Protein AF-A0A925SKT5-F1 (afdb_monomer)

Mean predicted aligned error: 15.14 Å

Radius of gyration: 27.47 Å; Cα contacts (8 Å, |Δi|>4): 749; chains: 1; bounding box: 90×60×69 Å

pLDDT: mean 79.81, std 19.34, range [28.59, 98.75]

Structure (mmCIF, N/CA/C/O backbone):
data_AF-A0A925SKT5-F1
#
_entry.id   AF-A0A925SKT5-F1
#
loop_
_atom_site.group_PDB
_atom_site.id
_atom_site.type_symbol
_atom_site.label_atom_id
_atom_site.label_alt_id
_atom_site.label_comp_id
_atom_site.label_asym_id
_atom_site.label_entity_id
_atom_site.label_seq_id
_atom_site.pdbx_PDB_ins_code
_atom_site.Cartn_x
_atom_site.Cartn_y
_atom_site.Cartn_z
_atom_site.occupancy
_atom_site.B_iso_or_equiv
_atom_site.auth_seq_id
_atom_site.auth_comp_id
_atom_site.auth_asym_id
_atom_site.auth_atom_id
_atom_site.pdbx_PDB_model_num
ATOM 1 N N . MET A 1 1 ? -51.480 -18.819 -32.277 1.00 40.91 1 MET A N 1
ATOM 2 C CA . MET A 1 1 ? -50.284 -19.054 -33.118 1.00 40.91 1 MET A CA 1
ATOM 3 C C . MET A 1 1 ? -49.229 -18.015 -32.755 1.00 40.91 1 MET A C 1
ATOM 5 O O . MET A 1 1 ? -49.524 -16.839 -32.920 1.00 40.91 1 MET A O 1
ATOM 9 N N . PRO A 1 2 ? -48.057 -18.385 -32.208 1.00 51.56 2 PRO A N 1
ATOM 10 C CA . PRO A 1 2 ? -47.025 -17.404 -31.882 1.00 51.56 2 PRO A CA 1
ATOM 11 C C . PRO A 1 2 ? -46.386 -16.869 -33.170 1.00 51.56 2 PRO A C 1
ATOM 13 O O . PRO A 1 2 ? -45.888 -17.639 -33.995 1.00 51.56 2 PRO A O 1
ATOM 16 N N . ALA A 1 3 ? -46.430 -15.548 -33.352 1.00 57.66 3 ALA A N 1
ATOM 17 C CA . ALA A 1 3 ? -45.829 -14.866 -34.490 1.00 57.66 3 ALA A CA 1
ATOM 18 C C . ALA A 1 3 ? -44.316 -15.132 -34.508 1.00 57.66 3 ALA A C 1
ATOM 20 O O . ALA A 1 3 ? -43.592 -14.806 -33.565 1.00 57.66 3 ALA A O 1
ATOM 21 N N . ARG A 1 4 ? -43.826 -15.760 -35.581 1.00 63.19 4 ARG A N 1
ATOM 22 C CA . ARG A 1 4 ? -42.390 -15.961 -35.781 1.00 63.19 4 ARG A CA 1
ATOM 23 C C . ARG A 1 4 ? -41.757 -14.598 -36.055 1.00 63.19 4 ARG A C 1
ATOM 25 O O . ARG A 1 4 ? -41.877 -14.076 -37.156 1.00 63.19 4 ARG A O 1
ATOM 32 N N . LEU A 1 5 ? -41.087 -14.034 -35.050 1.00 60.09 5 LEU A N 1
ATOM 33 C CA . LEU A 1 5 ? -40.211 -12.876 -35.232 1.00 60.09 5 LEU A CA 1
ATOM 34 C C . LEU A 1 5 ? -39.217 -13.161 -36.363 1.00 60.09 5 LEU A C 1
ATOM 36 O O . LEU A 1 5 ? -38.566 -14.212 -36.359 1.00 60.09 5 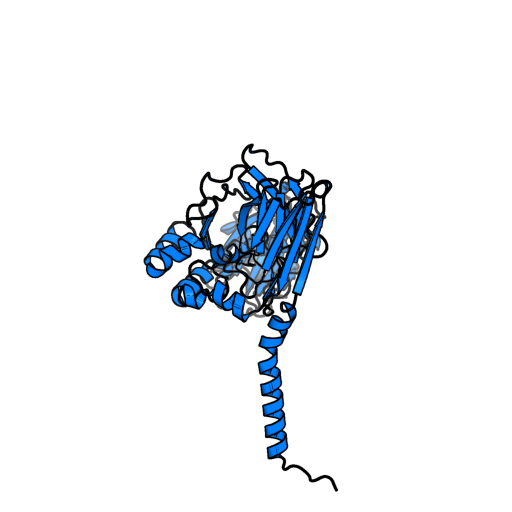LEU A O 1
ATOM 40 N N . ALA A 1 6 ? -39.122 -12.225 -37.311 1.00 79.19 6 ALA A N 1
ATOM 41 C CA . ALA A 1 6 ? -38.190 -12.293 -38.427 1.00 79.19 6 ALA A CA 1
ATOM 42 C C . ALA A 1 6 ? -36.752 -12.506 -37.911 1.00 79.19 6 ALA A C 1
ATOM 44 O O . ALA A 1 6 ? -36.397 -11.969 -36.856 1.00 79.19 6 ALA A O 1
ATOM 45 N N . PRO A 1 7 ? -35.909 -13.268 -38.628 1.00 78.12 7 PRO A N 1
ATOM 46 C CA . PRO A 1 7 ? -34.563 -13.630 -38.175 1.00 78.12 7 PRO A CA 1
ATOM 47 C C . PRO A 1 7 ? -33.710 -12.415 -37.768 1.00 78.12 7 PRO A C 1
ATOM 49 O O . PRO A 1 7 ? -32.984 -12.487 -36.780 1.00 78.12 7 PRO A O 1
ATOM 52 N N . PHE A 1 8 ? -33.888 -11.266 -38.428 1.00 74.44 8 PHE A N 1
ATOM 53 C CA . PHE A 1 8 ? -33.222 -10.009 -38.071 1.00 74.44 8 PHE A CA 1
ATOM 54 C C . PHE A 1 8 ? -33.593 -9.469 -36.681 1.00 74.44 8 PHE A C 1
ATOM 56 O O . PHE A 1 8 ? -32.722 -8.989 -35.961 1.00 74.44 8 PHE A O 1
ATOM 63 N N . ALA A 1 9 ? -34.853 -9.596 -36.256 1.00 77.19 9 ALA A N 1
ATOM 64 C CA . ALA A 1 9 ? -35.290 -9.122 -34.943 1.00 77.19 9 ALA A CA 1
ATOM 65 C C . ALA A 1 9 ? -34.670 -9.943 -33.801 1.00 77.19 9 ALA A C 1
ATOM 67 O O . ALA A 1 9 ? -34.378 -9.401 -32.739 1.00 77.19 9 ALA A O 1
ATOM 68 N N . ARG A 1 10 ? -34.411 -11.239 -34.029 1.00 75.06 10 ARG A N 1
ATOM 69 C CA . ARG A 1 10 ? -33.750 -12.116 -33.048 1.00 75.06 10 ARG A CA 1
ATOM 70 C C . ARG A 1 10 ? -32.275 -11.768 -32.873 1.00 75.06 10 ARG A C 1
ATOM 72 O O . ARG A 1 10 ? -31.793 -11.746 -31.747 1.00 75.06 10 ARG A O 1
ATOM 79 N N . VAL A 1 11 ? -31.583 -11.452 -33.970 1.00 77.25 11 VAL A N 1
ATOM 80 C CA . VAL A 1 11 ? -30.179 -11.013 -33.933 1.00 77.25 11 VAL A CA 1
ATOM 81 C C . VAL A 1 11 ? -30.057 -9.655 -33.241 1.00 77.25 11 VAL A C 1
ATOM 83 O O . VAL A 1 11 ? -29.215 -9.497 -32.363 1.00 77.25 11 VAL A O 1
ATOM 86 N N . ALA A 1 12 ? -30.941 -8.702 -33.550 1.00 81.50 12 ALA A N 1
ATOM 87 C CA . ALA A 1 12 ? -30.949 -7.395 -32.892 1.00 81.50 12 ALA A CA 1
ATOM 88 C C . ALA A 1 12 ? -31.210 -7.497 -31.376 1.00 81.50 12 ALA A C 1
ATOM 90 O O . ALA A 1 12 ? -30.514 -6.854 -30.595 1.00 81.50 12 ALA A O 1
ATOM 91 N N . LEU A 1 13 ? -32.153 -8.344 -30.946 1.00 80.75 13 LEU A N 1
ATOM 92 C CA . LEU A 1 13 ? -32.416 -8.603 -29.523 1.00 80.75 13 LEU A CA 1
ATOM 93 C C . LEU A 1 13 ? -31.243 -9.293 -28.818 1.00 80.75 13 LEU A C 1
ATOM 95 O O . LEU A 1 13 ? -30.944 -8.949 -27.680 1.00 80.75 13 LEU A O 1
ATOM 99 N N . ALA A 1 14 ? -30.561 -10.228 -29.484 1.00 75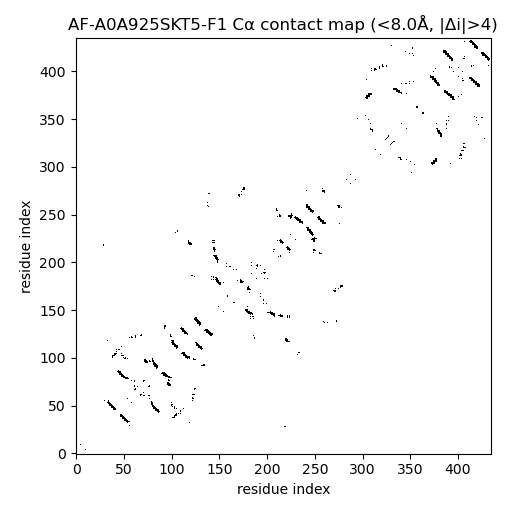.25 14 ALA A N 1
ATOM 100 C CA . ALA A 1 14 ? -29.371 -10.874 -28.932 1.00 75.25 14 ALA A CA 1
ATOM 101 C C . ALA A 1 14 ? -28.212 -9.878 -28.761 1.00 75.25 14 ALA A C 1
ATOM 103 O O . ALA A 1 14 ? -27.559 -9.875 -27.721 1.00 75.25 14 ALA A O 1
ATOM 104 N N . ILE A 1 15 ? -27.999 -8.988 -29.737 1.00 78.50 15 ILE A N 1
ATOM 105 C CA . ILE A 1 15 ? -26.986 -7.927 -29.657 1.00 78.50 15 ILE A CA 1
ATOM 106 C C . ILE A 1 15 ? -27.343 -6.921 -28.555 1.00 78.50 15 ILE A C 1
ATOM 108 O O . ILE A 1 15 ? -26.487 -6.588 -27.743 1.00 78.50 15 ILE A O 1
ATOM 112 N N . LEU A 1 16 ? -28.602 -6.480 -28.464 1.00 77.31 16 LEU A N 1
ATOM 113 C CA . LEU A 1 16 ? -29.062 -5.597 -27.385 1.00 77.31 16 LEU A CA 1
ATOM 114 C C . LEU A 1 16 ? -28.938 -6.253 -26.003 1.00 77.31 16 LEU A C 1
ATOM 116 O O . LEU A 1 16 ? -28.515 -5.593 -25.058 1.00 77.31 16 LEU A O 1
ATOM 120 N N . GLY A 1 17 ? -29.246 -7.548 -25.886 1.00 73.69 17 GLY A N 1
ATOM 121 C CA . GLY A 1 17 ? -29.050 -8.319 -24.658 1.00 73.69 17 GLY A CA 1
ATOM 122 C C . GLY A 1 17 ? -27.577 -8.431 -24.262 1.00 73.69 17 GLY A C 1
ATOM 123 O O . GLY A 1 17 ? -27.246 -8.264 -23.090 1.00 73.69 17 GLY A O 1
ATOM 124 N N . LEU A 1 18 ? -26.682 -8.631 -25.235 1.00 68.44 18 LEU A N 1
ATOM 125 C CA . LEU A 1 18 ? -25.237 -8.681 -25.007 1.00 68.44 18 LEU A CA 1
ATOM 126 C C . LEU A 1 18 ? -24.676 -7.307 -24.602 1.00 68.44 18 LEU A C 1
ATOM 128 O O . LEU A 1 18 ? -23.887 -7.230 -23.666 1.00 68.44 18 LEU A O 1
ATOM 132 N N . ILE A 1 19 ? -25.124 -6.221 -25.244 1.00 69.38 19 ILE A N 1
ATOM 133 C CA . ILE A 1 19 ? -24.748 -4.839 -24.890 1.00 69.38 19 ILE A CA 1
ATOM 134 C C . ILE A 1 19 ? -25.254 -4.475 -23.484 1.00 69.38 19 ILE A C 1
ATOM 136 O O . ILE A 1 19 ? -24.543 -3.831 -22.713 1.00 69.38 19 ILE A O 1
ATOM 140 N N . ALA A 1 20 ? -26.459 -4.915 -23.111 1.00 64.44 20 ALA A N 1
ATOM 141 C CA . ALA A 1 20 ? -26.978 -4.720 -21.760 1.00 64.44 20 ALA A CA 1
ATOM 142 C C . ALA A 1 20 ? -26.151 -5.486 -20.706 1.00 64.44 20 ALA A C 1
ATOM 144 O O . ALA A 1 20 ? -25.898 -4.945 -19.629 1.00 64.44 20 ALA A O 1
ATOM 145 N N . PHE A 1 21 ? -25.671 -6.694 -21.030 1.00 60.16 21 PHE A N 1
ATOM 146 C CA . PHE A 1 21 ? -24.810 -7.498 -20.152 1.00 60.16 21 PHE A CA 1
ATOM 147 C C . PHE A 1 21 ? -23.378 -6.949 -20.017 1.00 60.16 21 PHE A C 1
ATOM 149 O O . PHE A 1 21 ? -22.769 -7.058 -18.951 1.00 60.16 21 PHE A O 1
ATOM 156 N N . THR A 1 22 ? -22.820 -6.321 -21.055 1.00 55.56 22 THR A N 1
ATOM 157 C CA . THR A 1 22 ? -21.486 -5.702 -20.956 1.00 55.56 22 THR A CA 1
ATOM 158 C C . THR A 1 22 ? -21.521 -4.380 -20.192 1.00 55.56 22 THR A C 1
ATOM 160 O O . THR A 1 22 ? -20.605 -4.097 -19.421 1.00 55.56 22 THR A O 1
ATOM 163 N N . ALA A 1 23 ? -22.608 -3.609 -20.297 1.00 54.78 23 ALA A N 1
ATOM 164 C CA . ALA A 1 23 ? -22.806 -2.399 -19.496 1.00 54.78 23 ALA A CA 1
ATOM 165 C C . ALA A 1 23 ? -23.001 -2.685 -17.990 1.00 54.78 23 ALA A C 1
ATOM 167 O O . ALA A 1 23 ? -22.749 -1.807 -17.162 1.00 54.78 23 ALA A O 1
ATOM 168 N N . SER A 1 24 ? -23.417 -3.901 -17.608 1.00 56.66 24 SER A N 1
ATOM 169 C CA . SER A 1 24 ? -23.549 -4.292 -16.197 1.00 56.66 24 SER A CA 1
ATOM 170 C C . SER A 1 24 ? -22.228 -4.602 -15.489 1.00 56.66 24 SER A C 1
ATOM 172 O O . SER A 1 24 ? -22.193 -4.503 -14.266 1.00 56.66 24 SER A O 1
ATOM 174 N N . GLY A 1 25 ? -21.143 -4.908 -16.211 1.00 52.34 25 GLY A N 1
ATOM 175 C CA . GLY A 1 25 ? -19.854 -5.256 -15.592 1.00 52.34 25 GLY A CA 1
ATOM 176 C C . GLY A 1 25 ? -19.307 -4.146 -14.689 1.00 52.34 25 GLY A C 1
ATOM 177 O O . GLY A 1 25 ? -19.003 -4.388 -13.529 1.00 52.34 25 GLY A O 1
ATOM 178 N N . LEU A 1 26 ? -19.321 -2.896 -15.166 1.00 51.66 26 LEU A N 1
ATOM 179 C CA . LEU A 1 26 ? -18.894 -1.730 -14.374 1.00 51.66 26 LEU A CA 1
ATOM 180 C C . LEU A 1 26 ? -19.831 -1.409 -13.196 1.00 51.66 26 LEU A C 1
ATOM 182 O O . LEU A 1 26 ? -19.440 -0.698 -12.274 1.00 51.66 26 LEU A O 1
ATOM 186 N N . ARG A 1 27 ? -21.077 -1.899 -13.217 1.00 55.31 27 ARG A N 1
ATOM 187 C CA . ARG A 1 27 ? -22.031 -1.702 -12.116 1.00 55.31 27 ARG A CA 1
ATOM 188 C C . ARG A 1 27 ? -21.910 -2.774 -11.038 1.00 55.31 27 ARG A C 1
ATOM 190 O O . ARG A 1 27 ? -22.222 -2.471 -9.894 1.00 55.31 27 ARG A O 1
ATOM 197 N N . ALA A 1 28 ? -21.472 -3.986 -11.377 1.00 56.28 28 ALA A N 1
ATOM 198 C CA . ALA A 1 28 ? -21.353 -5.082 -10.417 1.00 56.28 28 ALA A CA 1
ATOM 199 C C . ALA A 1 28 ? -20.342 -4.757 -9.304 1.00 56.28 28 ALA A C 1
ATOM 201 O O . ALA A 1 28 ? -20.654 -4.936 -8.129 1.00 56.28 28 ALA A O 1
ATOM 202 N N . ASP A 1 29 ? -19.195 -4.174 -9.659 1.00 58.09 29 ASP A N 1
ATOM 203 C CA . ASP A 1 29 ? -18.154 -3.833 -8.680 1.00 58.09 29 ASP A CA 1
ATOM 204 C C . ASP A 1 29 ? -18.582 -2.682 -7.765 1.00 58.09 29 ASP A C 1
ATOM 206 O O . ASP A 1 29 ? -18.399 -2.740 -6.552 1.00 58.09 29 ASP A O 1
ATOM 210 N N . ALA A 1 30 ? -19.236 -1.656 -8.321 1.00 63.19 30 ALA A N 1
ATOM 211 C CA . ALA A 1 30 ? -19.769 -0.549 -7.530 1.00 63.19 30 ALA A CA 1
ATOM 212 C C . ALA A 1 30 ? -20.861 -1.007 -6.544 1.00 63.19 30 ALA A C 1
ATOM 214 O O . ALA A 1 30 ? -20.993 -0.432 -5.468 1.00 63.19 30 ALA A O 1
ATOM 215 N N . VAL A 1 31 ? -21.627 -2.050 -6.888 1.00 66.06 31 VAL A N 1
ATOM 216 C CA . VAL A 1 31 ? -22.622 -2.653 -5.987 1.00 66.06 31 VAL A CA 1
ATOM 217 C C . VAL A 1 31 ? -21.954 -3.459 -4.872 1.00 66.06 31 VAL A C 1
ATOM 219 O O . VAL A 1 31 ? -22.478 -3.470 -3.764 1.00 66.06 31 VAL A O 1
ATOM 222 N N . GLY A 1 32 ? -20.801 -4.086 -5.130 1.00 71.25 32 GLY A N 1
ATOM 223 C CA . GLY A 1 32 ? -20.057 -4.840 -4.115 1.00 71.25 32 GLY A CA 1
ATOM 224 C C . GLY A 1 32 ? -19.545 -3.971 -2.963 1.00 71.25 32 GLY A C 1
ATOM 225 O O . GLY A 1 32 ? -19.540 -4.419 -1.819 1.00 71.25 32 GLY A O 1
ATOM 226 N N . TYR A 1 33 ? -19.164 -2.724 -3.256 1.00 74.38 33 TYR A N 1
ATOM 227 C CA . TYR A 1 33 ? -18.701 -1.762 -2.245 1.00 74.38 33 TYR A CA 1
ATOM 228 C C . TYR A 1 33 ? -19.804 -0.833 -1.728 1.00 74.38 33 TYR A C 1
ATOM 230 O O . TYR A 1 33 ? -19.683 -0.287 -0.634 1.00 74.38 33 TYR A O 1
ATOM 238 N N . GLY A 1 34 ? -20.869 -0.641 -2.506 1.00 79.50 34 GLY A N 1
ATOM 239 C CA . GLY A 1 34 ? -21.993 0.204 -2.123 1.00 79.50 34 GLY A CA 1
ATOM 240 C C . GLY A 1 34 ? -22.785 -0.353 -0.938 1.00 79.50 34 GLY A C 1
ATOM 241 O O . GLY A 1 34 ? -22.761 -1.549 -0.642 1.00 79.50 34 GLY A O 1
ATOM 242 N N . GLY A 1 35 ? -23.531 0.531 -0.279 1.00 86.81 35 GLY A N 1
ATOM 243 C CA . GLY A 1 35 ? -24.315 0.196 0.899 1.00 86.81 35 GLY A CA 1
ATOM 244 C C . GLY A 1 35 ? -23.553 0.442 2.194 1.00 86.81 35 GLY A C 1
ATOM 245 O O . GLY A 1 35 ? -22.332 0.581 2.225 1.00 86.81 35 GLY A O 1
ATOM 246 N N . ARG A 1 36 ? -24.314 0.517 3.286 1.00 94.81 36 ARG A N 1
ATOM 247 C CA . ARG A 1 36 ? -23.782 0.806 4.615 1.00 94.81 36 ARG A CA 1
ATOM 248 C C . ARG A 1 36 ? -23.087 -0.426 5.197 1.00 94.81 36 ARG A C 1
ATOM 250 O O . ARG A 1 36 ? -23.756 -1.387 5.573 1.00 94.81 36 ARG A O 1
ATOM 257 N N . HIS A 1 37 ? -21.776 -0.334 5.363 1.00 95.31 37 HIS A N 1
ATOM 258 C CA . HIS A 1 37 ? -20.936 -1.301 6.064 1.00 95.31 37 HIS A CA 1
ATOM 259 C C . HIS A 1 37 ? -20.519 -0.751 7.423 1.00 95.31 37 HIS A C 1
ATOM 261 O O . HIS A 1 37 ? -20.310 0.453 7.597 1.00 95.31 37 HIS A O 1
ATOM 267 N N . GLU A 1 38 ? -20.401 -1.645 8.398 1.00 97.62 38 GLU A N 1
ATOM 268 C CA . GLU A 1 38 ? -19.987 -1.315 9.756 1.00 97.62 38 GLU A CA 1
ATOM 269 C C . GLU A 1 38 ? -18.923 -2.306 10.227 1.00 97.62 38 GLU A C 1
ATOM 271 O O . GLU A 1 38 ? -19.121 -3.519 10.191 1.00 97.62 38 GLU A O 1
ATOM 276 N N . HIS A 1 39 ? -17.795 -1.776 10.689 1.00 97.75 39 HIS A N 1
ATOM 277 C CA . HIS A 1 39 ? -16.670 -2.540 11.213 1.00 97.75 39 HIS A CA 1
ATOM 278 C C . HIS A 1 39 ? -16.381 -2.098 12.642 1.00 97.75 39 HIS A C 1
ATOM 280 O O . HIS A 1 39 ? -16.414 -0.905 12.949 1.00 97.75 39 HIS A O 1
ATOM 286 N N . ARG A 1 40 ? -16.083 -3.056 13.522 1.00 98.50 40 ARG A N 1
ATOM 287 C CA . ARG A 1 40 ? -15.876 -2.812 14.952 1.00 98.50 40 ARG A CA 1
ATOM 288 C C . ARG A 1 40 ? -14.570 -3.428 15.437 1.00 98.50 40 ARG A C 1
ATOM 290 O O . ARG A 1 40 ? -14.172 -4.488 14.958 1.00 98.50 40 ARG A O 1
ATOM 297 N N . ALA A 1 41 ? -13.937 -2.774 16.402 1.00 98.38 41 ALA A N 1
ATOM 298 C CA . ALA A 1 41 ? -12.856 -3.330 17.206 1.00 98.38 41 ALA A CA 1
ATOM 299 C C . ALA A 1 41 ? -13.026 -2.877 18.659 1.00 98.38 41 ALA A C 1
ATOM 301 O O . ALA A 1 41 ? -13.407 -1.737 18.916 1.00 98.38 41 ALA A O 1
ATOM 302 N N . GLU A 1 42 ? -12.737 -3.761 19.606 1.00 98.38 42 GLU A N 1
ATOM 303 C CA . GLU A 1 42 ? -12.878 -3.485 21.035 1.00 98.38 42 GLU A CA 1
ATOM 304 C C . GLU A 1 42 ? -11.608 -3.874 21.787 1.00 98.38 42 GLU A C 1
ATOM 306 O O . GLU A 1 42 ? -10.938 -4.849 21.443 1.00 98.38 42 GLU A O 1
ATOM 311 N N . SER A 1 43 ? -11.317 -3.126 22.845 1.00 98.19 43 SER A N 1
ATOM 312 C CA . SER A 1 43 ? -10.299 -3.433 23.845 1.00 98.19 43 SER A CA 1
ATOM 313 C C . SER A 1 43 ? -10.898 -3.299 25.256 1.00 98.19 43 SER A C 1
ATOM 315 O O . SER A 1 43 ? -12.122 -3.212 25.422 1.00 98.19 43 SER A O 1
ATOM 317 N N . ALA A 1 44 ? -10.062 -3.298 26.297 1.00 98.12 44 ALA A N 1
ATOM 318 C CA . ALA A 1 44 ? -10.531 -3.081 27.663 1.00 98.12 44 ALA A CA 1
ATOM 319 C C . ALA A 1 44 ? -11.061 -1.649 27.859 1.00 98.12 44 ALA A C 1
ATOM 321 O O . ALA A 1 44 ? -12.093 -1.454 28.501 1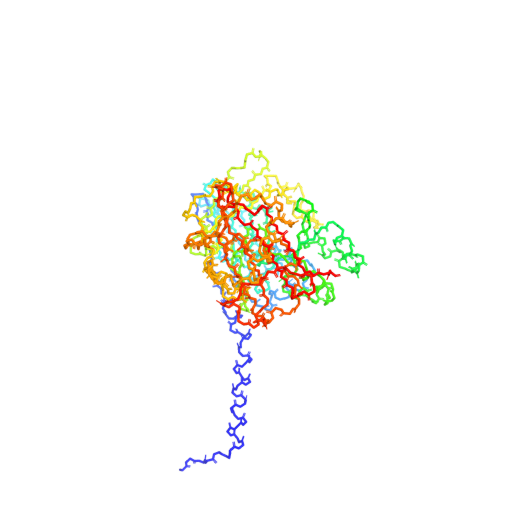.00 98.12 44 ALA A O 1
ATOM 322 N N . ARG A 1 45 ? -10.378 -0.649 27.289 1.00 98.44 45 ARG A N 1
ATOM 323 C CA . ARG A 1 45 ? -10.706 0.775 27.443 1.00 98.44 45 ARG A CA 1
ATOM 324 C C . ARG A 1 45 ? -11.491 1.371 26.288 1.00 98.44 45 ARG A C 1
ATOM 326 O O . ARG A 1 45 ? -12.245 2.310 26.535 1.00 98.44 45 ARG A O 1
ATOM 333 N N . TYR A 1 46 ? -11.361 0.859 25.067 1.00 98.62 46 TYR A N 1
ATOM 334 C CA . TYR A 1 46 ? -11.908 1.521 23.882 1.00 98.62 46 TYR A CA 1
ATOM 335 C C . TYR A 1 46 ? -12.848 0.634 23.064 1.00 98.62 46 TYR A C 1
ATOM 337 O O . TYR A 1 46 ? -12.680 -0.579 22.969 1.00 98.62 46 TYR A O 1
ATOM 345 N N . GLU A 1 47 ? -13.833 1.277 22.447 1.00 98.69 47 GLU A N 1
ATOM 346 C CA . GLU A 1 47 ? -14.658 0.736 21.369 1.00 98.69 47 GLU A CA 1
ATOM 347 C C . GLU A 1 47 ? -14.436 1.612 20.133 1.00 98.69 47 GLU A C 1
ATOM 349 O O . GLU A 1 47 ? -14.653 2.825 20.180 1.00 98.69 47 GLU A O 1
ATOM 354 N N . ALA A 1 48 ? -13.994 1.006 19.035 1.00 98.75 48 ALA A N 1
ATOM 355 C CA . ALA A 1 48 ? -13.830 1.655 17.746 1.00 98.75 48 ALA A CA 1
ATOM 356 C C . ALA A 1 48 ? -14.888 1.146 16.765 1.00 98.75 48 ALA A C 1
ATOM 358 O O . ALA A 1 48 ? -15.051 -0.062 16.586 1.00 98.75 48 ALA A O 1
ATOM 359 N N . VAL A 1 49 ? -15.577 2.071 16.102 1.00 98.69 49 VAL A N 1
ATOM 360 C CA . VAL A 1 49 ? -16.587 1.782 15.082 1.00 98.69 49 VAL A CA 1
ATOM 361 C C . VAL A 1 49 ? -16.270 2.591 13.836 1.00 98.69 49 VAL A C 1
ATOM 363 O O . VAL A 1 49 ? -16.170 3.819 13.887 1.00 98.69 49 VAL A O 1
ATOM 366 N N . HIS A 1 50 ? -16.143 1.907 12.708 1.00 98.56 50 HIS A N 1
ATOM 367 C CA . HIS A 1 50 ? -16.048 2.513 11.393 1.00 98.56 50 HIS A CA 1
ATOM 368 C C . HIS A 1 50 ? -17.316 2.208 10.609 1.00 98.56 50 HIS A C 1
ATOM 370 O O . HIS A 1 50 ? -17.725 1.054 10.512 1.00 98.56 50 HIS A O 1
ATOM 376 N N . VAL A 1 51 ? -17.922 3.248 10.050 1.00 97.94 51 VAL A N 1
ATOM 377 C CA . VAL A 1 51 ? -19.097 3.138 9.189 1.00 97.94 51 VAL A CA 1
ATOM 378 C C . VAL A 1 51 ? -18.771 3.807 7.871 1.00 97.94 51 VAL A C 1
ATOM 380 O O . VAL A 1 51 ? -18.345 4.964 7.864 1.00 97.94 51 VAL A O 1
ATOM 383 N N . HIS A 1 52 ? -19.039 3.116 6.771 1.00 96.00 52 HIS A N 1
ATOM 384 C CA . HIS A 1 52 ? -19.012 3.721 5.449 1.00 96.00 52 HIS A CA 1
ATOM 385 C C . HIS A 1 52 ? -20.206 3.276 4.614 1.00 96.00 52 HIS A C 1
ATOM 387 O O . HIS A 1 52 ? -20.677 2.152 4.734 1.00 96.00 52 HIS A O 1
ATOM 393 N N . ASP A 1 53 ? -20.695 4.174 3.770 1.00 94.31 53 ASP A N 1
ATOM 394 C CA . ASP A 1 53 ? -21.629 3.885 2.688 1.00 94.31 53 ASP A CA 1
ATOM 395 C C . ASP A 1 53 ? -20.950 4.333 1.398 1.00 94.31 53 ASP A C 1
ATOM 397 O O . ASP A 1 53 ? -20.930 5.526 1.086 1.00 94.31 53 ASP A O 1
ATOM 401 N N . TRP A 1 54 ? -20.251 3.411 0.727 1.00 88.31 54 TRP A N 1
ATOM 402 C CA . TRP A 1 54 ? -19.324 3.772 -0.349 1.00 88.31 54 TRP A CA 1
ATOM 403 C C . TRP A 1 54 ? -20.078 4.150 -1.630 1.00 88.31 54 TRP A C 1
ATOM 405 O O . TRP A 1 54 ? -20.204 3.375 -2.578 1.00 88.31 54 TRP A O 1
ATOM 415 N N . ASP A 1 55 ? -20.590 5.378 -1.658 1.00 87.19 55 ASP A N 1
ATOM 416 C CA . ASP A 1 55 ? -21.200 5.986 -2.833 1.00 87.19 55 ASP A CA 1
ATOM 417 C C . ASP A 1 55 ? -20.103 6.388 -3.823 1.00 87.19 55 ASP A C 1
ATOM 419 O O . ASP A 1 55 ? -19.388 7.377 -3.628 1.00 87.19 55 ASP A O 1
ATOM 423 N N . TRP A 1 56 ? -19.998 5.631 -4.918 1.00 83.88 56 TRP A N 1
ATOM 424 C CA . TRP A 1 56 ? -18.998 5.864 -5.957 1.00 83.88 56 TRP A CA 1
ATOM 425 C C . TRP A 1 56 ? -19.041 7.284 -6.531 1.00 83.88 56 TRP A C 1
ATOM 427 O O . TRP A 1 56 ? -18.007 7.773 -6.963 1.00 83.88 56 TRP A O 1
ATOM 437 N N . ARG A 1 57 ? -20.191 7.975 -6.545 1.00 89.56 57 ARG A N 1
ATOM 438 C CA . ARG A 1 57 ? -20.272 9.353 -7.063 1.00 89.56 57 ARG A CA 1
ATOM 439 C C . ARG A 1 57 ? -19.619 10.336 -6.106 1.00 89.56 57 ARG A C 1
ATOM 441 O O . ARG A 1 57 ? -18.911 11.242 -6.541 1.00 89.56 57 ARG A O 1
ATOM 448 N N . LYS A 1 58 ? -19.864 10.162 -4.806 1.00 92.81 58 LYS A N 1
ATOM 449 C CA . LYS A 1 58 ? -19.260 11.000 -3.767 1.00 92.81 58 LYS A CA 1
ATOM 450 C C . LYS A 1 58 ? -17.763 10.729 -3.647 1.00 92.81 58 LYS A C 1
ATOM 452 O O . LYS A 1 58 ? -16.981 11.678 -3.581 1.00 92.81 58 LYS A O 1
ATOM 457 N N . SER A 1 59 ? -17.359 9.458 -3.673 1.00 91.62 59 SER A N 1
ATOM 458 C CA . SER A 1 59 ? -15.943 9.095 -3.622 1.00 91.62 59 SER A CA 1
ATOM 459 C C . SER A 1 59 ? -15.196 9.520 -4.885 1.00 91.62 59 SER A C 1
ATOM 461 O O . SER A 1 59 ? -14.105 10.062 -4.760 1.00 91.62 59 SER A O 1
ATOM 463 N N . ASP A 1 60 ? -15.783 9.397 -6.081 1.00 91.38 60 ASP A N 1
ATOM 464 C CA . ASP A 1 60 ? -15.198 9.899 -7.336 1.00 91.38 60 ASP A CA 1
ATOM 465 C C . ASP A 1 60 ? -14.998 11.423 -7.313 1.00 91.38 60 ASP A C 1
ATOM 467 O O . ASP A 1 60 ? -13.929 11.911 -7.691 1.00 91.38 60 ASP A O 1
ATOM 471 N N . ALA A 1 61 ? -15.972 12.175 -6.787 1.00 93.44 61 ALA A N 1
ATOM 472 C CA . ALA A 1 61 ? -15.859 13.623 -6.630 1.00 93.44 61 ALA A CA 1
ATOM 473 C C . ALA A 1 61 ? -14.715 14.030 -5.685 1.00 93.44 61 ALA A C 1
ATOM 475 O O . ALA A 1 61 ? -13.970 14.959 -6.001 1.00 93.44 61 ALA A O 1
ATOM 476 N N . LEU A 1 62 ? -14.536 13.336 -4.552 1.00 93.75 62 LEU A N 1
ATOM 477 C CA . LEU A 1 62 ? -13.403 13.585 -3.651 1.00 93.75 62 LEU A CA 1
ATOM 478 C C . LEU A 1 62 ? -12.072 13.129 -4.247 1.00 93.75 62 LEU A C 1
ATOM 480 O O . LEU A 1 62 ? -11.081 13.849 -4.157 1.00 93.75 62 LEU A O 1
ATOM 484 N N . PHE A 1 63 ? -12.050 11.956 -4.873 1.00 91.31 63 PHE A N 1
ATOM 485 C CA . PHE A 1 63 ? -10.848 11.357 -5.445 1.00 91.31 63 PHE A CA 1
ATOM 486 C C . PHE A 1 63 ? -10.289 12.166 -6.622 1.00 91.31 63 PHE A C 1
ATOM 488 O O . PHE A 1 63 ? -9.086 12.164 -6.867 1.00 91.31 63 PHE A O 1
ATOM 495 N N . SER A 1 64 ? -11.152 12.884 -7.341 1.00 89.50 64 SER A N 1
ATOM 496 C CA . SER A 1 64 ? -10.752 13.749 -8.458 1.00 89.50 64 SER A CA 1
ATOM 497 C C . SER A 1 64 ? -10.089 15.054 -8.010 1.00 89.50 64 SER A C 1
ATOM 499 O O . SER A 1 64 ? -9.603 15.814 -8.850 1.00 89.50 64 SER A O 1
ATOM 501 N N . ARG A 1 65 ? -10.065 15.346 -6.704 1.00 88.69 65 ARG A N 1
ATOM 502 C CA . ARG A 1 65 ? -9.432 16.557 -6.183 1.00 88.69 65 ARG A CA 1
ATOM 503 C C . ARG A 1 65 ? -7.902 16.428 -6.167 1.00 88.69 65 ARG A C 1
ATOM 505 O O . ARG A 1 65 ? -7.382 15.344 -5.900 1.00 88.69 65 ARG A O 1
ATOM 512 N N . PRO A 1 66 ? -7.154 17.529 -6.366 1.00 80.75 66 PRO A N 1
ATOM 513 C CA . PRO A 1 66 ? -5.694 17.518 -6.238 1.00 80.75 66 PRO A CA 1
ATOM 514 C C . PRO A 1 66 ? -5.213 17.069 -4.849 1.00 80.75 66 PRO A C 1
ATOM 516 O O . PRO A 1 66 ? -4.181 16.417 -4.738 1.00 80.75 66 PRO A O 1
ATOM 519 N N . ASP A 1 67 ? -5.995 17.382 -3.813 1.00 83.94 67 ASP A N 1
ATOM 520 C CA . ASP A 1 67 ? -5.769 17.064 -2.401 1.00 83.94 67 ASP A CA 1
ATOM 521 C C . ASP A 1 67 ? -6.530 15.805 -1.945 1.00 83.94 67 ASP A C 1
ATOM 523 O O . ASP A 1 67 ? -6.819 15.662 -0.759 1.00 83.94 67 ASP A O 1
ATOM 527 N N . ALA A 1 68 ? -6.891 14.895 -2.861 1.00 87.06 68 ALA A N 1
ATOM 528 C CA . ALA A 1 68 ? -7.751 13.746 -2.565 1.00 87.06 68 ALA A CA 1
ATOM 529 C C . ALA A 1 68 ? -7.322 12.974 -1.306 1.00 87.06 68 ALA A C 1
ATOM 531 O O . ALA A 1 68 ? -8.155 12.679 -0.456 1.00 87.06 68 ALA A O 1
ATOM 532 N N . LEU A 1 69 ? -6.024 12.703 -1.140 1.00 87.88 69 LEU A N 1
ATOM 533 C CA . LEU A 1 69 ? -5.503 11.959 0.011 1.00 87.88 69 LEU A CA 1
ATOM 534 C C . LEU A 1 69 ? -5.851 12.625 1.359 1.00 87.88 69 LEU A C 1
ATOM 536 O O . LEU A 1 69 ? -6.145 11.933 2.332 1.00 87.88 69 LEU A O 1
ATOM 540 N N . ASP A 1 70 ? -5.854 13.960 1.404 1.00 90.50 70 ASP A N 1
ATOM 541 C CA . ASP A 1 70 ? -6.256 14.760 2.563 1.00 90.50 70 ASP A CA 1
ATOM 542 C C . ASP A 1 70 ? -7.768 14.869 2.690 1.00 90.50 70 ASP A C 1
ATOM 544 O O . ASP A 1 70 ? -8.313 14.688 3.778 1.00 90.50 70 ASP A O 1
ATOM 548 N N . ALA A 1 71 ? -8.457 15.102 1.574 1.00 93.38 71 ALA A N 1
ATOM 549 C CA . ALA A 1 71 ? -9.892 15.344 1.544 1.00 93.38 71 ALA A CA 1
ATOM 550 C C . ALA A 1 71 ? -10.708 14.219 2.214 1.00 93.38 71 ALA A C 1
ATOM 552 O O . ALA A 1 71 ? -11.702 14.516 2.882 1.00 93.38 71 ALA A O 1
ATOM 553 N N . PHE A 1 72 ? -10.264 12.957 2.123 1.00 95.62 72 PHE A N 1
ATOM 554 C CA . PHE A 1 72 ? -10.923 11.811 2.773 1.00 95.62 72 PHE A CA 1
ATOM 555 C C . PHE A 1 72 ? -10.881 11.829 4.309 1.00 95.62 72 PHE A C 1
ATOM 557 O O . PHE A 1 72 ? -11.677 11.128 4.935 1.00 95.62 72 PHE A O 1
ATOM 564 N N . PHE A 1 73 ? -10.016 12.638 4.921 1.00 96.69 73 PHE A N 1
ATOM 565 C CA . PHE A 1 73 ? -9.934 12.821 6.376 1.00 96.69 73 PHE A CA 1
ATOM 566 C C . PHE A 1 73 ? -10.545 14.148 6.845 1.00 96.69 73 PHE A C 1
ATOM 568 O O . PHE A 1 73 ? -10.360 14.559 7.988 1.00 96.69 73 PHE A O 1
ATOM 575 N N . THR A 1 74 ? -11.275 14.838 5.967 1.00 95.69 74 THR A N 1
ATOM 576 C CA . THR A 1 74 ? -11.952 16.104 6.276 1.00 95.69 74 THR A CA 1
ATOM 577 C C . THR A 1 74 ? -13.463 15.941 6.233 1.00 95.69 74 THR A C 1
ATOM 579 O O . THR A 1 74 ? -13.980 14.968 5.689 1.00 95.69 74 THR A O 1
ATOM 582 N N . ALA A 1 75 ? -14.194 16.943 6.729 1.00 96.00 75 ALA A N 1
ATOM 583 C CA . ALA A 1 75 ? -15.657 16.985 6.671 1.00 96.00 75 ALA A CA 1
ATOM 584 C C . ALA A 1 75 ? -16.244 16.899 5.245 1.00 96.00 75 ALA A C 1
ATOM 586 O O . ALA A 1 75 ? -17.440 16.661 5.108 1.00 96.00 75 ALA A O 1
ATOM 587 N N . ALA A 1 76 ? -15.428 17.066 4.195 1.00 95.56 76 ALA A N 1
ATOM 588 C CA . ALA A 1 76 ? -15.850 16.830 2.815 1.00 95.56 76 ALA A CA 1
ATOM 589 C C . ALA A 1 76 ? -16.201 15.353 2.545 1.00 95.56 76 ALA A C 1
ATOM 591 O O . ALA A 1 76 ? -16.994 15.069 1.651 1.00 95.56 76 ALA A O 1
ATOM 592 N N . ASN A 1 77 ? -15.640 14.421 3.322 1.00 97.19 77 ASN A N 1
ATOM 593 C CA . ASN A 1 77 ? -16.040 13.021 3.335 1.00 97.19 77 ASN A CA 1
ATOM 594 C C . ASN A 1 77 ? -17.198 12.813 4.320 1.00 97.19 77 ASN A C 1
ATOM 596 O O . ASN A 1 77 ? -17.016 12.619 5.522 1.00 97.19 77 ASN A O 1
ATOM 600 N N . ASP A 1 78 ? -18.417 12.882 3.789 1.00 96.12 78 ASP A N 1
ATOM 601 C CA . ASP A 1 78 ? -19.661 12.742 4.550 1.00 96.12 78 ASP A CA 1
ATOM 602 C C . ASP A 1 78 ? -20.213 11.305 4.572 1.00 96.12 78 ASP A C 1
ATOM 604 O O . ASP A 1 78 ? -21.229 11.049 5.218 1.00 96.12 78 ASP A O 1
ATOM 608 N N . PHE A 1 79 ? -19.547 10.369 3.891 1.00 95.56 79 PHE A N 1
ATOM 609 C CA . PHE A 1 79 ? -20.042 9.013 3.643 1.00 95.56 79 PHE A CA 1
ATOM 610 C C . PHE A 1 79 ? -19.204 7.917 4.310 1.00 95.56 79 PHE A C 1
ATOM 612 O O . PHE A 1 79 ? -19.578 6.750 4.255 1.00 95.56 79 PHE A O 1
ATOM 619 N N . SER A 1 80 ? -18.092 8.263 4.961 1.00 97.06 80 SER A N 1
ATOM 620 C CA . SER A 1 80 ? -17.231 7.304 5.651 1.00 97.06 80 SER A CA 1
ATOM 621 C C . SER A 1 80 ? -16.545 7.938 6.863 1.00 97.06 80 SER A C 1
ATOM 623 O O . SER A 1 80 ? -15.953 9.014 6.770 1.00 97.06 80 SER A O 1
ATOM 625 N N . ARG A 1 81 ? -16.651 7.297 8.031 1.00 98.00 81 ARG A N 1
ATOM 626 C CA . ARG A 1 81 ? -16.247 7.875 9.323 1.00 98.00 81 ARG A CA 1
ATOM 627 C C . ARG A 1 81 ? -15.776 6.803 10.294 1.00 98.00 81 ARG A C 1
ATOM 629 O O . ARG A 1 81 ? -16.353 5.721 10.364 1.00 98.00 81 ARG A O 1
ATOM 636 N N . VAL A 1 82 ? -14.746 7.122 11.071 1.00 98.62 82 VAL A N 1
ATOM 637 C CA . VAL A 1 82 ? -14.285 6.310 12.200 1.00 98.62 82 VAL A CA 1
ATOM 638 C C . VAL A 1 82 ? -14.549 7.046 13.508 1.00 98.62 82 VAL A C 1
ATOM 640 O O . VAL A 1 82 ? -14.305 8.246 13.633 1.00 98.62 82 VAL A O 1
ATOM 643 N N . THR A 1 83 ? -15.064 6.312 14.485 1.00 98.62 83 THR A N 1
ATOM 644 C CA . THR A 1 83 ? -15.325 6.797 15.837 1.00 98.62 83 THR A CA 1
ATOM 645 C C . THR A 1 83 ? -14.641 5.884 16.842 1.00 98.62 83 THR A C 1
ATOM 647 O O . THR A 1 83 ? -14.632 4.669 16.664 1.00 98.62 83 THR A O 1
ATOM 650 N N . VAL A 1 84 ? -14.063 6.457 17.893 1.00 98.69 84 VAL A N 1
ATOM 651 C CA . VAL A 1 84 ? -13.515 5.721 19.037 1.00 98.69 84 VAL A CA 1
ATOM 652 C C . VAL A 1 84 ? -14.093 6.324 20.297 1.00 98.69 84 VAL A C 1
ATOM 654 O O . VAL A 1 84 ? -14.073 7.545 20.462 1.00 98.69 84 VAL A O 1
ATOM 657 N N . ARG A 1 85 ? -14.600 5.483 21.193 1.00 98.62 85 ARG A N 1
ATOM 658 C CA . ARG A 1 85 ? -15.156 5.892 22.482 1.00 98.62 85 ARG A CA 1
ATOM 659 C C . ARG A 1 85 ? -14.473 5.146 23.612 1.00 98.62 85 ARG A C 1
ATOM 661 O O . ARG A 1 85 ? -14.145 3.970 23.482 1.00 98.62 85 ARG A O 1
ATOM 668 N N . GLU A 1 86 ? -14.275 5.828 24.729 1.00 98.38 86 GLU A N 1
ATOM 669 C CA . GLU A 1 86 ? -13.887 5.189 25.981 1.00 98.38 86 GLU A CA 1
ATOM 670 C C . GLU A 1 86 ? -15.084 4.412 26.547 1.00 98.38 86 GLU A C 1
ATOM 672 O O . GLU A 1 86 ? -16.158 4.979 26.746 1.00 98.38 86 GLU A O 1
ATOM 677 N N . ARG A 1 87 ? -14.917 3.118 26.828 1.00 98.25 87 ARG A N 1
ATOM 678 C CA . ARG A 1 87 ? -16.016 2.227 27.242 1.00 98.25 87 ARG A CA 1
ATOM 679 C C . ARG A 1 87 ? -16.607 2.601 28.595 1.00 98.25 87 ARG A C 1
ATOM 681 O O . ARG A 1 87 ? -17.814 2.506 28.782 1.00 98.25 87 ARG A O 1
ATOM 688 N N . ALA A 1 88 ? -15.760 3.024 29.532 1.00 97.88 88 ALA A N 1
ATOM 689 C CA . ALA A 1 88 ? -16.184 3.340 30.892 1.00 97.88 88 ALA A CA 1
ATOM 690 C C . ALA A 1 88 ? -17.096 4.576 30.952 1.00 97.88 88 ALA A C 1
ATOM 692 O O . ALA A 1 88 ? -18.024 4.620 31.755 1.00 97.88 88 ALA A O 1
ATOM 693 N N . THR A 1 89 ? -16.831 5.580 30.113 1.00 97.88 89 THR A N 1
ATOM 694 C CA . THR A 1 89 ? -17.499 6.891 30.169 1.00 97.88 89 THR A CA 1
ATOM 695 C C . THR A 1 89 ? -18.412 7.158 28.972 1.00 97.88 89 THR A C 1
ATOM 697 O O . THR A 1 89 ? -19.223 8.080 29.011 1.00 97.88 89 THR A O 1
ATOM 700 N N . GLY A 1 90 ? -18.264 6.398 27.883 1.00 97.50 90 GLY A N 1
ATOM 701 C CA . GLY A 1 90 ? -18.885 6.670 26.587 1.00 97.50 90 GLY A CA 1
ATOM 702 C C . GLY A 1 90 ? -18.290 7.878 25.852 1.00 97.50 90 GLY A C 1
ATOM 703 O O . GLY A 1 90 ? -18.778 8.237 24.778 1.00 97.50 90 GLY A O 1
ATOM 704 N N . LYS A 1 91 ? -17.254 8.527 26.404 1.00 97.44 91 LYS A N 1
ATOM 705 C CA . LYS A 1 91 ? -16.657 9.739 25.836 1.00 97.44 91 LYS A CA 1
ATOM 706 C C . LYS A 1 91 ? -16.003 9.434 24.490 1.00 97.44 91 LYS A C 1
ATOM 708 O O . LYS A 1 91 ? -15.166 8.540 24.392 1.00 97.44 91 LYS A O 1
ATOM 713 N N . ALA A 1 92 ? -16.341 10.217 23.467 1.00 96.69 92 ALA A N 1
ATOM 714 C CA . ALA A 1 92 ? -15.663 10.155 22.178 1.00 96.69 92 ALA A CA 1
ATOM 715 C C . ALA A 1 92 ? -14.213 10.653 22.302 1.00 96.69 92 ALA A C 1
ATOM 717 O O . ALA A 1 92 ? -13.956 11.751 22.797 1.00 96.69 92 ALA A O 1
ATOM 718 N N . ILE A 1 93 ? -13.286 9.814 21.852 1.00 96.56 93 ILE A N 1
ATOM 719 C CA . ILE A 1 93 ? -11.844 10.061 21.760 1.00 96.56 93 ILE A CA 1
ATOM 720 C C . ILE A 1 93 ? -11.464 10.450 20.328 1.00 96.56 93 ILE A C 1
ATOM 722 O O . ILE A 1 93 ? -10.625 11.317 20.111 1.00 96.56 93 ILE A O 1
ATOM 726 N N . LEU A 1 94 ? -12.121 9.824 19.353 1.00 97.38 94 LEU A N 1
ATOM 727 C CA . LEU A 1 94 ? -11.975 10.098 17.931 1.00 97.38 94 LEU A CA 1
ATOM 728 C C . LEU A 1 94 ? -13.367 10.136 17.303 1.00 97.38 94 LEU A C 1
ATOM 730 O O . LEU A 1 94 ? -14.190 9.265 17.577 1.00 97.38 94 LEU A O 1
ATOM 734 N N . ASP A 1 95 ? -13.614 11.122 16.453 1.00 97.62 95 ASP A N 1
ATOM 735 C CA . ASP A 1 95 ? -14.769 11.178 15.558 1.00 97.62 95 ASP A CA 1
ATOM 736 C C . ASP A 1 95 ? -14.329 11.936 14.307 1.00 97.62 95 ASP A C 1
ATOM 738 O O . ASP A 1 95 ? -14.339 13.167 14.272 1.00 97.62 95 ASP A O 1
ATOM 742 N N . THR A 1 96 ? -13.817 11.200 13.319 1.00 96.94 96 THR A N 1
ATOM 743 C CA . THR A 1 96 ? -13.226 11.805 12.124 1.00 96.94 96 THR A CA 1
ATOM 744 C C . THR A 1 96 ? -13.654 11.078 10.854 1.00 96.94 96 THR A C 1
ATOM 746 O O . THR A 1 96 ? -13.768 9.846 10.848 1.00 96.94 96 THR A O 1
ATOM 749 N N . PRO A 1 97 ? -13.890 11.808 9.753 1.00 97.94 97 PRO A N 1
ATOM 750 C CA . PRO A 1 97 ? -13.977 11.208 8.433 1.00 97.94 97 PRO A CA 1
ATOM 751 C C . PRO A 1 97 ? -12.730 10.383 8.103 1.00 97.94 97 PRO A C 1
ATOM 753 O O . PRO A 1 97 ? -11.618 10.710 8.522 1.00 97.94 97 PRO A O 1
ATOM 756 N N . ALA A 1 98 ? -12.927 9.290 7.374 1.00 97.56 98 ALA A N 1
ATOM 757 C CA . ALA A 1 98 ? -11.855 8.380 6.985 1.00 97.56 98 ALA A CA 1
ATOM 758 C C . ALA A 1 98 ? -12.182 7.705 5.643 1.00 97.56 98 ALA A C 1
ATOM 760 O O . ALA A 1 98 ? -13.362 7.565 5.317 1.00 97.56 98 ALA A O 1
ATOM 761 N N . PRO A 1 99 ? -11.186 7.240 4.868 1.00 96.31 99 PRO A N 1
ATOM 762 C CA . PRO A 1 99 ? -11.408 6.320 3.741 1.00 96.31 99 PRO A CA 1
ATOM 763 C C . PRO A 1 99 ? -12.234 5.089 4.157 1.00 96.31 99 PRO A C 1
ATOM 765 O O . PRO A 1 99 ? -12.351 4.806 5.349 1.00 96.31 99 PRO A O 1
ATOM 768 N N . ALA A 1 100 ? -12.794 4.341 3.200 1.00 96.19 100 ALA A N 1
ATOM 769 C CA . ALA A 1 100 ? -13.462 3.079 3.519 1.00 96.19 100 ALA A CA 1
ATOM 770 C C . ALA A 1 100 ? -12.435 2.094 4.063 1.00 96.19 100 ALA A C 1
ATOM 772 O O . ALA A 1 100 ? -11.495 1.720 3.363 1.00 96.19 100 ALA A O 1
ATOM 773 N N . LEU A 1 101 ? -12.636 1.664 5.301 1.00 97.44 101 LEU A N 1
ATOM 774 C CA . LEU A 1 101 ? -11.863 0.629 5.967 1.00 97.44 101 LEU A CA 1
ATOM 775 C C . LEU A 1 101 ? -12.715 -0.631 6.044 1.00 97.44 101 LEU A C 1
ATOM 777 O O . LEU A 1 101 ? -13.888 -0.570 6.398 1.00 97.44 101 LEU A O 1
ATOM 781 N N . THR A 1 102 ? -12.112 -1.774 5.753 1.00 97.12 102 THR A N 1
ATOM 782 C CA . THR A 1 102 ? -12.759 -3.090 5.811 1.00 97.12 102 THR A CA 1
ATOM 783 C C . THR A 1 102 ? -12.407 -3.855 7.083 1.00 97.12 102 THR A C 1
ATOM 785 O O . THR A 1 102 ? -12.979 -4.910 7.358 1.00 97.12 102 THR A O 1
ATOM 788 N N . ARG A 1 103 ? -11.451 -3.351 7.873 1.00 97.88 103 ARG A N 1
ATOM 789 C CA . ARG A 1 103 ? -11.062 -3.937 9.155 1.00 97.88 103 ARG A CA 1
ATOM 790 C C . ARG A 1 103 ? -10.523 -2.877 10.107 1.00 97.88 103 ARG A C 1
ATOM 792 O O . ARG A 1 103 ? -9.812 -1.966 9.691 1.00 97.88 103 ARG A O 1
ATOM 799 N N . LEU A 1 104 ? -10.832 -3.047 11.389 1.00 98.56 104 LEU A N 1
ATOM 800 C CA . LEU A 1 104 ? -10.263 -2.276 12.489 1.00 98.56 104 LEU A CA 1
ATOM 801 C C . LEU A 1 104 ? -9.500 -3.196 13.441 1.00 98.56 104 LEU A C 1
ATOM 803 O O . LEU A 1 104 ? -9.819 -4.380 13.573 1.00 98.56 104 LEU A O 1
ATOM 807 N N . TRP A 1 105 ? -8.517 -2.631 14.129 1.00 98.56 105 TRP A N 1
ATOM 808 C CA . TRP A 1 105 ? -7.778 -3.291 15.195 1.00 98.56 105 TRP A CA 1
ATOM 809 C C . TRP A 1 105 ? -7.257 -2.258 16.191 1.00 98.56 105 TRP A C 1
ATOM 811 O O . TRP A 1 105 ? -6.775 -1.202 15.787 1.00 98.56 105 TRP A O 1
ATOM 821 N N . ILE A 1 106 ? -7.355 -2.562 17.482 1.00 98.50 106 ILE A N 1
ATOM 822 C CA . ILE A 1 106 ? -6.778 -1.752 18.559 1.00 98.50 106 ILE A CA 1
ATOM 823 C C . ILE A 1 106 ? -5.580 -2.527 19.095 1.00 98.50 106 ILE A C 1
ATOM 825 O O . ILE A 1 106 ? -5.692 -3.732 19.339 1.00 98.50 106 ILE A O 1
ATOM 829 N N . SER A 1 107 ? -4.437 -1.860 19.245 1.00 97.44 107 SER A N 1
ATOM 830 C CA . SER A 1 107 ? -3.231 -2.515 19.744 1.00 97.44 107 SER A CA 1
ATOM 831 C C . SER A 1 107 ? -3.415 -3.029 21.180 1.00 97.44 107 SER A C 1
ATOM 833 O O . SER A 1 107 ? -4.214 -2.466 21.931 1.00 97.44 107 SER A O 1
ATOM 835 N N . PRO A 1 108 ? -2.701 -4.094 21.602 1.00 96.56 108 PRO A N 1
ATOM 836 C CA . PRO A 1 108 ? -2.890 -4.683 22.932 1.00 96.56 108 PRO A CA 1
ATOM 837 C C . PRO A 1 108 ? -2.579 -3.729 24.091 1.00 96.56 108 PRO A C 1
ATOM 839 O O . PRO A 1 108 ? -3.168 -3.845 25.160 1.00 96.56 108 PRO A O 1
ATOM 842 N N . ASP A 1 109 ? -1.656 -2.793 23.875 1.00 95.81 109 ASP A N 1
ATOM 843 C CA . ASP A 1 109 ? -1.301 -1.712 24.799 1.00 95.81 109 ASP A CA 1
ATOM 844 C C . ASP A 1 109 ? -2.245 -0.497 24.695 1.00 95.81 109 ASP A C 1
ATOM 846 O O . ASP A 1 109 ? -2.084 0.479 25.425 1.00 95.81 109 ASP A O 1
ATOM 850 N N . GLU A 1 110 ? -3.239 -0.561 23.803 1.00 97.50 110 GLU A N 1
ATOM 851 C CA . GLU A 1 110 ? -4.277 0.446 23.575 1.00 97.50 110 GLU A CA 1
ATOM 852 C C . GLU A 1 110 ? -3.731 1.824 23.171 1.00 97.50 110 GLU A C 1
ATOM 854 O O . GLU A 1 110 ? -4.358 2.855 23.428 1.00 97.50 110 GLU A O 1
ATOM 859 N N . THR A 1 111 ? -2.562 1.846 22.528 1.00 95.75 111 THR A N 1
ATOM 860 C CA . THR A 1 111 ? -1.894 3.070 22.064 1.00 95.75 111 THR A CA 1
ATOM 861 C C . THR A 1 111 ? -2.183 3.395 20.600 1.00 95.75 111 THR A C 1
ATOM 863 O O . THR A 1 111 ? -2.036 4.551 20.197 1.00 95.75 111 THR A O 1
ATOM 866 N N . LEU A 1 112 ? -2.631 2.420 19.802 1.00 96.81 112 LEU A N 1
ATOM 867 C CA . LEU A 1 112 ? -2.885 2.575 18.372 1.00 96.81 112 LEU A CA 1
ATOM 868 C C . LEU A 1 112 ? -4.251 2.011 17.966 1.00 96.81 112 LEU A C 1
ATOM 870 O O . LEU A 1 112 ? -4.656 0.930 18.392 1.00 96.81 112 LEU A O 1
ATOM 874 N N . LEU A 1 113 ? -4.924 2.726 17.066 1.00 98.25 113 LEU A N 1
ATOM 875 C CA . LEU A 1 113 ? -6.003 2.208 16.230 1.00 98.25 113 LEU A CA 1
ATOM 876 C C . LEU A 1 113 ? -5.464 2.028 14.811 1.00 98.25 113 LEU A C 1
ATOM 878 O O . LEU A 1 113 ? -4.974 2.984 14.214 1.00 98.25 113 LEU A O 1
ATOM 882 N N . VAL A 1 114 ? -5.613 0.832 14.252 1.00 98.44 114 VAL A N 1
ATOM 883 C CA . VAL A 1 114 ? -5.228 0.498 12.878 1.00 98.44 114 VAL A CA 1
ATOM 884 C C . VAL A 1 114 ? -6.483 0.222 12.056 1.00 98.44 114 VAL A C 1
ATOM 886 O O . VAL A 1 114 ? -7.293 -0.639 12.401 1.00 98.44 114 VAL A O 1
ATOM 889 N N . GLY A 1 115 ? -6.630 0.952 10.957 1.00 98.44 115 GLY A N 1
ATOM 890 C CA . GLY A 1 115 ? -7.617 0.724 9.914 1.00 98.44 115 GLY A CA 1
ATOM 891 C C . GLY A 1 115 ? -6.966 0.115 8.679 1.00 98.44 115 GLY A C 1
ATOM 892 O O . GLY A 1 115 ? -6.011 0.681 8.151 1.00 98.44 115 GLY A O 1
ATOM 893 N N . LEU A 1 116 ? -7.501 -1.010 8.204 1.00 98.50 116 LEU A N 1
ATOM 894 C CA . LEU A 1 116 ? -7.096 -1.650 6.951 1.00 98.50 116 LEU A CA 1
ATOM 895 C C . LEU A 1 116 ? -8.244 -1.597 5.943 1.00 98.50 116 LEU A C 1
ATOM 897 O O . LEU A 1 116 ? -9.410 -1.682 6.328 1.00 98.50 116 LEU A O 1
ATOM 901 N N . SER A 1 117 ? -7.923 -1.532 4.657 1.00 97.44 117 SER A N 1
ATOM 902 C CA . SER A 1 117 ? -8.888 -1.612 3.564 1.00 97.44 117 SER A CA 1
ATOM 903 C C . SER A 1 117 ? -8.369 -2.473 2.430 1.00 97.44 117 SER A C 1
ATOM 905 O O . SER A 1 117 ? -7.196 -2.385 2.076 1.00 97.44 117 SER A O 1
ATOM 907 N N . ASN A 1 118 ? -9.265 -3.248 1.826 1.00 96.19 118 ASN A N 1
ATOM 908 C CA . ASN A 1 118 ? -9.028 -3.886 0.529 1.00 96.19 118 ASN A CA 1
ATOM 909 C C . ASN A 1 118 ? -9.797 -3.210 -0.613 1.00 96.19 118 ASN A C 1
ATOM 911 O O . ASN A 1 118 ? -9.726 -3.658 -1.757 1.00 96.19 118 ASN A O 1
ATOM 915 N N . VAL A 1 119 ? -10.518 -2.122 -0.325 1.00 93.62 119 VAL A N 1
ATOM 916 C CA . VAL A 1 119 ? -11.194 -1.324 -1.350 1.00 93.62 119 VAL A CA 1
ATOM 917 C C . VAL A 1 119 ? -10.137 -0.533 -2.115 1.00 93.62 119 VAL A C 1
ATOM 919 O O . VAL A 1 119 ? -9.443 0.298 -1.527 1.00 93.62 119 VAL A O 1
ATOM 922 N N . MET A 1 120 ? -10.024 -0.775 -3.422 1.00 92.12 120 MET A N 1
ATOM 923 C CA . MET A 1 120 ? -9.176 -0.006 -4.344 1.00 92.12 120 MET A CA 1
ATOM 924 C C . MET A 1 120 ? -9.989 1.068 -5.084 1.00 92.12 120 MET A C 1
ATOM 926 O O . MET A 1 120 ? -9.455 2.119 -5.434 1.00 92.12 120 MET A O 1
ATOM 930 N N . LEU A 1 121 ? -11.291 0.835 -5.312 1.00 90.88 121 LEU A N 1
ATOM 931 C CA . LEU A 1 121 ? -12.138 1.722 -6.117 1.00 90.88 121 LEU A CA 1
ATOM 932 C C . LEU A 1 121 ? -12.257 3.109 -5.480 1.00 90.88 121 LEU A C 1
ATOM 934 O O . LEU A 1 121 ? -12.996 3.287 -4.511 1.00 90.88 121 LEU A O 1
ATOM 938 N N . ARG A 1 122 ? -11.568 4.098 -6.061 1.00 92.12 122 ARG A N 1
ATOM 939 C CA . ARG A 1 122 ? -11.569 5.503 -5.614 1.00 92.12 122 ARG A CA 1
ATOM 940 C C . ARG A 1 122 ? -11.234 5.669 -4.132 1.00 92.12 122 ARG A C 1
ATOM 942 O O . ARG A 1 122 ? -11.643 6.645 -3.511 1.00 92.12 122 ARG A O 1
ATOM 949 N N . ASN A 1 123 ? -10.481 4.727 -3.572 1.00 94.38 123 ASN A N 1
ATOM 950 C CA . ASN A 1 123 ? -10.016 4.789 -2.201 1.00 94.38 123 ASN A CA 1
ATOM 951 C C . ASN A 1 123 ? -8.520 5.134 -2.194 1.00 94.38 123 ASN A C 1
ATOM 953 O O . ASN A 1 123 ? -7.709 4.285 -2.565 1.00 94.38 123 ASN A O 1
ATOM 957 N N . PRO A 1 124 ? -8.128 6.357 -1.796 1.00 94.19 124 PRO A N 1
ATOM 958 C CA . PRO A 1 124 ? -6.732 6.771 -1.854 1.00 94.19 124 PRO A CA 1
ATOM 959 C C . PRO A 1 124 ? -5.888 6.214 -0.703 1.00 94.19 124 PRO A C 1
ATOM 961 O O . PRO A 1 124 ? -4.705 6.524 -0.643 1.00 94.19 124 PRO A O 1
ATOM 964 N N . VAL A 1 125 ? -6.468 5.459 0.238 1.00 95.94 125 VAL A N 1
ATOM 965 C CA . VAL A 1 125 ? -5.759 4.973 1.427 1.00 95.94 125 VAL A CA 1
ATOM 966 C C . VAL A 1 125 ? -6.261 3.588 1.836 1.00 95.94 125 VAL A C 1
ATOM 968 O O . VAL A 1 125 ? -7.443 3.397 2.123 1.00 95.94 125 VAL A O 1
ATOM 971 N N . GLN A 1 126 ? -5.341 2.629 1.933 1.00 97.62 126 GLN A N 1
ATOM 972 C CA . GLN A 1 126 ? -5.621 1.261 2.374 1.00 97.62 126 GLN A CA 1
ATOM 973 C C . GLN A 1 126 ? -5.139 0.973 3.792 1.00 97.62 126 GLN A C 1
ATOM 975 O O . GLN A 1 126 ? -5.658 0.062 4.432 1.00 97.62 126 GLN A O 1
ATOM 980 N N . LEU A 1 127 ? -4.200 1.762 4.305 1.00 97.81 127 LEU A N 1
ATOM 981 C CA . LEU A 1 127 ? -3.742 1.695 5.686 1.00 97.81 127 LEU A CA 1
ATOM 982 C C . LEU A 1 127 ? -3.887 3.069 6.323 1.00 97.81 127 LEU A C 1
ATOM 984 O O . LEU A 1 127 ? -3.366 4.037 5.784 1.00 97.81 127 LEU A O 1
ATOM 988 N N . ALA A 1 128 ? -4.538 3.154 7.477 1.00 97.62 128 ALA A N 1
ATOM 989 C CA . ALA A 1 128 ? -4.575 4.360 8.298 1.00 97.62 128 ALA A CA 1
ATOM 990 C C . ALA A 1 128 ? -4.343 3.998 9.766 1.00 97.62 128 ALA A C 1
ATOM 992 O O . ALA A 1 128 ? -4.877 3.002 10.254 1.00 97.62 128 ALA A O 1
ATOM 993 N N . ILE A 1 129 ? -3.534 4.786 10.472 1.00 97.31 129 ILE A N 1
ATOM 994 C CA . ILE A 1 129 ? -3.171 4.523 11.866 1.00 97.31 129 ILE A CA 1
ATOM 995 C C . ILE A 1 129 ? -3.363 5.791 12.679 1.00 97.31 129 ILE A C 1
ATOM 997 O O . ILE A 1 129 ? -2.803 6.839 12.350 1.00 97.31 129 ILE A O 1
ATOM 1001 N N . TRP A 1 130 ? -4.119 5.678 13.766 1.00 97.19 130 TRP A N 1
ATOM 1002 C CA . TRP A 1 130 ? -4.325 6.742 14.738 1.00 97.19 130 TRP A CA 1
ATOM 1003 C C . TRP A 1 130 ? -3.676 6.390 16.068 1.00 97.19 130 TRP A C 1
ATOM 1005 O O . TRP A 1 130 ? -3.679 5.234 16.486 1.00 97.19 130 TRP A O 1
ATOM 1015 N N . ARG A 1 131 ? -3.174 7.407 16.763 1.00 95.88 131 ARG A N 1
ATOM 1016 C CA . ARG A 1 131 ? -2.701 7.303 18.140 1.00 95.88 131 ARG A CA 1
ATOM 1017 C C . ARG A 1 131 ? -3.848 7.497 19.122 1.00 95.88 131 ARG A C 1
ATOM 1019 O O . ARG A 1 131 ? -4.673 8.396 18.963 1.00 95.88 131 ARG A O 1
ATOM 1026 N N . LEU A 1 132 ? -3.862 6.688 20.171 1.00 96.06 132 LEU A N 1
ATOM 1027 C CA . LEU A 1 132 ? -4.778 6.783 21.300 1.00 96.06 132 LEU A CA 1
ATOM 1028 C C . LEU A 1 132 ? -4.010 7.232 22.558 1.00 96.06 132 LEU A C 1
ATOM 1030 O O . LEU A 1 132 ? -2.841 6.882 22.716 1.00 96.06 132 LEU A O 1
ATOM 1034 N N . PRO A 1 133 ? -4.626 8.031 23.451 1.00 96.44 133 PRO A N 1
ATOM 1035 C CA . PRO A 1 133 ? -5.975 8.599 23.368 1.00 96.44 133 PRO A CA 1
ATOM 1036 C C . PRO A 1 133 ? -6.054 9.907 22.561 1.00 96.44 133 PRO A C 1
ATOM 1038 O O . PRO A 1 133 ? -7.073 10.581 22.610 1.00 96.44 133 PRO A O 1
ATOM 1041 N N . SER A 1 134 ? -4.999 10.345 21.868 1.00 95.50 134 SER A N 1
ATOM 1042 C CA . SER A 1 134 ? -5.019 11.676 21.238 1.00 95.50 134 SER A CA 1
ATOM 1043 C C . SER A 1 134 ? -5.949 11.781 20.023 1.00 95.50 134 SER A C 1
ATOM 1045 O O . SER A 1 134 ? -6.308 12.888 19.630 1.00 95.50 134 SER A O 1
ATOM 1047 N N . GLY A 1 135 ? -6.305 10.655 19.397 1.00 95.25 135 GLY A N 1
ATOM 1048 C CA . GLY A 1 135 ? -7.065 10.623 18.146 1.00 95.25 135 GLY A CA 1
ATOM 1049 C C . GLY A 1 135 ? -6.261 11.116 16.935 1.00 95.25 135 GLY A C 1
ATOM 1050 O O . GLY A 1 135 ? -6.821 11.357 15.869 1.00 95.25 135 GLY A O 1
ATOM 1051 N N . THR A 1 136 ? -4.946 11.291 17.074 1.00 94.19 136 THR A N 1
ATOM 1052 C CA . THR A 1 136 ? -4.091 11.860 16.026 1.00 94.19 136 THR A CA 1
ATOM 1053 C C . THR A 1 136 ? -3.817 10.829 14.938 1.00 94.19 136 THR A C 1
ATOM 1055 O O . THR A 1 136 ? -3.322 9.749 15.243 1.00 94.19 136 THR A O 1
ATOM 1058 N N . LEU A 1 137 ? -4.083 11.159 13.672 1.00 94.56 137 LEU A N 1
ATOM 1059 C CA . LEU A 1 137 ? -3.659 10.346 12.529 1.00 94.56 137 LEU A CA 1
ATOM 1060 C C . LEU A 1 137 ? -2.128 10.422 12.397 1.00 94.56 137 LEU A C 1
ATOM 1062 O O . LEU A 1 137 ? -1.591 11.501 12.160 1.00 94.56 137 LEU A O 1
ATOM 1066 N N . VAL A 1 138 ? -1.435 9.295 12.568 1.00 93.06 138 VAL A N 1
ATOM 1067 C CA . VAL A 1 138 ? 0.040 9.217 12.535 1.00 93.06 138 VAL A CA 1
ATOM 1068 C C . VAL A 1 138 ? 0.577 8.577 11.259 1.00 93.06 138 VAL A C 1
ATOM 1070 O O . VAL A 1 138 ? 1.707 8.849 10.868 1.00 93.06 138 VAL A O 1
ATOM 1073 N N . TRP A 1 139 ? -0.228 7.751 10.589 1.00 93.56 139 TRP A N 1
ATOM 1074 C CA . TRP A 1 139 ? 0.152 7.126 9.327 1.00 93.56 139 TRP A CA 1
ATOM 1075 C C . TRP A 1 139 ? -1.042 6.988 8.404 1.00 93.56 139 TRP A C 1
ATOM 1077 O O . TRP A 1 139 ? -2.155 6.705 8.852 1.00 93.56 139 TRP A O 1
ATOM 1087 N N . ARG A 1 140 ? -0.792 7.126 7.107 1.00 94.69 140 ARG A N 1
ATOM 1088 C CA . ARG A 1 140 ? -1.720 6.724 6.058 1.00 94.69 140 ARG A CA 1
ATOM 1089 C C . ARG A 1 140 ? -0.945 6.343 4.809 1.00 94.69 140 ARG A C 1
ATOM 1091 O O . ARG A 1 140 ? 0.068 6.970 4.513 1.00 94.69 140 ARG A O 1
ATOM 1098 N N . GLU A 1 141 ? -1.433 5.354 4.078 1.00 94.25 141 GLU A N 1
ATOM 1099 C CA . GLU A 1 141 ? -0.741 4.861 2.892 1.00 94.25 141 GLU A CA 1
ATOM 1100 C C . GLU A 1 141 ? -1.710 4.252 1.881 1.00 94.25 141 GLU A C 1
ATOM 1102 O O . GLU A 1 141 ? -2.661 3.553 2.249 1.00 94.25 141 GLU A O 1
ATOM 1107 N N . HIS A 1 142 ? -1.453 4.527 0.603 1.00 95.50 142 HIS A N 1
ATOM 1108 C CA . HIS A 1 142 ? -2.070 3.817 -0.507 1.00 95.50 142 HIS A CA 1
ATOM 1109 C C . HIS A 1 142 ? -1.259 2.551 -0.798 1.00 95.50 142 HIS A C 1
ATOM 1111 O O . HIS A 1 142 ? -0.041 2.623 -0.966 1.00 95.50 142 HIS A O 1
ATOM 1117 N N . ILE A 1 143 ? -1.924 1.398 -0.857 1.00 96.00 143 ILE A N 1
ATOM 1118 C CA . ILE A 1 143 ? -1.267 0.106 -1.059 1.00 96.00 143 ILE A CA 1
ATOM 1119 C C . ILE A 1 143 ? -1.606 -0.437 -2.442 1.00 96.00 143 ILE A C 1
ATOM 1121 O O . ILE A 1 143 ? -2.772 -0.599 -2.802 1.00 96.00 143 ILE A O 1
ATOM 1125 N N . THR A 1 144 ? -0.564 -0.766 -3.202 1.00 95.56 144 THR A N 1
ATOM 1126 C CA . THR A 1 144 ? -0.650 -1.337 -4.550 1.00 95.56 144 THR A CA 1
ATOM 1127 C C . THR A 1 144 ? 0.233 -2.577 -4.669 1.00 95.56 144 THR A C 1
ATOM 1129 O O . THR A 1 144 ? 1.206 -2.708 -3.931 1.00 95.56 144 THR A O 1
ATOM 1132 N N . PRO A 1 145 ? -0.049 -3.496 -5.610 1.00 95.69 145 PRO A N 1
ATOM 1133 C CA . PRO A 1 145 ? 0.818 -4.653 -5.861 1.00 95.69 145 PRO A CA 1
ATOM 1134 C C . PRO A 1 145 ? 2.235 -4.293 -6.308 1.00 95.69 145 PRO A C 1
ATOM 1136 O O . PRO A 1 145 ? 3.180 -5.062 -6.131 1.00 95.69 145 PRO A O 1
ATOM 1139 N N . GLN A 1 146 ? 2.368 -3.141 -6.961 1.00 96.38 146 GLN A N 1
ATOM 1140 C CA . GLN A 1 146 ? 3.562 -2.730 -7.678 1.00 96.38 146 GLN A CA 1
ATOM 1141 C C . GLN A 1 146 ? 3.748 -1.222 -7.564 1.00 96.38 146 GLN A C 1
ATOM 1143 O O . GLN A 1 146 ? 2.784 -0.459 -7.585 1.00 96.38 146 GLN A O 1
ATOM 1148 N N . GLN A 1 147 ? 5.001 -0.797 -7.508 1.00 96.81 147 GLN A N 1
ATOM 1149 C CA . GLN A 1 147 ? 5.404 0.607 -7.492 1.00 96.81 147 GLN A CA 1
ATOM 1150 C C . GLN A 1 147 ? 6.542 0.805 -8.492 1.00 96.81 147 GLN A C 1
ATOM 1152 O O . GLN A 1 147 ? 7.145 -0.166 -8.946 1.00 96.81 147 GLN A O 1
ATOM 1157 N N . ALA A 1 148 ? 6.818 2.043 -8.888 1.00 97.62 148 ALA A N 1
ATOM 1158 C CA . ALA A 1 148 ? 8.000 2.320 -9.694 1.00 97.62 148 ALA A CA 1
ATOM 1159 C C . ALA A 1 148 ? 9.192 2.540 -8.761 1.00 97.62 148 ALA A C 1
ATOM 1161 O O . ALA A 1 148 ? 9.094 3.309 -7.808 1.00 97.62 148 ALA A O 1
ATOM 1162 N N . GLU A 1 149 ? 10.306 1.869 -9.031 1.00 96.94 149 GLU A N 1
ATOM 1163 C CA . GLU A 1 149 ? 11.533 1.963 -8.251 1.00 96.94 149 GLU A CA 1
ATOM 1164 C C . GLU A 1 149 ? 12.650 2.571 -9.107 1.00 96.94 149 GLU A C 1
ATOM 1166 O O . GLU A 1 149 ? 13.132 1.973 -10.073 1.00 96.94 149 GLU A O 1
ATOM 1171 N N . LEU A 1 150 ? 13.050 3.793 -8.762 1.00 95.88 150 LEU A N 1
ATOM 1172 C CA . LEU A 1 150 ? 14.000 4.594 -9.526 1.00 95.88 150 LEU A CA 1
ATOM 1173 C C . LEU A 1 150 ? 15.257 4.870 -8.701 1.00 95.88 150 LEU A C 1
ATOM 1175 O O . LEU A 1 150 ? 15.182 5.200 -7.521 1.00 95.88 150 LEU A O 1
ATOM 1179 N N . GLY A 1 151 ? 16.431 4.786 -9.325 1.00 92.00 151 GLY A N 1
ATOM 1180 C CA . GLY A 1 151 ? 17.639 5.401 -8.768 1.00 92.00 151 GLY A CA 1
ATOM 1181 C C . GLY A 1 151 ? 17.555 6.931 -8.825 1.00 92.00 151 GLY A C 1
ATOM 1182 O O . GLY A 1 151 ? 16.682 7.486 -9.490 1.00 92.00 151 GLY A O 1
ATOM 1183 N N . ALA A 1 152 ? 18.480 7.621 -8.155 1.00 86.69 152 ALA A N 1
ATOM 1184 C CA . ALA A 1 152 ? 18.515 9.086 -8.159 1.00 86.69 152 ALA A CA 1
ATOM 1185 C C . ALA A 1 152 ? 18.634 9.689 -9.572 1.00 86.69 152 ALA A C 1
ATOM 1187 O O . ALA A 1 152 ? 17.931 10.646 -9.879 1.00 86.69 152 ALA A O 1
ATOM 1188 N N . GLU A 1 153 ? 19.467 9.099 -10.434 1.00 88.50 153 GLU A N 1
ATOM 1189 C CA . GLU A 1 153 ? 19.630 9.516 -11.835 1.00 88.50 153 GLU A CA 1
ATOM 1190 C C . GLU A 1 153 ? 18.337 9.317 -12.634 1.00 88.50 153 GLU A C 1
ATOM 1192 O O . GLU A 1 153 ? 17.814 10.273 -13.190 1.00 88.50 153 GLU A O 1
ATOM 1197 N N . ALA A 1 154 ? 17.735 8.124 -12.572 1.00 93.25 154 ALA A N 1
ATOM 1198 C CA . ALA A 1 154 ? 16.473 7.843 -13.261 1.00 93.25 154 ALA A CA 1
ATOM 1199 C C . ALA A 1 154 ? 15.317 8.749 -12.790 1.00 93.25 154 ALA A C 1
ATOM 1201 O O . ALA A 1 154 ? 14.487 9.158 -13.596 1.00 93.25 154 ALA A O 1
ATOM 1202 N N . MET A 1 155 ? 15.258 9.088 -11.497 1.00 92.88 155 MET A N 1
ATOM 1203 C CA . MET A 1 155 ? 14.287 10.061 -10.985 1.00 92.88 155 MET A CA 1
ATOM 1204 C C . MET A 1 155 ? 14.559 11.472 -11.530 1.00 92.88 155 MET A C 1
ATOM 1206 O O . MET A 1 155 ? 13.620 12.178 -11.896 1.00 92.88 155 MET A O 1
ATOM 1210 N N . ALA A 1 156 ? 15.826 11.892 -11.602 1.00 86.75 156 ALA A N 1
ATOM 1211 C CA . ALA A 1 156 ? 16.198 13.184 -12.172 1.00 86.75 156 ALA A CA 1
ATOM 1212 C C . ALA A 1 156 ? 15.858 13.265 -13.670 1.00 86.75 156 ALA A C 1
ATOM 1214 O O . ALA A 1 156 ? 15.243 14.244 -14.092 1.00 86.75 156 ALA A O 1
ATOM 1215 N N . ASP A 1 157 ? 16.172 12.223 -14.441 1.00 89.69 157 ASP A N 1
ATOM 1216 C CA . ASP A 1 157 ? 15.830 12.117 -15.863 1.00 89.69 157 ASP A CA 1
ATOM 1217 C C . ASP A 1 157 ? 14.315 12.166 -16.080 1.00 89.69 157 ASP A C 1
ATOM 1219 O O . ASP A 1 157 ? 13.831 12.890 -16.952 1.00 89.69 157 ASP A O 1
ATOM 1223 N N . HIS A 1 158 ? 13.552 11.457 -15.242 1.00 92.06 158 HIS A N 1
ATOM 1224 C CA . HIS A 1 158 ? 12.095 11.478 -15.286 1.00 92.06 158 HIS A CA 1
ATOM 1225 C C . HIS A 1 158 ? 11.537 12.892 -15.062 1.00 92.06 158 HIS A C 1
ATOM 1227 O O . HIS A 1 158 ? 10.688 13.359 -15.822 1.00 92.06 158 HIS A O 1
ATOM 1233 N N . LEU A 1 159 ? 12.029 13.598 -14.039 1.00 90.88 159 LEU A N 1
ATOM 1234 C CA . LEU A 1 159 ? 11.606 14.966 -13.727 1.00 90.88 159 LEU A CA 1
ATOM 1235 C C . LEU A 1 159 ? 12.047 15.977 -14.792 1.00 90.88 159 LEU A C 1
ATOM 1237 O O . LEU A 1 159 ? 11.338 16.951 -15.032 1.00 90.88 159 LEU A O 1
ATOM 1241 N N . LEU A 1 160 ? 13.186 15.747 -15.448 1.00 90.31 160 LEU A N 1
ATOM 1242 C CA . LEU A 1 160 ? 13.650 16.569 -16.563 1.00 90.31 160 LEU A CA 1
ATOM 1243 C C . LEU A 1 160 ? 12.778 16.371 -17.812 1.00 90.31 160 LEU A C 1
ATOM 1245 O O . LEU A 1 160 ? 12.477 17.340 -18.509 1.00 90.31 160 LEU A O 1
ATOM 1249 N N . ALA A 1 161 ? 12.355 15.133 -18.085 1.00 93.75 161 ALA A N 1
ATOM 1250 C CA . ALA A 1 161 ? 11.480 14.799 -19.207 1.00 93.75 161 ALA A CA 1
ATOM 1251 C C . ALA A 1 161 ? 10.017 15.225 -18.983 1.00 93.75 161 ALA A C 1
ATOM 1253 O O . ALA A 1 161 ? 9.302 15.488 -19.953 1.00 93.75 161 ALA A O 1
ATOM 1254 N N . HIS A 1 162 ? 9.578 15.289 -17.722 1.00 94.12 162 HIS A N 1
ATOM 1255 C CA . HIS A 1 162 ? 8.192 15.554 -17.321 1.00 94.12 162 HIS A CA 1
ATOM 1256 C C . HIS A 1 162 ? 8.093 16.580 -16.174 1.00 94.12 162 HIS A C 1
ATOM 1258 O O . HIS A 1 162 ? 7.576 16.259 -15.095 1.00 94.12 162 HIS A O 1
ATOM 1264 N N . PRO A 1 163 ? 8.584 17.820 -16.362 1.00 90.81 163 PRO A N 1
ATOM 1265 C CA . PRO A 1 163 ? 8.668 18.815 -15.290 1.00 90.81 163 PRO A CA 1
ATOM 1266 C C . PRO A 1 163 ? 7.301 19.209 -14.711 1.00 90.81 163 PRO A C 1
ATOM 1268 O O . PRO A 1 163 ? 7.207 19.560 -13.534 1.00 90.81 163 PRO A O 1
ATOM 1271 N N . GLU A 1 164 ? 6.223 19.106 -15.494 1.00 93.00 164 GLU A N 1
ATOM 1272 C CA . GLU A 1 164 ? 4.848 19.346 -15.048 1.00 93.00 164 GLU A CA 1
ATOM 1273 C C . GLU A 1 164 ? 4.392 18.395 -13.928 1.00 93.00 164 GLU A C 1
ATOM 1275 O O . GLU A 1 164 ? 3.501 18.738 -13.150 1.00 93.00 164 GLU A O 1
ATOM 1280 N N . ASN A 1 165 ? 5.029 17.226 -13.802 1.00 91.44 165 ASN A N 1
ATOM 1281 C CA . ASN A 1 165 ? 4.675 16.206 -12.817 1.00 91.44 165 ASN A CA 1
ATOM 1282 C C . ASN A 1 165 ? 5.428 16.337 -11.490 1.00 91.44 165 ASN A C 1
ATOM 1284 O O . ASN A 1 165 ? 5.139 15.578 -10.565 1.00 91.44 165 ASN A O 1
ATOM 1288 N N . ALA A 1 166 ? 6.360 17.286 -11.354 1.00 87.00 166 ALA A N 1
ATOM 1289 C CA . ALA A 1 166 ? 7.244 17.371 -10.191 1.00 87.00 166 ALA A CA 1
ATOM 1290 C C . ALA A 1 166 ? 6.487 17.454 -8.853 1.00 87.00 166 ALA A C 1
ATOM 1292 O O . ALA A 1 166 ? 6.792 16.711 -7.921 1.00 87.00 166 ALA A O 1
ATOM 1293 N N . ALA A 1 167 ? 5.458 18.304 -8.768 1.00 84.19 167 ALA A N 1
ATOM 1294 C CA . ALA A 1 167 ? 4.659 18.453 -7.550 1.00 84.19 167 ALA A CA 1
ATOM 1295 C C . ALA A 1 167 ? 3.865 17.178 -7.214 1.00 84.19 167 ALA A C 1
ATOM 1297 O O . ALA A 1 167 ? 3.810 16.761 -6.057 1.00 84.19 167 ALA A O 1
ATOM 1298 N N . LEU A 1 168 ? 3.285 16.528 -8.228 1.00 87.50 168 LEU A N 1
ATOM 1299 C CA . LEU A 1 168 ? 2.545 15.284 -8.044 1.00 87.50 168 LEU A CA 1
ATOM 1300 C C . LEU A 1 168 ? 3.483 14.152 -7.605 1.00 87.50 168 LEU A C 1
ATOM 1302 O O . LEU A 1 168 ? 3.195 13.467 -6.628 1.00 87.50 168 LEU A O 1
ATOM 1306 N N . LEU A 1 169 ? 4.633 13.986 -8.255 1.00 89.12 169 LEU A N 1
ATOM 1307 C CA . LEU A 1 169 ? 5.611 12.961 -7.891 1.00 89.12 169 LEU A CA 1
ATOM 1308 C C . LEU A 1 169 ? 6.210 13.189 -6.510 1.00 89.12 169 LEU A C 1
ATOM 1310 O O . LEU A 1 169 ? 6.405 12.222 -5.783 1.00 89.12 169 LEU A O 1
ATOM 1314 N N . ALA A 1 170 ? 6.429 14.435 -6.093 1.00 84.62 170 ALA A N 1
ATOM 1315 C CA . ALA A 1 170 ? 6.834 14.725 -4.720 1.00 84.62 170 ALA A CA 1
ATOM 1316 C C . ALA A 1 170 ? 5.809 14.216 -3.685 1.00 84.62 170 ALA A C 1
ATOM 1318 O O . ALA A 1 170 ? 6.197 13.811 -2.595 1.00 84.62 170 ALA A O 1
ATOM 1319 N N . SER A 1 171 ? 4.515 14.191 -4.031 1.00 83.25 171 SER A N 1
ATOM 1320 C CA . SER A 1 171 ? 3.454 13.650 -3.164 1.00 83.25 171 SER A CA 1
ATOM 1321 C C . SER A 1 171 ? 3.284 12.126 -3.238 1.00 83.25 171 SER A C 1
ATOM 1323 O O . SER A 1 171 ? 2.753 11.529 -2.307 1.00 83.25 171 SER A O 1
ATOM 1325 N N . LEU A 1 172 ? 3.717 11.498 -4.338 1.00 89.19 172 LEU A N 1
ATOM 1326 C CA . LEU A 1 172 ? 3.563 10.057 -4.592 1.00 89.19 172 LEU A CA 1
ATOM 1327 C C . LEU A 1 172 ? 4.840 9.251 -4.332 1.00 89.19 172 LEU A C 1
ATOM 1329 O O . LEU A 1 172 ? 4.800 8.020 -4.292 1.00 89.19 172 LEU A O 1
ATOM 1333 N N . SER A 1 173 ? 5.980 9.931 -4.233 1.00 90.81 173 SER A N 1
ATOM 1334 C CA . SER A 1 173 ? 7.286 9.307 -4.087 1.00 90.81 173 SER A CA 1
ATOM 1335 C C . SER A 1 173 ? 7.774 9.357 -2.650 1.00 90.81 173 SER A C 1
ATOM 1337 O O . SER A 1 173 ? 7.556 10.316 -1.911 1.00 90.81 173 SER A O 1
ATOM 1339 N N . ARG A 1 174 ? 8.493 8.307 -2.269 1.00 87.94 174 ARG A N 1
ATOM 1340 C CA . ARG A 1 174 ? 9.244 8.233 -1.022 1.00 87.94 174 ARG A CA 1
ATOM 1341 C C . ARG A 1 174 ? 10.654 7.764 -1.311 1.00 87.94 174 ARG A C 1
ATOM 1343 O O . ARG A 1 174 ? 10.881 6.965 -2.219 1.00 87.94 174 ARG A O 1
ATOM 1350 N N . LYS A 1 175 ? 11.611 8.254 -0.533 1.00 83.81 175 LYS A N 1
ATOM 1351 C CA . LYS A 1 175 ? 12.993 7.791 -0.617 1.00 83.81 175 LYS A CA 1
ATOM 1352 C C . LYS A 1 175 ? 13.169 6.559 0.268 1.00 83.81 175 LYS A C 1
ATOM 1354 O O . LYS A 1 175 ? 12.785 6.577 1.432 1.00 83.81 175 LYS A O 1
ATOM 1359 N N . GLN A 1 176 ? 13.767 5.512 -0.283 1.00 82.75 176 GLN A N 1
ATOM 1360 C CA . GLN A 1 176 ? 14.071 4.260 0.395 1.00 82.75 176 GLN A CA 1
ATOM 1361 C C . GLN A 1 176 ? 15.531 3.898 0.106 1.00 82.75 176 GLN A C 1
ATOM 1363 O O . GLN A 1 176 ? 15.879 3.424 -0.978 1.00 82.75 176 GLN A O 1
ATOM 1368 N N . GLY A 1 177 ? 16.413 4.220 1.055 1.00 85.94 177 GLY A N 1
ATOM 1369 C CA . GLY A 1 177 ? 17.859 4.143 0.852 1.00 85.94 177 GLY A CA 1
ATOM 1370 C C . GLY A 1 177 ? 18.314 4.988 -0.357 1.00 85.94 177 GLY A C 1
ATOM 1371 O O . GLY A 1 177 ? 18.015 6.188 -0.408 1.00 85.94 177 GLY A O 1
ATOM 1372 N N . PRO A 1 178 ? 19.028 4.404 -1.341 1.00 85.00 178 PRO A N 1
ATOM 1373 C CA . PRO A 1 178 ? 19.482 5.116 -2.539 1.00 85.00 178 PRO A CA 1
ATOM 1374 C C . PRO A 1 178 ? 18.411 5.237 -3.637 1.00 85.00 178 PRO A C 1
ATOM 1376 O O . PRO A 1 178 ? 18.691 5.796 -4.699 1.00 85.00 178 PRO A O 1
ATOM 1379 N N . ARG A 1 179 ? 17.209 4.691 -3.420 1.00 91.25 179 ARG A N 1
ATOM 1380 C CA . ARG A 1 179 ? 16.150 4.598 -4.429 1.00 91.25 179 ARG A CA 1
ATOM 1381 C C . ARG A 1 179 ? 14.942 5.450 -4.051 1.00 91.25 179 ARG A C 1
ATOM 1383 O O . ARG A 1 179 ? 14.737 5.799 -2.891 1.00 91.25 179 ARG A O 1
ATOM 1390 N N . TYR A 1 180 ? 14.142 5.777 -5.051 1.00 92.38 180 TYR A N 1
ATOM 1391 C CA . TYR A 1 180 ? 12.836 6.401 -4.929 1.00 92.38 180 TYR A CA 1
ATOM 1392 C C . TYR A 1 180 ? 11.778 5.374 -5.294 1.00 92.38 180 TYR A C 1
ATOM 1394 O O . TYR A 1 180 ? 11.847 4.764 -6.359 1.00 92.38 180 TYR A O 1
ATOM 1402 N N . VAL A 1 181 ? 10.793 5.210 -4.423 1.00 95.00 181 VAL A N 1
ATOM 1403 C CA . VAL A 1 181 ? 9.626 4.373 -4.668 1.00 95.00 181 VAL A CA 1
ATOM 1404 C C . VAL A 1 181 ? 8.441 5.285 -4.936 1.00 95.00 181 VAL A C 1
ATOM 1406 O O . VAL A 1 181 ? 8.130 6.141 -4.111 1.00 95.00 181 VAL A O 1
ATOM 1409 N N . VAL A 1 182 ? 7.804 5.126 -6.092 1.00 95.88 182 VAL A N 1
ATOM 1410 C CA . VAL A 1 182 ? 6.702 5.973 -6.556 1.00 95.88 182 VAL A CA 1
ATOM 1411 C C . VAL A 1 182 ? 5.434 5.146 -6.662 1.00 95.88 182 VAL A C 1
ATOM 1413 O O . VAL A 1 182 ? 5.375 4.166 -7.410 1.00 95.88 182 VAL A O 1
ATOM 1416 N N . ASP A 1 183 ? 4.395 5.566 -5.949 1.00 94.88 183 ASP A N 1
ATOM 1417 C CA . ASP A 1 183 ? 3.061 5.006 -6.108 1.00 94.88 183 ASP A CA 1
ATOM 1418 C C . ASP A 1 183 ? 2.339 5.650 -7.296 1.00 94.88 183 ASP A C 1
ATOM 1420 O O . ASP A 1 183 ? 1.763 6.730 -7.213 1.00 94.88 183 ASP A O 1
ATOM 1424 N N . PHE A 1 184 ? 2.395 4.970 -8.435 1.00 95.31 184 PHE A N 1
ATOM 1425 C CA . PHE A 1 184 ? 1.900 5.470 -9.718 1.00 95.31 184 PHE A CA 1
ATOM 1426 C C . PHE A 1 184 ? 0.753 4.615 -10.290 1.00 95.31 184 PHE A C 1
ATOM 1428 O O . PHE A 1 184 ? 0.316 4.819 -11.427 1.00 95.31 184 PHE A O 1
ATOM 1435 N N . LEU A 1 185 ? 0.254 3.659 -9.494 1.00 93.56 185 LEU A N 1
ATOM 1436 C CA . LEU A 1 185 ? -0.844 2.754 -9.852 1.00 93.56 185 LEU A CA 1
ATOM 1437 C C . LEU A 1 185 ? -2.185 3.133 -9.209 1.00 93.56 185 LEU A C 1
ATOM 1439 O O . LEU A 1 185 ? -3.151 2.379 -9.317 1.00 93.56 185 LEU A O 1
ATOM 1443 N N . GLN A 1 186 ? -2.283 4.314 -8.594 1.00 91.25 186 GLN A N 1
ATOM 1444 C CA . GLN A 1 186 ? -3.577 4.891 -8.225 1.00 91.25 186 GLN A CA 1
ATOM 1445 C C . GLN A 1 186 ? -4.495 5.013 -9.454 1.00 91.25 186 GLN A C 1
ATOM 1447 O O . GLN A 1 186 ? -4.051 5.197 -10.595 1.00 91.25 186 GLN A O 1
ATOM 1452 N N . MET A 1 187 ? -5.808 4.946 -9.227 1.00 89.44 187 MET A N 1
ATOM 1453 C CA . MET A 1 187 ? -6.783 5.146 -10.301 1.00 89.44 187 MET A CA 1
ATOM 1454 C C . MET A 1 187 ? -6.567 6.493 -11.012 1.00 89.44 187 MET A C 1
ATOM 1456 O O . MET A 1 187 ? -6.251 7.502 -10.386 1.00 89.44 187 MET A O 1
ATOM 1460 N N . ASP A 1 188 ? -6.756 6.509 -12.334 1.00 90.69 188 ASP A N 1
ATOM 1461 C CA . ASP A 1 188 ? -6.548 7.675 -13.211 1.00 90.69 188 ASP A CA 1
ATOM 1462 C C . ASP A 1 188 ? -5.127 8.276 -13.225 1.00 90.69 188 ASP A C 1
ATOM 1464 O O . ASP A 1 188 ? -4.927 9.364 -13.773 1.00 90.69 188 ASP A O 1
ATOM 1468 N N . MET A 1 189 ? -4.108 7.570 -12.722 1.00 92.00 189 MET A N 1
ATOM 1469 C CA . MET A 1 189 ? -2.719 8.047 -12.781 1.00 92.00 189 MET A CA 1
ATOM 1470 C C . MET A 1 189 ? -2.216 8.358 -14.180 1.00 92.00 189 MET A C 1
ATOM 1472 O O . MET A 1 189 ? -1.566 9.380 -14.370 1.00 92.00 189 MET A O 1
ATOM 1476 N N . SER A 1 190 ? -2.590 7.571 -15.185 1.00 94.56 190 SER A N 1
ATOM 1477 C CA . SER A 1 190 ? -2.215 7.859 -16.573 1.00 94.56 190 SER A CA 1
ATOM 1478 C C . SER A 1 190 ? -2.793 9.177 -17.104 1.00 94.56 190 SER A C 1
ATOM 1480 O O . SER A 1 190 ? -2.203 9.784 -17.996 1.00 94.56 190 SER A O 1
ATOM 1482 N N . LYS A 1 191 ? -3.926 9.643 -16.559 1.00 93.00 191 LYS A N 1
ATOM 1483 C CA . LYS A 1 191 ? -4.506 10.953 -16.886 1.00 93.00 191 LYS A CA 1
ATOM 1484 C C . LYS A 1 191 ? -3.835 12.067 -16.088 1.00 93.00 191 LYS A C 1
ATOM 1486 O O . LYS A 1 191 ? -3.540 13.106 -16.664 1.00 93.00 191 LYS A O 1
ATOM 1491 N N . ARG A 1 192 ? -3.590 11.843 -14.790 1.00 91.75 192 ARG A N 1
ATOM 1492 C CA . ARG A 1 192 ? -2.986 12.833 -13.877 1.00 91.75 192 ARG A CA 1
ATOM 1493 C C . ARG A 1 192 ? -1.516 13.117 -14.202 1.00 91.75 192 ARG A C 1
ATOM 1495 O O . ARG A 1 192 ? -1.132 14.274 -14.190 1.00 91.75 192 ARG A O 1
ATOM 1502 N N . LEU A 1 193 ? -0.737 12.084 -14.524 1.00 93.88 193 LEU A N 1
ATOM 1503 C CA . LEU A 1 193 ? 0.670 12.197 -14.938 1.00 93.88 193 LEU A CA 1
ATOM 1504 C C . LEU A 1 193 ? 0.832 12.459 -16.444 1.00 93.88 193 LEU A C 1
ATOM 1506 O O . LEU A 1 193 ? 1.901 12.835 -16.913 1.00 93.88 193 LEU A O 1
ATOM 1510 N N . GLY A 1 194 ? -0.207 12.187 -17.234 1.00 96.62 194 GLY A N 1
ATOM 1511 C CA . GLY A 1 194 ? -0.086 12.056 -18.680 1.00 96.62 194 GLY A CA 1
ATOM 1512 C C . GLY A 1 194 ? 0.506 10.703 -19.101 1.00 96.62 194 GLY A C 1
ATOM 1513 O O . GLY A 1 194 ? 1.316 10.078 -18.412 1.00 96.62 194 GLY A O 1
ATOM 1514 N N . LYS A 1 195 ? 0.087 10.226 -20.280 1.00 96.38 195 LYS A N 1
ATOM 1515 C CA . LYS A 1 195 ? 0.415 8.875 -20.767 1.00 96.38 195 LYS A CA 1
ATOM 1516 C C . LYS A 1 195 ? 1.922 8.638 -20.898 1.00 96.38 195 LYS A C 1
ATOM 1518 O O . LYS A 1 195 ? 2.367 7.526 -20.626 1.00 96.38 195 LYS A O 1
ATOM 1523 N N . ALA A 1 196 ? 2.688 9.644 -21.325 1.00 97.50 196 ALA A N 1
ATOM 1524 C CA . ALA A 1 196 ? 4.131 9.521 -21.527 1.00 97.50 196 ALA A CA 1
ATOM 1525 C C . ALA A 1 196 ? 4.869 9.284 -20.200 1.00 97.50 196 ALA A C 1
ATOM 1527 O O . ALA A 1 196 ? 5.517 8.250 -20.063 1.00 97.50 196 ALA A O 1
ATOM 1528 N N . ALA A 1 197 ? 4.669 10.157 -19.209 1.00 97.31 197 ALA A N 1
ATOM 1529 C CA . ALA A 1 197 ? 5.292 10.026 -17.893 1.00 97.31 197 ALA A CA 1
ATOM 1530 C C . ALA A 1 197 ? 4.868 8.741 -17.177 1.00 97.31 197 ALA A C 1
ATOM 1532 O O . ALA A 1 197 ? 5.693 8.000 -16.653 1.00 97.31 197 ALA A O 1
ATOM 1533 N N . TRP A 1 198 ? 3.577 8.411 -17.225 1.00 97.69 198 TRP A N 1
ATOM 1534 C CA . TRP A 1 198 ? 3.088 7.157 -16.661 1.00 97.69 198 TRP A CA 1
ATOM 1535 C C . TRP A 1 198 ? 3.734 5.926 -17.321 1.00 97.69 198 TRP A C 1
ATOM 1537 O O . TRP A 1 198 ? 4.127 4.990 -16.629 1.00 97.69 198 TRP A O 1
ATOM 1547 N N . THR A 1 199 ? 3.899 5.936 -18.651 1.00 96.81 199 THR A N 1
ATOM 1548 C CA . THR A 1 199 ? 4.582 4.853 -19.388 1.00 96.81 199 THR A CA 1
ATOM 1549 C C . THR A 1 199 ? 6.061 4.764 -19.022 1.00 96.81 199 THR A C 1
ATOM 1551 O O . THR A 1 199 ? 6.611 3.665 -18.975 1.00 96.81 199 THR A O 1
ATOM 1554 N N . ASP A 1 200 ? 6.705 5.898 -18.764 1.00 96.81 200 ASP A N 1
ATOM 1555 C CA . ASP A 1 200 ? 8.094 5.930 -18.332 1.00 96.81 200 ASP A CA 1
ATOM 1556 C C . ASP A 1 200 ? 8.269 5.285 -16.948 1.00 96.81 200 ASP A C 1
ATOM 1558 O O . ASP A 1 200 ? 9.045 4.341 -16.815 1.00 96.81 200 ASP A O 1
ATOM 1562 N N . LEU A 1 201 ? 7.434 5.648 -15.963 1.00 97.12 201 LEU A N 1
ATOM 1563 C CA . LEU A 1 201 ? 7.404 4.987 -14.647 1.00 97.12 201 LEU A CA 1
ATOM 1564 C C . LEU A 1 201 ? 7.144 3.476 -14.755 1.00 97.12 201 LEU A C 1
ATOM 1566 O O . LEU A 1 201 ? 7.741 2.688 -14.021 1.00 97.12 201 LEU A O 1
ATOM 1570 N N . PHE A 1 202 ? 6.322 3.044 -15.719 1.00 96.31 202 PHE A N 1
ATOM 1571 C CA . PHE A 1 202 ? 6.068 1.622 -15.981 1.00 96.31 202 PHE A CA 1
ATOM 1572 C C . PHE A 1 202 ? 7.342 0.816 -16.296 1.00 96.31 202 PHE A C 1
ATOM 1574 O O . PHE A 1 202 ? 7.402 -0.377 -15.994 1.00 96.31 202 PHE A O 1
ATOM 1581 N N . ARG A 1 203 ? 8.389 1.443 -16.854 1.00 96.25 203 ARG A N 1
ATOM 1582 C CA . ARG A 1 203 ? 9.689 0.794 -17.142 1.00 96.25 203 ARG A CA 1
ATOM 1583 C C . ARG A 1 203 ? 10.501 0.471 -15.887 1.00 96.25 203 ARG A C 1
ATOM 1585 O O . ARG A 1 203 ? 11.472 -0.290 -15.962 1.00 96.25 203 ARG A O 1
ATOM 1592 N N . HIS A 1 204 ? 10.096 1.053 -14.764 1.00 96.56 204 HIS A N 1
ATOM 1593 C CA . HIS A 1 204 ? 10.714 0.936 -13.450 1.00 96.56 204 HIS A CA 1
ATOM 1594 C C . HIS A 1 204 ? 9.842 0.146 -12.465 1.00 96.56 204 HIS A C 1
ATOM 1596 O O . HIS A 1 204 ? 10.121 0.147 -11.273 1.00 96.56 204 HIS A O 1
ATOM 1602 N N . VAL A 1 205 ? 8.793 -0.541 -12.935 1.00 97.06 205 VAL A N 1
ATOM 1603 C CA . VAL A 1 205 ? 7.916 -1.346 -12.072 1.00 97.06 205 VAL A CA 1
ATOM 1604 C C . VAL A 1 205 ? 8.702 -2.380 -11.278 1.00 97.06 205 VAL A C 1
ATOM 1606 O O . VAL A 1 205 ? 9.367 -3.248 -11.845 1.00 97.06 205 VAL A O 1
ATOM 1609 N N . ALA A 1 206 ? 8.516 -2.372 -9.970 1.00 95.31 206 ALA A N 1
ATOM 1610 C CA . ALA A 1 206 ? 8.951 -3.384 -9.026 1.00 95.31 206 ALA A CA 1
ATOM 1611 C C . ALA A 1 206 ? 7.746 -3.855 -8.187 1.00 95.31 206 ALA A C 1
ATOM 1613 O O . ALA A 1 206 ? 6.732 -3.151 -8.113 1.00 95.31 206 ALA A O 1
ATOM 1614 N N . PRO A 1 207 ? 7.806 -5.055 -7.584 1.00 95.38 207 PRO A N 1
ATOM 1615 C CA . PRO A 1 207 ? 6.844 -5.451 -6.559 1.00 95.38 207 PRO A CA 1
ATOM 1616 C C . PRO A 1 207 ? 6.798 -4.440 -5.405 1.00 95.38 207 PRO A C 1
ATOM 1618 O O . PRO A 1 207 ? 7.773 -3.725 -5.169 1.00 95.38 207 PRO A O 1
ATOM 1621 N N . HIS A 1 208 ? 5.687 -4.395 -4.667 1.00 95.00 208 HIS A N 1
ATOM 1622 C CA . HIS A 1 208 ? 5.608 -3.563 -3.468 1.00 95.00 208 HIS A CA 1
ATOM 1623 C C . HIS A 1 208 ? 6.730 -3.940 -2.480 1.00 95.00 208 HIS A C 1
ATOM 1625 O O . HIS A 1 208 ? 6.935 -5.129 -2.224 1.00 95.00 208 HIS A O 1
ATOM 1631 N N . PRO A 1 209 ? 7.431 -2.970 -1.865 1.00 91.75 209 PRO A N 1
ATOM 1632 C CA . PRO A 1 209 ? 8.572 -3.260 -0.995 1.00 91.75 209 PRO A CA 1
ATOM 1633 C C . PRO A 1 209 ? 8.198 -4.050 0.264 1.00 91.75 209 PRO A C 1
ATOM 1635 O O . PRO A 1 209 ? 9.055 -4.676 0.875 1.00 91.75 209 PRO A O 1
ATOM 1638 N N . TYR A 1 210 ? 6.924 -4.037 0.658 1.00 93.88 210 TYR A N 1
ATOM 1639 C CA . TYR A 1 210 ? 6.447 -4.795 1.819 1.00 93.88 210 TYR A CA 1
ATOM 1640 C C . TYR A 1 210 ? 6.259 -6.281 1.530 1.00 93.88 210 TYR A C 1
ATOM 1642 O O . TYR A 1 210 ? 6.564 -7.108 2.384 1.00 93.88 210 TYR A O 1
ATOM 1650 N N . SER A 1 211 ? 5.762 -6.632 0.346 1.00 94.81 211 SER A N 1
ATOM 1651 C CA . SER A 1 211 ? 5.634 -8.025 -0.064 1.00 94.81 211 SER A CA 1
ATOM 1652 C C . SER A 1 211 ? 5.441 -8.129 -1.571 1.00 94.81 211 SER A C 1
ATOM 1654 O O . SER A 1 211 ? 4.671 -7.388 -2.182 1.00 94.81 211 SER A O 1
ATOM 1656 N N . VAL A 1 212 ? 6.089 -9.137 -2.152 1.00 95.06 212 VAL A N 1
ATOM 1657 C CA . VAL A 1 212 ? 5.901 -9.545 -3.550 1.00 95.06 212 VAL A CA 1
ATOM 1658 C C . VAL A 1 212 ? 4.562 -10.249 -3.795 1.00 95.06 212 VAL A C 1
ATOM 1660 O O . VAL A 1 212 ? 4.200 -10.483 -4.943 1.00 95.06 212 VAL A O 1
ATOM 1663 N N . ASN A 1 213 ? 3.838 -10.598 -2.727 1.00 95.44 213 ASN A N 1
ATOM 1664 C CA . ASN A 1 213 ? 2.570 -11.325 -2.775 1.00 95.44 213 ASN A CA 1
ATOM 1665 C C . ASN A 1 213 ? 1.346 -10.406 -2.757 1.00 95.44 213 ASN A C 1
ATOM 1667 O O . ASN A 1 213 ? 0.225 -10.885 -2.580 1.00 95.44 213 ASN A O 1
ATOM 1671 N N . PHE A 1 214 ? 1.544 -9.092 -2.868 1.00 96.94 214 PHE A N 1
ATOM 1672 C CA . PHE A 1 214 ? 0.426 -8.177 -3.032 1.00 96.94 214 PHE A CA 1
ATOM 1673 C C . PHE A 1 214 ? -0.167 -8.368 -4.427 1.00 96.94 214 PHE A C 1
ATOM 1675 O O . PHE A 1 214 ? 0.549 -8.435 -5.424 1.00 96.94 214 PHE A O 1
ATOM 1682 N N . GLU A 1 215 ? -1.487 -8.462 -4.496 1.00 94.38 215 GLU A N 1
ATOM 1683 C CA . GLU A 1 215 ? -2.233 -8.710 -5.727 1.00 94.38 215 GLU A CA 1
ATOM 1684 C C . GLU A 1 215 ? -3.404 -7.723 -5.805 1.00 94.38 215 GLU A C 1
ATOM 1686 O O . GLU A 1 215 ? -3.862 -7.189 -4.796 1.00 94.38 215 GLU A O 1
ATOM 1691 N N . SER A 1 216 ? -3.903 -7.443 -7.005 1.00 92.88 216 SER A N 1
ATOM 1692 C CA . SER A 1 216 ? -5.143 -6.687 -7.173 1.00 92.88 216 SER A CA 1
ATOM 1693 C C . SER A 1 216 ? -5.983 -7.279 -8.289 1.00 92.88 216 SER A C 1
ATOM 1695 O O . SER A 1 216 ? -5.502 -8.026 -9.143 1.00 92.88 216 SER A O 1
ATOM 1697 N N . THR A 1 217 ? -7.271 -6.970 -8.261 1.00 87.19 217 THR A N 1
ATOM 1698 C CA . THR A 1 217 ? -8.235 -7.430 -9.259 1.00 87.19 217 THR A CA 1
ATOM 1699 C C . THR A 1 217 ? -8.694 -6.284 -10.136 1.00 87.19 217 THR A C 1
ATOM 1701 O O . THR A 1 217 ? -8.696 -5.117 -9.744 1.00 87.19 217 THR A O 1
ATOM 1704 N N . VAL A 1 218 ? -9.192 -6.646 -11.317 1.00 80.12 218 VAL A N 1
ATOM 1705 C CA . VAL A 1 218 ? -9.953 -5.723 -12.168 1.00 80.12 218 VAL A CA 1
ATOM 1706 C C . VAL A 1 218 ? -11.243 -5.244 -11.494 1.00 80.12 218 VAL A C 1
ATOM 1708 O O . VAL A 1 218 ? -11.750 -4.192 -11.865 1.00 80.12 218 VAL A O 1
ATOM 1711 N N . THR A 1 219 ? -11.726 -5.971 -10.478 1.00 73.56 219 THR A N 1
ATOM 1712 C CA . THR A 1 219 ? -12.913 -5.626 -9.686 1.00 73.56 219 THR A CA 1
ATOM 1713 C C . THR A 1 219 ? -12.631 -4.622 -8.569 1.00 73.56 219 THR A C 1
ATOM 1715 O O . THR A 1 219 ? -13.457 -4.425 -7.688 1.00 73.56 219 THR A O 1
ATOM 1718 N N . ASN A 1 220 ? -11.479 -3.946 -8.612 1.00 86.75 220 ASN A N 1
ATOM 1719 C CA . ASN A 1 220 ? -11.088 -2.893 -7.676 1.00 86.75 220 ASN A CA 1
ATOM 1720 C C . ASN A 1 220 ? -10.910 -3.349 -6.221 1.00 86.75 220 ASN A C 1
ATOM 1722 O O . ASN A 1 220 ? -11.170 -2.592 -5.280 1.00 86.75 220 ASN A O 1
ATOM 1726 N N . HIS A 1 221 ? -10.383 -4.559 -6.060 1.00 90.62 221 HIS A N 1
ATOM 1727 C CA . HIS A 1 221 ? -9.947 -5.111 -4.783 1.00 90.62 221 HIS A CA 1
ATOM 1728 C C . HIS A 1 221 ? -8.426 -5.227 -4.757 1.00 90.62 221 HIS A C 1
ATOM 1730 O O . HIS A 1 221 ? -7.838 -5.670 -5.747 1.00 90.62 221 HIS A O 1
ATOM 1736 N N . VAL A 1 222 ? -7.799 -4.889 -3.633 1.00 95.06 222 VAL A N 1
ATOM 1737 C CA . VAL A 1 222 ? -6.369 -5.129 -3.392 1.00 95.06 222 VAL A CA 1
ATOM 1738 C C . VAL A 1 222 ? -6.192 -6.137 -2.264 1.00 95.06 222 VAL A C 1
ATOM 1740 O O . VAL A 1 222 ? -6.705 -5.955 -1.167 1.00 95.06 222 VAL A O 1
ATOM 1743 N N . TYR A 1 223 ? -5.464 -7.212 -2.542 1.00 96.69 223 TYR A N 1
ATOM 1744 C CA . TYR A 1 223 ? -5.068 -8.225 -1.575 1.00 96.69 223 TYR A CA 1
ATOM 1745 C C . TYR A 1 223 ? -3.650 -7.915 -1.115 1.00 96.69 223 TYR A C 1
ATOM 1747 O O . TYR A 1 223 ? -2.685 -8.198 -1.822 1.00 96.69 223 TYR A O 1
ATOM 1755 N N . TRP A 1 224 ? -3.513 -7.324 0.067 1.00 97.81 224 TRP A N 1
ATOM 1756 C CA . TRP A 1 224 ? -2.204 -6.961 0.625 1.00 97.81 224 TRP A CA 1
ATOM 1757 C C . TRP A 1 224 ? -2.006 -7.420 2.073 1.00 97.81 224 TRP A C 1
ATOM 1759 O O . TRP A 1 224 ? -0.913 -7.335 2.624 1.00 97.81 224 TRP A O 1
ATOM 1769 N N . TYR A 1 225 ? -3.040 -7.996 2.679 1.00 98.25 225 TYR A N 1
ATOM 1770 C CA . TYR A 1 225 ? -2.935 -8.720 3.937 1.00 98.25 225 TYR A CA 1
ATOM 1771 C C . TYR A 1 225 ? -3.789 -9.987 3.903 1.00 98.25 225 TYR A C 1
ATOM 1773 O O . TYR A 1 225 ? -4.694 -10.135 3.078 1.00 98.25 225 TYR A O 1
ATOM 1781 N N . ARG A 1 226 ? -3.518 -10.914 4.821 1.00 97.31 226 ARG A N 1
ATOM 1782 C CA . ARG A 1 226 ? -4.312 -12.129 5.015 1.00 97.31 226 ARG A CA 1
ATOM 1783 C C . ARG A 1 226 ? -5.668 -11.777 5.619 1.00 97.31 226 ARG A C 1
ATOM 1785 O O . ARG A 1 226 ? -5.787 -11.622 6.827 1.00 97.31 226 ARG A O 1
ATOM 1792 N N . GLU A 1 227 ? -6.703 -11.660 4.794 1.00 93.88 227 GLU A N 1
ATOM 1793 C CA . GLU A 1 227 ? -8.010 -11.151 5.242 1.00 93.88 227 GLU A CA 1
ATOM 1794 C C . GLU A 1 227 ? -8.633 -11.884 6.436 1.00 93.88 227 GLU A C 1
ATOM 1796 O O . GLU A 1 227 ? -9.096 -11.192 7.348 1.00 93.88 227 GLU A O 1
ATOM 1801 N N . PRO A 1 228 ? -8.630 -13.235 6.499 1.00 95.19 228 PRO A N 1
ATOM 1802 C CA . PRO A 1 228 ? -9.212 -13.936 7.640 1.00 95.19 228 PRO A CA 1
ATOM 1803 C C . PRO A 1 228 ? -8.492 -13.581 8.944 1.00 95.19 228 PRO A C 1
ATOM 1805 O O . PRO A 1 228 ? -9.121 -13.277 9.958 1.00 95.19 228 PRO A O 1
ATOM 1808 N N . ASP A 1 229 ? -7.162 -13.526 8.892 1.00 97.00 229 ASP A N 1
ATOM 1809 C CA . ASP A 1 229 ? -6.311 -13.203 10.030 1.00 97.00 229 ASP A CA 1
ATOM 1810 C C . ASP A 1 229 ? -5.001 -12.519 9.581 1.00 97.00 229 ASP A C 1
ATOM 1812 O O . ASP A 1 229 ? -4.036 -13.202 9.231 1.00 97.00 229 ASP A O 1
ATOM 1816 N N . PRO A 1 230 ? -4.941 -11.173 9.607 1.00 96.50 230 PRO A N 1
ATOM 1817 C CA . PRO A 1 230 ? -3.747 -10.397 9.329 1.00 96.50 230 PRO A CA 1
ATOM 1818 C C . PRO A 1 230 ? -2.670 -10.607 10.395 1.00 96.50 230 PRO A C 1
ATOM 1820 O O . PRO A 1 230 ? -1.550 -10.154 10.190 1.00 96.50 230 PRO A O 1
ATOM 1823 N N . ALA A 1 231 ? -3.003 -11.219 11.542 1.00 96.94 231 ALA A N 1
ATOM 1824 C CA . ALA A 1 231 ? -2.144 -11.386 12.711 1.00 96.94 231 ALA A CA 1
ATOM 1825 C C . ALA A 1 231 ? -1.320 -10.124 13.029 1.00 96.94 231 ALA A C 1
ATOM 1827 O O . ALA A 1 231 ? -0.086 -10.178 13.154 1.00 96.94 231 ALA A O 1
ATOM 1828 N N . LEU A 1 232 ? -2.040 -8.995 13.105 1.00 97.31 232 LEU A N 1
ATOM 1829 C CA . LEU A 1 232 ? -1.524 -7.677 13.470 1.00 97.31 232 LEU A CA 1
ATOM 1830 C C . LEU A 1 232 ? -0.816 -7.748 14.820 1.00 97.31 232 LEU A C 1
ATOM 1832 O O . LEU A 1 232 ? -1.352 -8.287 15.790 1.00 97.31 232 LEU A O 1
ATOM 1836 N N . ARG A 1 233 ? 0.383 -7.178 14.880 1.00 96.38 233 ARG A N 1
ATOM 1837 C CA . ARG A 1 233 ? 1.140 -7.019 16.119 1.00 96.38 233 ARG A CA 1
ATOM 1838 C C . ARG A 1 233 ? 1.989 -5.762 16.064 1.00 96.38 233 ARG A C 1
ATOM 1840 O O . ARG A 1 233 ? 2.389 -5.330 14.983 1.00 96.38 233 ARG A O 1
ATOM 1847 N N . ILE A 1 234 ? 2.278 -5.233 17.243 1.00 94.12 234 ILE A N 1
ATOM 1848 C CA . ILE A 1 234 ? 3.327 -4.244 17.426 1.00 94.12 234 ILE A CA 1
ATOM 1849 C C . ILE A 1 234 ? 4.588 -4.992 17.841 1.00 94.12 234 ILE A C 1
ATOM 1851 O O . ILE A 1 234 ? 4.596 -5.664 18.871 1.00 94.12 234 ILE A O 1
ATOM 1855 N N . ASP A 1 235 ? 5.618 -4.912 17.008 1.00 87.88 235 ASP A N 1
ATOM 1856 C CA . ASP A 1 235 ? 6.947 -5.409 17.327 1.00 87.88 235 ASP A CA 1
ATOM 1857 C C . ASP A 1 235 ? 7.776 -4.239 17.894 1.00 87.88 235 ASP A C 1
ATOM 1859 O O . ASP A 1 235 ? 7.748 -3.141 17.323 1.00 87.88 235 ASP A O 1
ATOM 1863 N N . PRO A 1 236 ? 8.496 -4.433 19.015 1.00 78.69 236 PRO A N 1
ATOM 1864 C CA . PRO A 1 236 ? 9.441 -3.435 19.494 1.00 78.69 236 PRO A CA 1
ATOM 1865 C C . PRO A 1 236 ? 10.557 -3.270 18.462 1.00 78.69 236 PRO A C 1
ATOM 1867 O O . PRO A 1 236 ? 11.145 -4.260 18.017 1.00 78.69 236 PRO A O 1
ATOM 1870 N N . ASP A 1 237 ? 10.839 -2.027 18.083 1.00 78.00 237 ASP A N 1
ATOM 1871 C CA . ASP A 1 237 ? 12.001 -1.719 17.261 1.00 78.00 237 ASP A CA 1
ATOM 1872 C C . ASP A 1 237 ? 13.237 -1.612 18.176 1.00 78.00 237 ASP A C 1
ATOM 1874 O O . ASP A 1 237 ? 13.149 -0.977 19.233 1.00 78.00 237 ASP A O 1
ATOM 1878 N N . PRO A 1 238 ? 14.376 -2.258 17.856 1.00 72.62 238 PRO A N 1
ATOM 1879 C CA . PRO A 1 238 ? 15.634 -1.989 18.551 1.00 72.62 238 PRO A CA 1
ATOM 1880 C C . PRO A 1 238 ? 16.052 -0.510 18.494 1.00 72.62 238 PRO A C 1
ATOM 1882 O O . PRO A 1 238 ? 16.771 -0.066 19.391 1.00 72.62 238 PRO A O 1
ATOM 1885 N N . ASP A 1 239 ? 15.595 0.246 17.492 1.00 73.44 239 ASP A N 1
ATOM 1886 C CA . ASP A 1 239 ? 15.803 1.688 17.414 1.00 73.44 239 ASP A CA 1
ATOM 1887 C C . ASP A 1 239 ? 14.717 2.429 18.217 1.00 73.44 239 ASP A C 1
ATOM 1889 O O . ASP A 1 239 ? 13.526 2.362 17.910 1.00 73.44 239 ASP A O 1
ATOM 1893 N N . ALA A 1 240 ? 15.139 3.164 19.254 1.00 67.38 240 ALA A N 1
ATOM 1894 C CA . ALA A 1 240 ? 14.271 3.722 20.302 1.00 67.38 240 ALA A CA 1
ATOM 1895 C C . ALA A 1 240 ? 13.151 4.672 19.817 1.00 67.38 240 ALA A C 1
ATOM 1897 O O . ALA A 1 240 ? 12.198 4.919 20.559 1.00 67.38 240 ALA A O 1
ATOM 1898 N N . ASP A 1 241 ? 13.234 5.166 18.579 1.00 80.81 241 ASP A N 1
ATOM 1899 C CA . ASP A 1 241 ? 12.348 6.197 18.025 1.00 80.81 241 ASP A CA 1
ATOM 1900 C C . ASP A 1 241 ? 11.358 5.664 16.971 1.00 80.81 241 ASP A C 1
ATOM 1902 O O . ASP A 1 241 ? 10.749 6.426 16.211 1.00 80.81 241 ASP A O 1
ATOM 1906 N N . THR A 1 242 ? 11.167 4.345 16.896 1.00 83.19 242 THR A N 1
ATOM 1907 C CA . THR A 1 242 ? 10.213 3.750 15.950 1.00 83.19 242 THR A CA 1
ATOM 1908 C C . THR A 1 242 ? 9.400 2.609 16.555 1.00 83.19 242 THR A C 1
ATOM 1910 O O . THR A 1 242 ? 9.773 1.983 17.544 1.00 83.19 242 THR A O 1
ATOM 1913 N N . VAL A 1 243 ? 8.222 2.377 15.978 1.00 88.50 243 VAL A N 1
ATOM 1914 C CA . VAL A 1 243 ? 7.339 1.255 16.309 1.00 88.50 243 VAL A CA 1
ATOM 1915 C C . VAL A 1 243 ? 7.111 0.451 15.039 1.00 88.50 243 VAL A C 1
ATOM 1917 O O . VAL A 1 243 ? 6.762 1.025 14.011 1.00 88.50 243 VAL A O 1
ATOM 1920 N N . GLN A 1 244 ? 7.255 -0.874 15.086 1.00 92.56 244 GLN A N 1
ATOM 1921 C CA . GLN A 1 244 ? 6.999 -1.715 13.917 1.00 92.56 244 GLN A CA 1
ATOM 1922 C C . GLN A 1 244 ? 5.592 -2.311 13.977 1.00 92.56 244 GLN A C 1
ATOM 1924 O O . GLN A 1 244 ? 5.266 -3.089 14.872 1.00 92.56 244 GLN A O 1
ATOM 1929 N N . LEU A 1 245 ? 4.754 -1.984 12.995 1.00 95.12 245 LEU A N 1
ATOM 1930 C CA . LEU A 1 245 ? 3.502 -2.691 12.748 1.00 95.12 245 LEU A CA 1
ATOM 1931 C C . LEU A 1 245 ? 3.775 -3.884 11.834 1.00 95.12 245 LEU A C 1
ATOM 1933 O O . LEU A 1 245 ? 4.199 -3.710 10.694 1.00 95.12 245 LEU A O 1
ATOM 1937 N N . SER A 1 246 ? 3.478 -5.092 12.299 1.00 96.12 246 SER A N 1
ATOM 1938 C CA . SER A 1 246 ? 3.688 -6.312 11.518 1.00 96.12 246 SER A CA 1
ATOM 1939 C C . SER A 1 246 ? 2.374 -7.011 11.202 1.00 96.12 246 SER A C 1
ATOM 1941 O O . SER A 1 246 ? 1.535 -7.196 12.085 1.00 96.12 246 SER A O 1
ATOM 1943 N N . LEU A 1 247 ? 2.228 -7.469 9.958 1.00 97.62 247 LEU A N 1
ATOM 1944 C CA . LEU A 1 247 ? 1.035 -8.144 9.439 1.00 97.62 247 LEU A CA 1
ATOM 1945 C C . LEU A 1 247 ? 1.439 -9.339 8.570 1.00 97.62 247 LEU A C 1
ATOM 1947 O O . LEU A 1 247 ? 2.580 -9.431 8.120 1.00 97.62 247 LEU A O 1
ATOM 1951 N N . LEU A 1 248 ? 0.507 -10.253 8.326 1.00 97.75 248 LEU A N 1
ATOM 1952 C CA . LEU A 1 248 ? 0.642 -11.301 7.322 1.00 97.75 248 LEU A CA 1
ATOM 1953 C C . LEU A 1 248 ? 0.123 -10.801 5.978 1.00 97.75 248 LEU A C 1
ATOM 1955 O O . LEU A 1 248 ? -0.986 -10.272 5.905 1.00 97.75 248 LEU A O 1
ATOM 1959 N N . ASP A 1 249 ? 0.896 -11.018 4.923 1.00 97.94 249 ASP A N 1
ATOM 1960 C CA . ASP A 1 249 ? 0.477 -10.819 3.539 1.00 97.94 249 ASP A CA 1
ATOM 1961 C C . ASP A 1 249 ? -0.546 -11.895 3.098 1.00 97.94 249 ASP A C 1
ATOM 1963 O O . ASP A 1 249 ? -0.833 -12.823 3.863 1.00 97.94 249 ASP A O 1
ATOM 1967 N N . PRO A 1 250 ? -1.110 -11.832 1.876 1.00 96.44 250 PRO A N 1
ATOM 1968 C CA . PRO A 1 250 ? -2.110 -12.803 1.418 1.00 96.44 250 PRO A CA 1
ATOM 1969 C C . PRO A 1 250 ? -1.651 -14.272 1.431 1.00 96.44 250 PRO A C 1
ATOM 1971 O O . PRO A 1 250 ? -2.489 -15.176 1.434 1.00 96.44 250 PRO A O 1
ATOM 1974 N N . ARG A 1 251 ? -0.338 -14.535 1.451 1.00 94.12 251 ARG A N 1
ATOM 1975 C CA . ARG A 1 251 ? 0.251 -15.883 1.507 1.00 94.12 251 ARG A CA 1
ATOM 1976 C C . ARG A 1 251 ? 0.605 -16.316 2.928 1.00 94.12 251 ARG A C 1
ATOM 1978 O O . ARG A 1 251 ? 1.060 -17.439 3.118 1.00 94.12 251 ARG A O 1
ATOM 1985 N N . GLY A 1 252 ? 0.356 -15.475 3.930 1.00 94.94 252 GLY A N 1
ATOM 1986 C CA . GLY A 1 252 ? 0.697 -15.765 5.318 1.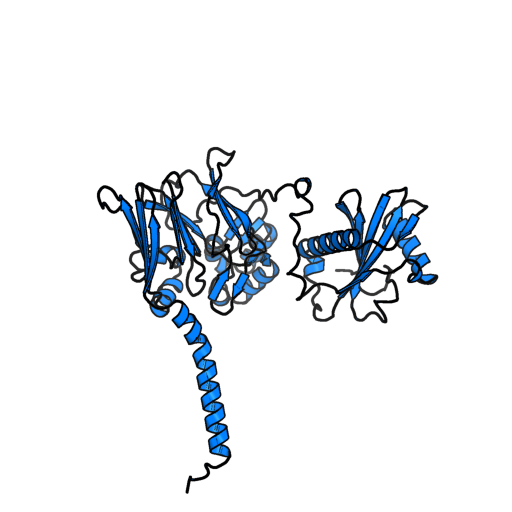00 94.94 252 GLY A CA 1
ATOM 1987 C C . GLY A 1 252 ? 2.150 -15.450 5.671 1.00 94.94 252 GLY A C 1
ATOM 1988 O O . GLY A 1 252 ? 2.590 -15.854 6.745 1.00 94.94 252 GLY A O 1
ATOM 1989 N N . ILE A 1 253 ? 2.887 -14.740 4.811 1.00 94.44 253 ILE A N 1
ATOM 1990 C CA . ILE A 1 253 ? 4.255 -14.303 5.096 1.00 94.44 253 ILE A CA 1
ATOM 1991 C C . ILE A 1 253 ? 4.194 -12.981 5.848 1.00 94.44 253 ILE A C 1
ATOM 1993 O O . ILE A 1 253 ? 3.445 -12.069 5.498 1.00 94.44 253 ILE A O 1
ATOM 1997 N N . ARG A 1 254 ? 4.982 -12.875 6.916 1.00 96.06 254 ARG A N 1
ATOM 1998 C CA . ARG A 1 254 ? 4.997 -11.674 7.742 1.00 96.06 254 ARG A CA 1
ATOM 1999 C C . ARG A 1 254 ? 5.848 -10.578 7.113 1.00 96.06 254 ARG A C 1
ATOM 2001 O O . ARG A 1 254 ? 7.020 -10.800 6.831 1.00 96.06 254 ARG A O 1
ATOM 2008 N N . PHE A 1 255 ? 5.281 -9.383 7.011 1.00 94.75 255 PHE A N 1
ATOM 2009 C CA . PHE A 1 255 ? 5.994 -8.158 6.659 1.00 94.75 255 PHE A CA 1
ATOM 2010 C C . PHE A 1 255 ? 5.825 -7.101 7.753 1.00 94.75 255 PHE A C 1
ATOM 2012 O O . PHE A 1 255 ? 5.008 -7.265 8.667 1.00 94.75 255 PHE A O 1
ATOM 2019 N N . ARG A 1 256 ? 6.633 -6.038 7.681 1.00 94.62 256 ARG A N 1
ATOM 2020 C CA . ARG A 1 256 ? 6.699 -4.981 8.696 1.00 94.62 256 ARG A CA 1
ATOM 2021 C C . ARG A 1 256 ? 6.585 -3.601 8.065 1.00 94.62 256 ARG A C 1
ATOM 2023 O O . ARG A 1 256 ? 7.124 -3.362 6.988 1.00 94.62 256 ARG A O 1
ATOM 2030 N N . ILE A 1 257 ? 5.930 -2.699 8.780 1.00 92.75 257 ILE A N 1
ATOM 2031 C CA . ILE A 1 257 ? 5.802 -1.281 8.465 1.00 92.75 257 ILE A CA 1
ATOM 2032 C C . ILE A 1 257 ? 6.381 -0.519 9.651 1.00 92.75 257 ILE A C 1
ATOM 2034 O O . ILE A 1 257 ? 5.921 -0.678 10.780 1.00 92.75 257 ILE A O 1
ATOM 2038 N N . VAL A 1 258 ? 7.411 0.282 9.399 1.00 89.44 258 VAL A N 1
ATOM 2039 C CA . VAL A 1 258 ? 8.070 1.086 10.433 1.00 89.44 258 VAL A CA 1
ATOM 2040 C C . VAL A 1 258 ? 7.312 2.400 10.573 1.00 89.44 258 VAL A C 1
ATOM 2042 O O . VAL A 1 258 ? 7.156 3.138 9.601 1.00 89.44 258 VAL A O 1
ATOM 2045 N N . LEU A 1 259 ? 6.836 2.675 11.781 1.00 87.94 259 LEU A N 1
ATOM 2046 C CA . LEU A 1 259 ? 6.076 3.864 12.134 1.00 87.94 259 LEU A CA 1
ATOM 2047 C C . LEU A 1 259 ? 6.948 4.791 12.990 1.00 87.94 259 LEU A C 1
ATOM 2049 O O . LEU A 1 259 ? 7.640 4.308 13.889 1.00 87.94 259 LEU A O 1
ATOM 2053 N N . PRO A 1 260 ? 6.899 6.112 12.776 1.00 82.81 260 PRO A N 1
ATOM 2054 C CA . PRO A 1 260 ? 7.586 7.059 13.649 1.00 82.81 260 PRO A CA 1
ATOM 2055 C C . PRO A 1 260 ? 6.945 7.084 15.053 1.00 82.81 260 PRO A C 1
ATOM 2057 O O . PRO A 1 260 ? 5.714 7.096 15.181 1.00 82.81 260 PRO A O 1
ATOM 2060 N N . THR A 1 261 ? 7.753 7.108 16.126 1.00 77.31 261 THR A N 1
ATOM 2061 C CA . THR A 1 261 ? 7.234 7.261 17.505 1.00 77.31 261 THR A CA 1
ATOM 2062 C C . THR A 1 261 ? 6.742 8.674 17.789 1.00 77.31 261 THR A C 1
ATOM 2064 O O . THR A 1 261 ? 5.774 8.822 18.539 1.00 77.31 261 THR A O 1
ATOM 2067 N N . GLU A 1 262 ? 7.347 9.699 17.190 1.00 71.31 262 GLU A N 1
ATOM 2068 C CA . GLU A 1 262 ? 6.931 11.093 17.335 1.00 71.31 262 GLU A CA 1
ATOM 2069 C C . GLU A 1 262 ? 6.032 11.538 16.178 1.00 71.31 262 GLU A C 1
ATOM 2071 O O . GLU A 1 262 ? 6.284 11.271 15.003 1.00 71.31 262 GLU A O 1
ATOM 2076 N N . THR A 1 263 ? 4.951 12.244 16.517 1.00 59.44 263 THR A N 1
ATOM 2077 C CA . THR A 1 263 ? 4.168 12.967 15.509 1.00 59.44 263 THR A CA 1
ATOM 2078 C C . THR A 1 263 ? 4.963 14.219 15.141 1.00 59.44 263 THR A C 1
ATOM 2080 O O . THR A 1 263 ? 5.295 14.970 16.062 1.00 59.44 263 THR A O 1
ATOM 2083 N N . PRO A 1 264 ? 5.264 14.504 13.859 1.00 52.25 264 PRO A N 1
ATOM 2084 C CA . PRO A 1 264 ? 5.836 15.799 13.504 1.00 52.25 264 PRO A CA 1
ATOM 2085 C C . PRO A 1 264 ? 4.914 16.897 14.050 1.00 52.25 264 PRO A C 1
ATOM 2087 O O . PRO A 1 264 ? 3.699 16.839 13.864 1.00 52.25 264 PRO A O 1
ATOM 2090 N N . ALA A 1 265 ? 5.484 17.867 14.769 1.00 39.88 265 ALA A N 1
ATOM 2091 C CA . ALA A 1 265 ? 4.773 18.819 15.632 1.00 39.88 265 ALA A CA 1
ATOM 2092 C C . ALA A 1 265 ? 3.775 19.758 14.913 1.00 39.88 265 ALA A C 1
ATOM 2094 O O . ALA A 1 265 ? 3.250 20.698 15.510 1.00 39.88 265 ALA A O 1
ATOM 2095 N N . THR A 1 266 ? 3.489 19.550 13.629 1.00 36.62 266 THR A N 1
ATOM 2096 C CA . THR A 1 266 ? 2.472 20.285 12.879 1.00 36.62 266 THR A CA 1
ATOM 2097 C C . THR A 1 266 ? 1.994 19.427 11.704 1.00 36.62 266 THR A C 1
ATOM 2099 O O . THR A 1 266 ? 2.839 18.939 10.949 1.00 36.62 266 THR A O 1
ATOM 2102 N N . PRO A 1 267 ? 0.675 19.265 11.474 1.00 34.81 267 PRO A N 1
ATOM 2103 C CA . PRO A 1 267 ? 0.180 18.854 10.168 1.00 34.81 267 PRO A CA 1
ATOM 2104 C C . PRO A 1 267 ? 0.453 20.016 9.208 1.00 34.81 267 PRO A C 1
ATOM 2106 O O . PRO A 1 267 ? -0.366 20.916 9.039 1.00 34.81 267 PRO A O 1
ATOM 2109 N N . SER A 1 268 ? 1.661 20.061 8.648 1.00 29.78 268 SER A N 1
ATOM 2110 C CA . SER A 1 268 ? 1.951 20.963 7.539 1.00 29.78 268 SER A CA 1
ATOM 2111 C C . SER A 1 268 ? 1.002 20.588 6.391 1.00 29.78 268 SER A C 1
ATOM 2113 O O . SER A 1 268 ? 0.787 19.390 6.180 1.00 29.78 268 SER A O 1
ATOM 2115 N N . PRO A 1 269 ? 0.393 21.547 5.671 1.00 29.70 269 PRO A N 1
ATOM 2116 C CA . PRO A 1 269 ? -0.461 21.255 4.523 1.00 29.70 269 PRO A CA 1
ATOM 2117 C C . PRO A 1 269 ? 0.398 20.675 3.386 1.00 29.70 269 PRO A C 1
ATOM 2119 O O . PRO A 1 269 ? 0.814 21.403 2.497 1.00 29.70 269 PRO A O 1
ATOM 2122 N N . SER A 1 270 ? 0.688 19.371 3.462 1.00 35.38 270 SER A N 1
ATOM 2123 C CA . SER A 1 270 ? 1.644 18.602 2.647 1.00 35.38 270 SER A CA 1
ATOM 2124 C C . SER A 1 270 ? 3.074 19.179 2.630 1.00 35.38 270 SER A C 1
ATOM 2126 O O . SER A 1 270 ? 3.317 20.300 2.189 1.00 35.38 270 SER A O 1
ATOM 2128 N N . PRO A 1 271 ? 4.067 18.411 3.100 1.00 37.41 271 PRO A N 1
ATOM 2129 C CA . PRO A 1 271 ? 4.576 17.314 2.278 1.00 37.41 271 PRO A CA 1
ATOM 2130 C C . PRO A 1 271 ? 4.758 16.021 3.084 1.00 37.41 271 PRO A C 1
ATOM 2132 O O . PRO A 1 271 ? 4.893 16.079 4.299 1.00 37.41 271 PRO A O 1
ATOM 2135 N N . ALA A 1 272 ? 4.738 14.883 2.381 1.00 41.22 272 ALA A N 1
ATOM 2136 C CA . ALA A 1 272 ? 5.188 13.545 2.785 1.00 41.22 272 ALA A CA 1
ATOM 2137 C C . ALA A 1 272 ? 5.157 13.228 4.294 1.00 41.22 272 ALA A C 1
ATOM 2139 O O . ALA A 1 272 ? 5.976 13.730 5.065 1.00 41.22 272 ALA A O 1
ATOM 2140 N N . THR A 1 273 ? 4.285 12.300 4.703 1.00 38.34 273 THR A N 1
ATOM 2141 C CA . THR A 1 273 ? 4.437 11.598 5.985 1.00 38.34 273 THR A CA 1
ATOM 2142 C C . THR A 1 273 ? 5.918 11.233 6.164 1.00 38.34 273 THR A C 1
ATOM 2144 O O . THR A 1 273 ? 6.472 10.590 5.271 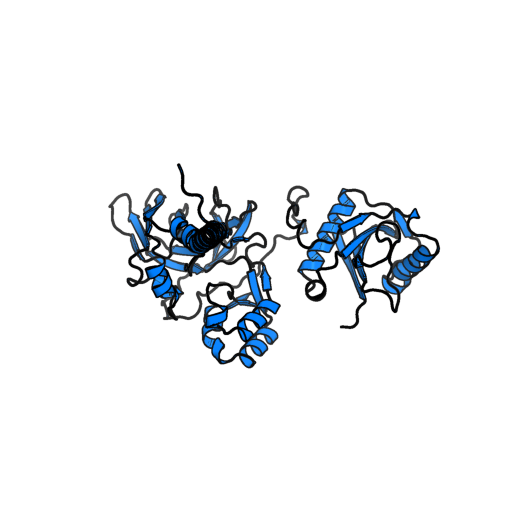1.00 38.34 273 THR A O 1
ATOM 2147 N N . PRO A 1 274 ? 6.607 11.693 7.228 1.00 33.84 274 PRO A N 1
ATOM 2148 C CA . PRO A 1 274 ? 8.009 11.362 7.425 1.00 33.84 274 PRO A CA 1
ATOM 2149 C C . PRO A 1 274 ? 8.112 9.846 7.591 1.00 33.84 274 PRO A C 1
ATOM 2151 O O . PRO A 1 274 ? 7.704 9.285 8.605 1.00 33.84 274 PRO A O 1
ATOM 2154 N N . HIS A 1 275 ? 8.596 9.180 6.546 1.00 38.12 275 HIS A N 1
ATOM 2155 C CA . HIS A 1 275 ? 8.870 7.755 6.569 1.00 38.12 275 HIS A CA 1
ATOM 2156 C C . HIS A 1 275 ? 10.236 7.569 7.247 1.00 38.12 275 HIS A C 1
ATOM 2158 O O . HIS A 1 275 ? 11.233 8.063 6.709 1.00 38.12 275 HIS A O 1
ATOM 2164 N N . PRO A 1 276 ? 10.323 6.901 8.412 1.00 34.91 276 PRO A N 1
ATOM 2165 C CA . PRO A 1 276 ? 11.610 6.496 8.957 1.00 34.91 276 PRO A CA 1
ATOM 2166 C C . PRO A 1 276 ? 12.325 5.603 7.935 1.00 34.91 276 PRO A C 1
ATOM 2168 O O . PRO A 1 276 ? 11.716 4.761 7.272 1.00 34.91 276 PRO A O 1
ATOM 2171 N N . TRP A 1 277 ? 13.616 5.867 7.757 1.00 33.41 277 TRP A N 1
ATOM 2172 C CA . TRP A 1 277 ? 14.487 5.252 6.763 1.00 33.41 277 TRP A CA 1
ATOM 2173 C C . TRP A 1 277 ? 14.396 3.723 6.813 1.00 33.41 277 TRP 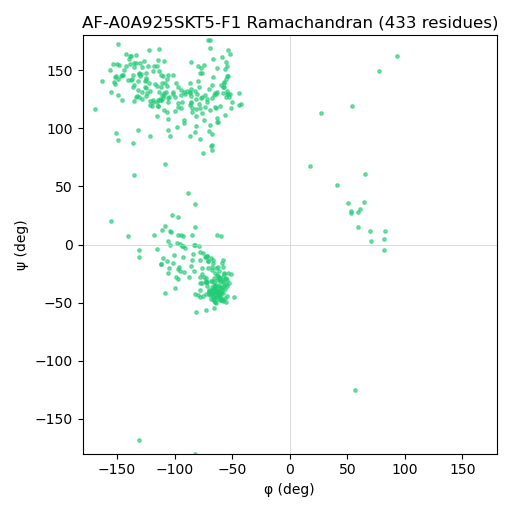A C 1
ATOM 2175 O O . TRP A 1 277 ? 14.730 3.109 7.820 1.00 33.41 277 TRP A O 1
ATOM 2185 N N . GLN A 1 278 ? 13.945 3.100 5.722 1.00 35.41 278 GLN A N 1
ATOM 2186 C CA . GLN A 1 278 ? 13.912 1.643 5.616 1.00 35.41 278 GLN A CA 1
ATOM 2187 C C . GLN A 1 278 ? 15.206 1.123 4.987 1.00 35.41 278 GLN A C 1
ATOM 2189 O O . GLN A 1 278 ? 15.374 1.199 3.769 1.00 35.41 278 GLN A O 1
ATOM 2194 N N . ASP A 1 279 ? 16.058 0.505 5.804 1.00 31.09 279 ASP A N 1
ATOM 2195 C CA . ASP A 1 279 ? 16.777 -0.694 5.379 1.00 31.09 279 ASP A 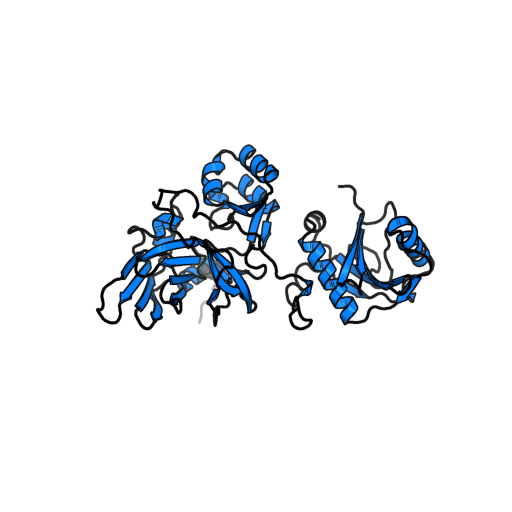CA 1
ATOM 2196 C C . ASP A 1 279 ? 15.812 -1.865 5.564 1.00 31.09 279 ASP A C 1
ATOM 2198 O O . ASP A 1 279 ? 15.570 -2.329 6.682 1.00 31.09 279 ASP A O 1
ATOM 2202 N N . ILE A 1 280 ? 15.211 -2.344 4.472 1.00 32.09 280 ILE A N 1
ATOM 2203 C CA . ILE A 1 280 ? 14.459 -3.598 4.520 1.00 32.09 280 ILE A CA 1
ATOM 2204 C C . ILE A 1 280 ? 15.477 -4.706 4.765 1.00 32.09 280 ILE A C 1
ATOM 2206 O O . ILE A 1 280 ? 16.096 -5.229 3.840 1.00 32.09 280 ILE A O 1
ATOM 2210 N N . ARG A 1 281 ? 15.645 -5.078 6.035 1.00 32.22 281 ARG A N 1
ATOM 2211 C CA . ARG A 1 281 ? 16.227 -6.364 6.401 1.00 32.22 281 ARG A CA 1
ATOM 2212 C C . ARG A 1 281 ? 15.225 -7.434 5.986 1.00 32.22 281 ARG A C 1
ATOM 2214 O O . ARG A 1 281 ? 14.399 -7.873 6.786 1.00 32.22 281 ARG A O 1
ATOM 2221 N N . LEU A 1 282 ? 15.296 -7.843 4.719 1.00 34.75 282 LEU A N 1
ATOM 2222 C CA . LEU A 1 282 ? 14.951 -9.213 4.366 1.00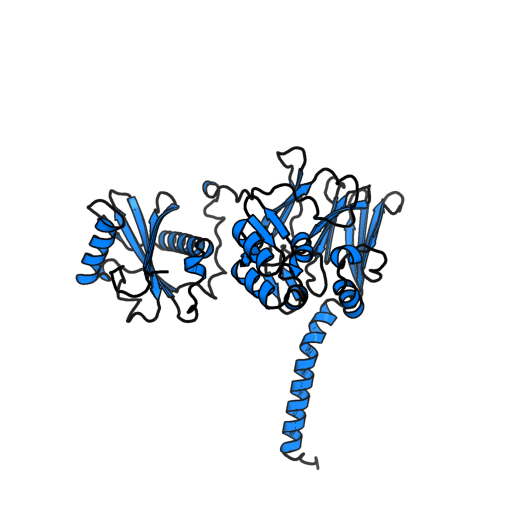 34.75 282 LEU A CA 1
ATOM 2223 C C . LEU A 1 282 ? 15.742 -10.081 5.345 1.00 34.75 282 LEU A C 1
ATOM 2225 O O . LEU A 1 282 ? 16.950 -9.894 5.497 1.00 34.75 282 LEU A O 1
ATOM 2229 N N . THR A 1 283 ? 15.041 -10.922 6.099 1.00 33.59 283 THR A N 1
ATOM 2230 C CA . THR A 1 283 ? 15.648 -11.871 7.031 1.00 33.59 283 THR A CA 1
ATOM 2231 C C . THR A 1 283 ? 16.844 -12.528 6.341 1.00 33.59 283 THR A C 1
ATOM 2233 O O . THR A 1 283 ? 16.706 -12.941 5.190 1.00 33.59 283 THR A O 1
ATOM 2236 N N . ASP A 1 284 ? 18.010 -12.556 7.001 1.00 36.03 284 ASP A N 1
ATOM 2237 C CA . ASP A 1 284 ? 19.242 -13.140 6.452 1.00 36.03 284 ASP A CA 1
ATOM 2238 C C . ASP A 1 284 ? 18.903 -14.485 5.783 1.00 36.03 284 ASP A C 1
ATOM 2240 O O . ASP A 1 284 ? 18.385 -15.369 6.478 1.00 36.03 284 ASP A O 1
ATOM 2244 N N . PRO A 1 285 ? 19.153 -14.659 4.468 1.00 35.62 285 PRO A N 1
ATOM 2245 C CA . PRO A 1 285 ? 18.845 -15.894 3.748 1.00 35.62 285 PRO A CA 1
ATOM 2246 C C . PRO A 1 285 ? 19.394 -17.147 4.440 1.00 35.62 285 PRO A C 1
ATOM 2248 O O . PRO A 1 285 ? 18.828 -18.227 4.303 1.00 35.62 285 PRO A O 1
ATOM 2251 N N . ARG A 1 286 ? 20.456 -16.998 5.243 1.00 33.31 286 ARG A N 1
ATOM 2252 C CA . ARG A 1 286 ? 21.099 -18.068 6.021 1.00 33.31 286 ARG A CA 1
ATOM 2253 C C . ARG A 1 286 ? 20.275 -18.558 7.217 1.00 33.31 286 ARG A C 1
ATOM 2255 O O . ARG A 1 286 ? 20.650 -19.540 7.849 1.00 33.31 286 ARG A O 1
ATOM 2262 N N . THR A 1 287 ? 19.192 -17.866 7.570 1.00 33.00 287 THR A N 1
ATOM 2263 C CA . THR A 1 287 ? 18.315 -18.205 8.708 1.00 33.00 287 THR A CA 1
ATOM 2264 C C . THR A 1 287 ? 16.993 -18.852 8.295 1.00 33.00 287 THR A C 1
ATOM 2266 O O . THR A 1 287 ? 16.195 -19.212 9.161 1.00 33.00 287 THR A O 1
ATOM 2269 N N . LEU A 1 288 ? 16.765 -19.037 6.991 1.00 35.06 288 LEU A N 1
ATOM 2270 C CA . LEU A 1 288 ? 15.594 -19.733 6.461 1.00 35.06 288 LEU A CA 1
ATOM 2271 C C . LEU A 1 288 ? 15.728 -21.240 6.704 1.00 35.06 288 LEU A C 1
ATOM 2273 O O . LEU A 1 288 ? 16.748 -21.844 6.366 1.00 35.06 288 LEU A O 1
ATOM 2277 N N . ARG A 1 289 ? 14.703 -21.862 7.299 1.00 35.09 289 ARG A N 1
ATOM 2278 C CA . ARG A 1 289 ? 14.645 -23.323 7.413 1.00 35.09 289 ARG A CA 1
ATOM 2279 C C . ARG A 1 289 ? 14.161 -23.918 6.084 1.00 35.09 289 ARG A C 1
ATOM 2281 O O . ARG A 1 289 ? 13.405 -23.258 5.373 1.00 35.09 289 ARG A O 1
ATOM 2288 N N . PRO A 1 290 ? 14.525 -25.173 5.761 1.00 34.47 290 PRO A N 1
ATOM 2289 C CA . PRO A 1 290 ? 14.050 -25.867 4.558 1.00 34.47 290 PRO A CA 1
ATOM 2290 C C . PRO A 1 290 ? 12.519 -25.898 4.408 1.00 34.47 290 PRO A C 1
ATOM 2292 O O . PRO A 1 290 ? 12.011 -25.953 3.292 1.00 34.47 290 PRO A O 1
ATOM 2295 N N . ASP A 1 291 ? 11.791 -25.790 5.520 1.00 33.22 291 ASP A N 1
ATOM 2296 C CA . ASP A 1 291 ? 10.326 -25.823 5.555 1.00 33.22 291 ASP A CA 1
ATOM 2297 C C . ASP A 1 291 ? 9.672 -24.451 5.273 1.00 33.22 291 ASP A C 1
ATOM 2299 O O . ASP A 1 291 ? 8.459 -24.377 5.084 1.00 33.22 291 ASP A O 1
ATOM 2303 N N . ASP A 1 292 ? 10.456 -23.368 5.196 1.00 33.19 292 ASP A N 1
ATOM 2304 C CA . ASP A 1 292 ? 9.971 -21.996 4.962 1.00 33.19 292 ASP A CA 1
ATOM 2305 C C . ASP A 1 292 ? 9.972 -21.593 3.470 1.00 33.19 292 ASP A C 1
ATOM 2307 O O . ASP A 1 292 ? 9.717 -20.439 3.118 1.00 33.19 292 ASP A O 1
ATOM 2311 N N . VAL A 1 293 ? 10.245 -22.530 2.557 1.00 36.59 293 VAL A N 1
ATOM 2312 C CA . VAL A 1 293 ? 10.390 -22.248 1.122 1.00 36.59 293 VAL A CA 1
ATOM 2313 C C . VAL A 1 293 ? 9.168 -22.732 0.359 1.00 36.59 293 VAL A C 1
ATOM 2315 O O . VAL A 1 293 ? 9.120 -23.894 -0.016 1.00 36.59 293 VAL A O 1
ATOM 2318 N N . PHE A 1 294 ? 8.205 -21.862 0.029 1.00 38.50 294 PHE A N 1
ATOM 2319 C CA . PHE A 1 294 ? 7.184 -22.238 -0.961 1.00 38.50 294 PHE A CA 1
ATOM 2320 C C . PHE A 1 294 ? 6.883 -21.143 -1.995 1.00 38.50 294 PHE A C 1
ATOM 2322 O O . PHE A 1 294 ? 5.941 -20.359 -1.911 1.00 38.50 294 PHE A O 1
ATOM 2329 N N . LEU A 1 295 ? 7.702 -21.196 -3.047 1.00 33.38 295 LEU A N 1
ATOM 2330 C CA . LEU A 1 295 ? 7.658 -20.489 -4.330 1.00 33.38 295 LEU A CA 1
ATOM 2331 C C . LEU A 1 295 ? 6.711 -21.170 -5.343 1.00 33.38 295 LEU A C 1
ATOM 2333 O O . LEU A 1 295 ? 6.983 -21.233 -6.540 1.00 33.38 295 LEU A O 1
ATOM 2337 N N . HIS A 1 296 ? 5.599 -21.747 -4.887 1.00 28.59 296 HIS A N 1
ATOM 2338 C CA . HIS A 1 296 ? 4.915 -22.781 -5.676 1.00 28.59 296 HIS A CA 1
ATOM 2339 C C . HIS A 1 296 ? 3.737 -22.294 -6.532 1.00 28.59 296 HIS A C 1
ATOM 2341 O O . HIS A 1 296 ? 3.040 -23.113 -7.123 1.00 28.59 296 HIS A O 1
ATOM 2347 N N . ARG A 1 297 ? 3.489 -20.981 -6.662 1.00 32.25 297 ARG A N 1
ATOM 2348 C CA . ARG A 1 297 ? 2.408 -20.497 -7.553 1.00 32.25 297 ARG A CA 1
ATOM 2349 C C . ARG A 1 297 ? 2.659 -19.236 -8.375 1.00 32.25 297 ARG A C 1
ATOM 2351 O O . ARG A 1 297 ? 1.771 -18.845 -9.121 1.00 32.25 297 ARG A O 1
ATOM 2358 N N . ILE A 1 298 ? 3.877 -18.696 -8.389 1.00 34.59 298 ILE A N 1
ATOM 2359 C CA . ILE A 1 298 ? 4.345 -17.848 -9.508 1.00 34.59 298 ILE A CA 1
ATOM 2360 C C . ILE A 1 298 ? 4.982 -18.767 -10.571 1.00 34.59 298 ILE A C 1
ATOM 2362 O O . ILE A 1 298 ? 6.092 -18.546 -11.041 1.00 34.59 298 ILE A O 1
ATOM 2366 N N . GLN A 1 299 ? 4.324 -19.890 -10.875 1.00 39.38 299 GLN A N 1
ATOM 2367 C CA . GLN A 1 299 ? 4.859 -20.943 -11.747 1.00 39.38 299 GLN A CA 1
ATOM 2368 C C . GLN A 1 299 ? 4.207 -20.983 -13.135 1.00 39.38 299 GLN A C 1
ATOM 2370 O O . GLN A 1 299 ? 4.780 -21.599 -14.024 1.00 39.38 299 GLN A O 1
ATOM 2375 N N . GLU A 1 300 ? 3.070 -20.318 -13.371 1.00 34.62 300 GLU A N 1
ATOM 2376 C CA . GLU A 1 300 ? 2.275 -20.619 -14.576 1.00 34.62 300 GLU A CA 1
ATOM 2377 C C . GLU A 1 300 ? 2.246 -19.547 -15.669 1.00 34.62 300 GLU A C 1
ATOM 2379 O O . GLU A 1 300 ? 1.814 -19.858 -16.774 1.00 34.62 300 GLU A O 1
ATOM 2384 N N . LEU A 1 301 ? 2.718 -18.314 -15.440 1.00 37.38 301 LEU A N 1
ATOM 2385 C CA . LEU A 1 301 ? 2.521 -17.259 -16.450 1.00 37.38 301 LEU A CA 1
ATOM 2386 C C . LEU A 1 301 ? 3.767 -16.754 -17.176 1.00 37.38 301 LEU A C 1
ATOM 2388 O O . LEU A 1 301 ? 3.586 -16.164 -18.232 1.00 37.38 301 LEU A O 1
ATOM 2392 N N . ASN A 1 302 ? 4.997 -16.991 -16.704 1.00 50.75 302 ASN A N 1
ATOM 2393 C CA . ASN A 1 302 ? 6.210 -16.498 -17.393 1.00 50.75 302 ASN A CA 1
ATOM 2394 C C . ASN A 1 302 ? 7.485 -17.314 -17.097 1.00 50.75 302 ASN A C 1
ATOM 2396 O O . ASN A 1 302 ? 8.594 -16.803 -17.244 1.00 50.75 302 ASN A O 1
ATOM 2400 N N . THR A 1 303 ? 7.350 -18.556 -16.637 1.00 56.16 303 THR A N 1
ATOM 2401 C CA . THR A 1 303 ? 8.492 -19.359 -16.192 1.00 56.16 303 THR A CA 1
ATOM 2402 C C . THR A 1 303 ? 8.997 -20.233 -17.340 1.00 56.16 303 THR A C 1
ATOM 2404 O O . THR A 1 303 ? 8.173 -20.928 -17.940 1.00 56.16 303 THR A O 1
ATOM 2407 N N . PRO A 1 304 ? 10.304 -20.233 -17.672 1.00 57.56 304 PRO A N 1
ATOM 2408 C CA . PRO A 1 304 ? 10.822 -21.159 -18.667 1.00 57.56 304 PRO A CA 1
ATOM 2409 C C . PRO A 1 304 ? 10.508 -22.598 -18.250 1.00 57.56 304 PRO A C 1
ATOM 2411 O O . PRO A 1 304 ? 10.594 -22.944 -17.068 1.00 57.56 304 PRO A O 1
ATOM 2414 N N . ALA A 1 305 ? 10.125 -23.447 -19.205 1.00 72.38 305 ALA A N 1
ATOM 2415 C CA . ALA A 1 305 ? 9.957 -24.864 -18.903 1.00 72.38 305 ALA A CA 1
ATOM 2416 C C . ALA A 1 305 ? 11.330 -25.438 -18.539 1.00 72.38 305 ALA A C 1
ATOM 2418 O O . ALA A 1 305 ? 12.307 -25.202 -19.242 1.00 72.38 305 ALA A O 1
ATOM 2419 N N . PHE A 1 306 ? 11.426 -26.157 -17.427 1.00 76.94 306 PHE A N 1
ATOM 2420 C CA . PHE A 1 306 ? 12.704 -26.676 -16.956 1.00 76.94 306 PHE A CA 1
ATOM 2421 C C . PHE A 1 306 ? 12.872 -28.140 -17.340 1.00 76.94 306 PHE A C 1
ATOM 2423 O O . PHE A 1 306 ? 12.042 -28.975 -16.967 1.00 76.94 306 PHE A O 1
ATOM 2430 N N . VAL A 1 307 ? 13.983 -28.450 -17.997 1.00 83.25 307 VAL A N 1
ATOM 2431 C CA . VAL A 1 307 ? 14.346 -29.802 -18.423 1.00 83.25 307 VAL A CA 1
ATOM 2432 C C . VAL A 1 307 ? 15.655 -30.183 -17.745 1.00 83.25 307 VAL A C 1
ATOM 2434 O O . VAL A 1 307 ? 16.644 -29.462 -17.846 1.00 83.25 307 VAL A O 1
ATOM 2437 N N . VAL A 1 308 ? 15.657 -31.306 -17.031 1.00 83.06 308 VAL A N 1
ATOM 2438 C CA . VAL A 1 308 ? 16.893 -31.904 -16.516 1.00 83.06 308 VAL A CA 1
ATOM 2439 C C . VAL A 1 308 ? 17.460 -32.783 -17.617 1.00 83.06 308 VAL A C 1
ATOM 2441 O O . VAL A 1 308 ? 16.764 -33.680 -18.091 1.00 83.06 308 VAL A O 1
ATOM 2444 N N . LEU A 1 309 ? 18.691 -32.509 -18.041 1.00 80.31 309 LEU A N 1
ATOM 2445 C CA . LEU A 1 309 ? 19.332 -33.268 -19.107 1.00 80.31 309 LEU A CA 1
ATOM 2446 C C . LEU A 1 309 ? 20.316 -34.275 -18.510 1.00 80.31 309 LEU A C 1
ATOM 2448 O O . LEU A 1 309 ? 21.112 -33.908 -17.642 1.00 80.31 309 LEU A O 1
ATOM 2452 N N . PRO A 1 310 ? 20.259 -35.549 -18.930 1.00 81.12 310 PRO A N 1
ATOM 2453 C CA . PRO A 1 310 ? 21.206 -36.533 -18.452 1.00 81.12 310 PRO A CA 1
ATOM 2454 C C . PRO A 1 310 ? 22.585 -36.332 -19.104 1.00 81.12 310 PRO A C 1
ATOM 2456 O O . PRO A 1 310 ? 22.666 -35.765 -20.198 1.00 81.12 310 PRO A O 1
ATOM 2459 N N . PRO A 1 311 ? 23.687 -36.764 -18.458 1.00 78.75 311 PRO A N 1
ATOM 2460 C CA . PRO A 1 311 ? 25.039 -36.571 -18.986 1.00 78.75 311 PRO A CA 1
ATOM 2461 C C . PRO A 1 311 ? 25.251 -37.108 -20.408 1.00 78.75 311 PRO A C 1
ATOM 2463 O O . PRO A 1 311 ? 26.040 -36.552 -21.161 1.00 78.75 311 PRO A O 1
ATOM 2466 N N . ASP A 1 312 ? 24.536 -38.163 -20.794 1.00 77.06 312 ASP A N 1
ATOM 2467 C CA . ASP A 1 312 ? 24.581 -38.782 -22.122 1.00 77.06 312 ASP A CA 1
ATOM 2468 C C . ASP A 1 312 ? 23.794 -38.010 -23.198 1.00 77.06 312 ASP A C 1
ATOM 2470 O O . ASP A 1 312 ? 24.012 -38.234 -24.389 1.00 77.06 312 ASP A O 1
ATOM 2474 N N . ALA A 1 313 ? 22.941 -37.049 -22.816 1.00 74.12 313 ALA A N 1
ATOM 2475 C CA . ALA A 1 313 ? 22.315 -36.113 -23.758 1.00 74.12 313 ALA A CA 1
ATOM 2476 C C . ALA A 1 313 ? 23.316 -35.086 -24.325 1.00 74.12 313 ALA A C 1
ATOM 2478 O O . ALA A 1 313 ? 23.042 -34.420 -25.327 1.00 74.12 313 ALA A O 1
ATOM 2479 N N . LEU A 1 314 ? 24.503 -34.969 -23.720 1.00 69.50 314 LEU A N 1
ATOM 2480 C CA . LEU A 1 314 ? 25.633 -34.254 -24.299 1.00 69.50 314 LEU A CA 1
ATOM 2481 C C . LEU A 1 314 ? 26.278 -35.154 -25.355 1.00 69.50 314 LEU A C 1
ATOM 2483 O O . LEU A 1 314 ? 27.178 -35.940 -25.067 1.00 69.50 314 LEU A O 1
ATOM 2487 N N . GLY A 1 315 ? 25.826 -35.043 -26.605 1.00 69.75 315 GLY A N 1
ATOM 2488 C CA . GLY A 1 315 ? 26.536 -35.662 -27.724 1.00 69.75 315 GLY A CA 1
ATOM 2489 C C . GLY A 1 315 ? 28.019 -35.244 -27.763 1.00 69.75 315 GLY A C 1
ATOM 2490 O O . GLY A 1 315 ? 28.435 -34.275 -27.123 1.00 69.75 315 GLY A O 1
ATOM 2491 N N . ALA A 1 316 ? 28.830 -35.929 -28.574 1.00 66.50 316 ALA A N 1
ATOM 2492 C CA . ALA A 1 316 ? 30.275 -35.672 -28.647 1.00 66.50 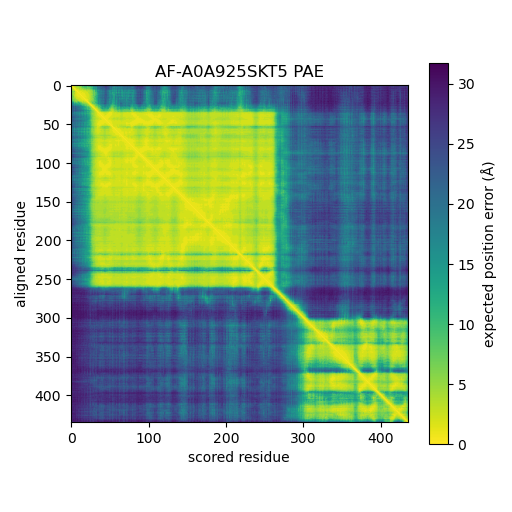316 ALA A CA 1
ATOM 2493 C C . ALA A 1 316 ? 30.644 -34.205 -28.982 1.00 66.50 316 ALA A C 1
ATOM 2495 O O . ALA A 1 316 ? 31.674 -33.713 -28.533 1.00 66.50 316 ALA A O 1
ATOM 2496 N N . GLY A 1 317 ? 29.799 -33.488 -29.736 1.00 71.19 317 GLY A N 1
ATOM 2497 C CA . GLY A 1 317 ? 29.981 -32.059 -30.036 1.00 71.19 317 GLY A CA 1
ATOM 2498 C C . GLY A 1 317 ? 29.707 -31.131 -28.837 1.00 71.19 317 GLY A C 1
ATOM 2499 O O . GLY A 1 317 ? 30.596 -30.364 -28.453 1.00 71.19 317 GLY A O 1
ATOM 2500 N N . PRO A 1 318 ? 28.508 -31.196 -28.220 1.00 66.38 318 PRO A N 1
ATOM 2501 C CA . PRO A 1 318 ? 28.178 -30.451 -27.001 1.00 66.38 318 PRO A CA 1
ATOM 2502 C C . PRO A 1 318 ? 29.146 -30.681 -25.835 1.00 66.38 318 PRO A C 1
ATOM 2504 O O . PRO A 1 318 ? 29.459 -29.734 -25.120 1.00 66.38 318 PRO A O 1
ATOM 2507 N N . ALA A 1 319 ? 29.685 -31.893 -25.671 1.00 69.06 319 ALA A N 1
ATOM 2508 C CA . ALA A 1 319 ? 30.670 -32.180 -24.626 1.00 69.06 319 ALA A CA 1
ATOM 2509 C C . ALA A 1 319 ? 31.937 -31.305 -24.746 1.00 69.06 319 ALA A C 1
ATOM 2511 O O . ALA A 1 319 ? 32.432 -30.798 -23.741 1.00 69.06 319 ALA A O 1
ATOM 2512 N N . GLY A 1 320 ? 32.417 -31.049 -25.970 1.00 71.38 320 GLY A N 1
ATOM 2513 C CA . GLY A 1 320 ? 33.555 -30.153 -26.212 1.00 71.38 320 GLY A CA 1
ATOM 2514 C C . GLY A 1 320 ? 33.257 -28.689 -25.872 1.00 71.38 320 GLY A C 1
ATOM 2515 O O . GLY A 1 320 ? 34.089 -28.013 -25.275 1.00 71.38 320 GLY A O 1
ATOM 2516 N N . HIS A 1 321 ? 32.044 -28.214 -26.166 1.00 70.25 321 HIS A N 1
ATOM 2517 C CA . HIS A 1 321 ? 31.621 -26.849 -25.827 1.00 70.25 321 HIS A CA 1
ATOM 2518 C C . HIS A 1 321 ? 31.376 -26.688 -24.323 1.00 70.25 321 HIS A C 1
ATOM 2520 O O . HIS A 1 321 ? 31.593 -25.609 -23.772 1.00 70.25 321 HIS A O 1
ATOM 2526 N N . LEU A 1 322 ? 30.933 -27.751 -23.640 1.00 75.31 322 LEU A N 1
ATOM 2527 C CA . LEU A 1 322 ? 30.735 -27.740 -22.194 1.00 75.31 322 LEU A CA 1
ATOM 2528 C C . LEU A 1 322 ? 32.091 -27.638 -21.521 1.00 75.31 322 LEU A C 1
ATOM 2530 O O . LEU A 1 322 ? 32.289 -26.787 -20.664 1.00 75.31 322 LEU A O 1
ATOM 2534 N N . HIS A 1 323 ? 33.033 -28.455 -21.980 1.00 75.94 323 HIS A N 1
ATOM 2535 C CA . HIS A 1 323 ? 34.417 -28.405 -21.556 1.00 75.94 323 HIS A CA 1
ATOM 2536 C C . HIS A 1 323 ? 35.024 -27.012 -21.769 1.00 75.94 323 HIS A C 1
ATOM 2538 O O . HIS A 1 323 ? 35.550 -26.425 -20.827 1.00 75.94 323 HIS A O 1
ATOM 2544 N N . GLU A 1 324 ? 34.864 -26.422 -22.957 1.00 75.50 324 GLU A N 1
ATOM 2545 C CA . GLU A 1 324 ? 35.308 -25.051 -23.219 1.00 75.50 324 GLU A CA 1
ATOM 2546 C C . GLU A 1 324 ? 34.614 -24.032 -22.299 1.00 75.50 324 GLU A C 1
ATOM 2548 O O . GLU A 1 324 ? 35.271 -23.131 -21.779 1.00 75.50 324 GLU A O 1
ATOM 2553 N N . THR A 1 325 ? 33.311 -24.170 -22.050 1.00 73.12 325 THR A N 1
ATOM 2554 C CA . THR A 1 325 ? 32.549 -23.267 -21.173 1.00 73.12 325 THR A CA 1
ATOM 2555 C C . THR A 1 325 ? 33.041 -23.350 -19.728 1.00 73.12 325 THR A C 1
ATOM 2557 O O . THR A 1 325 ? 33.335 -22.319 -19.119 1.00 73.12 325 THR A O 1
ATOM 2560 N N . LEU A 1 326 ? 33.177 -24.561 -19.185 1.00 78.12 326 LEU A N 1
ATOM 2561 C CA . LEU A 1 326 ? 33.637 -24.789 -17.816 1.00 78.12 326 LEU A CA 1
ATOM 2562 C C . LEU A 1 326 ? 35.084 -24.297 -17.637 1.00 78.12 326 LEU A C 1
ATOM 2564 O O . LEU A 1 326 ? 35.359 -23.557 -16.695 1.00 78.12 326 LEU A O 1
ATOM 2568 N N . HIS A 1 327 ? 35.990 -24.606 -18.571 1.00 77.19 327 HIS A N 1
ATOM 2569 C CA . HIS A 1 327 ? 37.404 -24.231 -18.450 1.00 77.19 327 HIS A CA 1
ATOM 2570 C C . HIS A 1 327 ? 37.710 -22.796 -18.852 1.00 77.19 327 HIS A C 1
ATOM 2572 O O . HIS A 1 327 ? 38.261 -22.032 -18.064 1.00 77.19 327 HIS A O 1
ATOM 2578 N N . SER A 1 328 ? 37.387 -22.406 -20.084 1.00 71.69 328 SER A N 1
ATOM 2579 C CA . SER A 1 328 ? 37.830 -21.113 -20.617 1.00 71.69 328 SER A CA 1
ATOM 2580 C C . SER A 1 328 ? 37.008 -19.942 -20.084 1.00 71.69 328 SER A C 1
ATOM 2582 O O . SER A 1 328 ? 37.514 -18.822 -20.007 1.00 71.69 328 SER A O 1
ATOM 2584 N N . ARG A 1 329 ? 35.734 -20.176 -19.731 1.00 69.31 329 ARG A N 1
ATOM 2585 C CA . ARG A 1 329 ? 34.797 -19.097 -19.382 1.00 69.31 329 ARG A CA 1
ATOM 2586 C C . ARG A 1 329 ? 34.474 -19.041 -17.900 1.00 69.31 329 ARG A C 1
ATOM 2588 O O . ARG A 1 329 ? 34.432 -17.941 -17.359 1.00 69.31 329 ARG A O 1
ATOM 2595 N N . LEU A 1 330 ? 34.266 -20.186 -17.255 1.00 67.94 330 LEU A N 1
ATOM 2596 C CA . LEU A 1 330 ? 34.015 -20.248 -15.813 1.00 67.94 330 LEU A CA 1
ATOM 2597 C C . LEU A 1 330 ? 35.293 -20.451 -14.989 1.00 67.94 330 LEU A C 1
ATOM 2599 O O . LEU A 1 330 ? 35.219 -20.465 -13.766 1.00 67.94 330 LEU A O 1
ATOM 2603 N N . GLN A 1 331 ? 36.455 -20.580 -15.643 1.00 74.81 331 GLN A N 1
ATOM 2604 C CA . GLN A 1 331 ? 37.753 -20.798 -14.991 1.00 74.81 331 GLN A CA 1
ATOM 2605 C C . GLN A 1 331 ? 37.746 -21.995 -14.027 1.00 74.81 331 GLN A C 1
ATOM 2607 O O . GLN A 1 331 ? 38.481 -22.022 -13.040 1.00 74.81 331 GLN A O 1
ATOM 2612 N N . MET A 1 332 ? 36.903 -22.992 -14.297 1.00 76.50 332 MET A N 1
ATOM 2613 C CA . MET A 1 332 ? 36.777 -24.163 -13.441 1.00 76.50 332 MET A CA 1
ATOM 2614 C C . MET A 1 332 ? 37.924 -25.138 -13.726 1.00 76.50 332 MET A C 1
ATOM 2616 O O . MET A 1 332 ? 38.344 -25.301 -14.873 1.00 76.50 332 MET A O 1
ATOM 2620 N N . ALA A 1 333 ? 38.466 -25.762 -12.680 1.00 74.12 333 ALA A N 1
ATOM 2621 C CA . ALA A 1 333 ? 39.618 -26.657 -12.783 1.00 74.12 333 ALA A CA 1
ATOM 2622 C C . ALA A 1 333 ? 39.228 -28.046 -13.324 1.00 74.12 333 ALA A C 1
ATOM 2624 O O . ALA A 1 333 ? 38.137 -28.538 -13.050 1.00 74.12 333 ALA A O 1
ATOM 2625 N N . GLU A 1 334 ? 40.121 -28.701 -14.072 1.00 75.12 334 GLU A N 1
ATOM 2626 C CA . GLU A 1 334 ? 40.007 -30.144 -14.338 1.00 75.12 334 GLU A CA 1
ATOM 2627 C C . GLU A 1 334 ? 40.456 -30.961 -13.120 1.00 75.12 334 GLU A C 1
ATOM 2629 O O . GLU A 1 334 ? 41.362 -30.524 -12.401 1.00 75.12 334 GLU A O 1
ATOM 2634 N N . PRO A 1 335 ? 39.917 -32.181 -12.924 1.00 84.50 335 PRO A N 1
ATOM 2635 C CA . PRO A 1 335 ? 38.832 -32.826 -13.677 1.00 84.50 335 PRO A CA 1
ATOM 2636 C C . PRO A 1 335 ? 37.433 -32.443 -13.156 1.00 84.50 335 PRO A C 1
ATOM 2638 O O . PRO A 1 335 ? 37.272 -32.101 -11.983 1.00 84.50 335 PRO A O 1
ATOM 2641 N N . TYR A 1 336 ? 36.410 -32.568 -14.009 1.00 86.00 336 TYR A N 1
ATOM 2642 C CA . TYR A 1 336 ? 35.001 -32.477 -13.612 1.00 86.00 336 TYR A CA 1
ATOM 2643 C C . TYR A 1 336 ? 34.219 -33.740 -13.993 1.00 86.00 336 TYR A C 1
ATOM 2645 O O . TYR A 1 336 ? 34.561 -34.432 -14.954 1.00 86.00 336 TYR A O 1
ATOM 2653 N N . ALA A 1 337 ? 33.152 -34.026 -13.252 1.00 89.19 337 ALA A N 1
ATOM 2654 C CA . ALA A 1 337 ? 32.188 -35.080 -13.545 1.00 89.19 337 ALA A CA 1
ATOM 2655 C C . ALA A 1 337 ? 30.797 -34.478 -13.760 1.00 89.19 337 ALA A C 1
ATOM 2657 O O . ALA A 1 337 ? 30.453 -33.448 -13.185 1.00 89.19 337 ALA A O 1
ATOM 2658 N N . LEU A 1 338 ? 29.989 -35.118 -14.602 1.00 90.75 338 LEU A N 1
ATOM 2659 C CA . LEU A 1 338 ? 28.612 -34.705 -14.854 1.00 90.75 338 LEU A CA 1
ATOM 2660 C C . LEU A 1 338 ? 27.651 -35.671 -14.181 1.00 90.75 338 LEU A C 1
ATOM 2662 O O . LEU A 1 338 ? 27.874 -36.882 -14.185 1.00 90.75 338 LEU A O 1
ATOM 2666 N N . PHE A 1 339 ? 26.561 -35.139 -13.644 1.00 92.44 339 PHE A N 1
ATOM 2667 C CA . PHE A 1 339 ? 25.523 -35.931 -13.000 1.00 92.44 339 PHE A CA 1
ATOM 2668 C C . PHE A 1 339 ? 24.129 -35.377 -13.306 1.00 92.44 339 PHE A C 1
ATOM 2670 O O . PHE A 1 339 ? 23.968 -34.244 -13.762 1.00 92.44 339 PHE A O 1
ATOM 2677 N N . VAL A 1 340 ? 23.108 -36.196 -13.054 1.00 92.19 340 VAL A N 1
ATOM 2678 C CA . VAL A 1 340 ? 21.702 -35.772 -13.075 1.00 92.19 340 VAL A CA 1
ATOM 2679 C C . VAL A 1 340 ? 21.379 -35.190 -11.699 1.00 92.19 340 VAL A C 1
ATOM 2681 O O . VAL A 1 340 ? 21.418 -35.960 -10.737 1.00 92.19 340 VAL A O 1
ATOM 2684 N N . PRO A 1 341 ? 21.082 -33.883 -11.565 1.00 89.38 341 PRO A N 1
ATOM 2685 C CA . PRO A 1 341 ? 20.647 -33.324 -10.292 1.00 89.38 341 PRO A CA 1
ATOM 2686 C C . PRO A 1 341 ? 19.409 -34.053 -9.788 1.00 89.38 341 PRO A C 1
ATOM 2688 O O . PRO A 1 341 ? 18.496 -34.342 -10.571 1.00 89.38 341 PRO A O 1
ATOM 2691 N N . ASP A 1 342 ? 19.361 -34.331 -8.490 1.00 90.06 342 ASP A N 1
ATOM 2692 C CA . ASP A 1 342 ? 18.147 -34.882 -7.902 1.00 90.06 342 ASP A CA 1
ATOM 2693 C C . ASP A 1 342 ? 17.005 -33.843 -7.885 1.00 90.06 342 ASP A C 1
ATOM 2695 O O . ASP A 1 342 ? 17.154 -32.682 -8.284 1.00 90.06 342 ASP A O 1
ATOM 2699 N N . ALA A 1 343 ? 15.817 -34.264 -7.447 1.00 80.50 343 ALA A N 1
ATOM 2700 C CA . ALA A 1 343 ? 14.645 -33.394 -7.435 1.00 80.50 343 ALA A CA 1
ATOM 2701 C C . ALA A 1 343 ? 14.820 -32.148 -6.542 1.00 80.50 343 ALA A C 1
ATOM 2703 O O . ALA A 1 343 ? 14.306 -31.082 -6.889 1.00 80.50 343 ALA A O 1
ATOM 2704 N N . ALA A 1 344 ? 15.534 -32.266 -5.420 1.00 77.56 344 ALA A N 1
ATOM 2705 C CA . ALA A 1 344 ? 15.773 -31.165 -4.492 1.00 77.56 344 ALA A CA 1
ATOM 2706 C C . ALA A 1 344 ? 16.828 -30.196 -5.047 1.00 77.56 344 ALA A C 1
ATOM 2708 O O . ALA A 1 344 ? 16.607 -28.985 -5.057 1.00 77.56 344 ALA A O 1
ATOM 2709 N N . GLU A 1 345 ? 17.923 -30.722 -5.596 1.00 87.12 345 GLU A N 1
ATOM 2710 C CA . GLU A 1 345 ? 18.985 -29.951 -6.251 1.00 87.12 345 GLU A CA 1
ATOM 2711 C C . GLU A 1 345 ? 18.440 -29.175 -7.460 1.00 87.12 345 GLU A C 1
ATOM 2713 O O . GLU A 1 345 ? 18.680 -27.973 -7.609 1.00 87.12 345 GLU A O 1
ATOM 2718 N N . ALA A 1 346 ? 17.621 -29.830 -8.289 1.00 84.56 346 ALA A N 1
ATOM 2719 C CA . ALA A 1 346 ? 16.941 -29.187 -9.406 1.00 84.56 346 ALA A CA 1
ATOM 2720 C C . ALA A 1 346 ? 15.968 -28.093 -8.933 1.00 84.56 346 ALA A C 1
ATOM 2722 O O . ALA A 1 346 ? 15.893 -27.033 -9.556 1.00 84.56 346 ALA A O 1
ATOM 2723 N N . ALA A 1 347 ? 15.226 -28.312 -7.842 1.00 75.25 347 ALA A N 1
ATOM 2724 C CA . ALA A 1 347 ? 14.311 -27.315 -7.282 1.00 75.25 347 ALA A CA 1
ATOM 2725 C C . ALA A 1 347 ? 15.047 -26.087 -6.716 1.00 75.25 347 ALA A C 1
ATOM 2727 O O . ALA A 1 347 ? 14.597 -24.952 -6.918 1.00 75.25 347 ALA A O 1
ATOM 2728 N N . ALA A 1 348 ? 16.193 -26.293 -6.064 1.00 74.25 348 ALA A N 1
ATOM 2729 C CA . ALA A 1 348 ? 17.039 -25.217 -5.556 1.00 74.25 348 ALA A CA 1
ATOM 2730 C C . ALA A 1 348 ? 17.613 -24.370 -6.703 1.00 74.25 348 ALA A C 1
ATOM 2732 O O . ALA A 1 348 ? 17.433 -23.151 -6.725 1.00 74.25 348 ALA A O 1
ATOM 2733 N N . ALA A 1 349 ? 18.186 -25.016 -7.724 1.00 79.69 349 ALA A N 1
ATOM 2734 C CA . ALA A 1 349 ? 18.708 -24.337 -8.910 1.00 79.69 349 ALA A CA 1
ATOM 2735 C C . ALA A 1 349 ? 17.614 -23.568 -9.677 1.00 79.69 349 ALA A C 1
ATOM 2737 O O . ALA A 1 349 ? 17.829 -22.431 -10.107 1.00 79.69 349 ALA A O 1
ATOM 2738 N N . ARG A 1 350 ? 16.407 -24.142 -9.798 1.00 81.06 350 ARG A N 1
ATOM 2739 C CA . ARG A 1 350 ? 15.223 -23.461 -10.359 1.00 81.06 350 ARG A CA 1
ATOM 2740 C C . ARG A 1 350 ? 14.882 -22.198 -9.579 1.00 81.06 350 ARG A C 1
ATOM 2742 O O . ARG A 1 350 ? 14.696 -21.140 -10.174 1.00 81.06 350 ARG A O 1
ATOM 2749 N N . THR A 1 351 ? 14.822 -22.302 -8.256 1.00 74.62 351 THR A N 1
ATOM 2750 C CA . THR A 1 351 ? 14.506 -21.183 -7.360 1.00 74.62 351 THR A CA 1
ATOM 2751 C C . THR A 1 351 ? 15.530 -20.060 -7.489 1.00 74.62 351 THR A C 1
ATOM 2753 O O . THR A 1 351 ? 15.152 -18.906 -7.690 1.00 74.62 351 THR A O 1
ATOM 2756 N N . ALA A 1 352 ? 16.820 -20.398 -7.466 1.00 72.75 352 ALA A N 1
ATOM 2757 C CA . ALA A 1 352 ? 17.904 -19.438 -7.644 1.00 72.75 352 ALA A CA 1
ATOM 2758 C C . ALA A 1 352 ? 17.839 -18.748 -9.016 1.00 72.75 352 ALA A C 1
ATOM 2760 O O . ALA A 1 352 ? 17.948 -17.525 -9.104 1.00 72.75 352 ALA A O 1
ATOM 2761 N N . THR A 1 353 ? 17.572 -19.514 -10.079 1.00 76.38 353 THR A N 1
ATOM 2762 C CA . THR A 1 353 ? 17.377 -18.979 -11.435 1.00 76.38 353 THR A CA 1
ATOM 2763 C C . THR A 1 353 ? 16.229 -17.974 -11.464 1.00 76.38 353 THR A C 1
ATOM 2765 O O . THR A 1 353 ? 16.390 -16.869 -11.976 1.00 76.38 353 THR A O 1
ATOM 2768 N N . LEU A 1 354 ? 15.080 -18.313 -10.873 1.00 70.94 354 LEU A N 1
ATOM 2769 C CA . LEU A 1 354 ? 13.918 -17.423 -10.835 1.00 70.94 354 LEU A CA 1
ATOM 2770 C C . LEU A 1 354 ? 14.193 -16.140 -10.060 1.00 70.94 354 LEU A C 1
ATOM 2772 O O . LEU A 1 354 ? 13.788 -15.064 -10.498 1.00 70.94 354 LEU A O 1
ATOM 2776 N N . TYR A 1 355 ? 14.904 -16.246 -8.941 1.00 68.69 355 TYR A N 1
ATOM 2777 C CA . TYR A 1 355 ? 15.315 -15.085 -8.168 1.00 68.69 355 TYR A CA 1
ATOM 2778 C C . TYR A 1 355 ? 16.226 -14.171 -8.994 1.00 68.69 355 TYR A C 1
ATOM 2780 O O . TYR A 1 355 ? 15.965 -12.973 -9.099 1.00 68.69 355 TYR A O 1
ATOM 2788 N N . LEU A 1 356 ? 17.227 -14.740 -9.678 1.00 67.44 356 LEU A N 1
ATOM 2789 C CA . LEU A 1 356 ? 18.126 -13.988 -10.554 1.00 67.44 356 LEU A CA 1
ATOM 2790 C C . LEU A 1 356 ? 17.363 -13.284 -11.690 1.00 67.44 356 LEU A C 1
ATOM 2792 O O . LEU A 1 356 ? 17.609 -12.114 -11.975 1.00 67.44 356 LEU A O 1
ATOM 2796 N N . TYR A 1 357 ? 16.369 -13.954 -12.278 1.00 67.00 357 TYR A N 1
ATOM 2797 C CA . TYR A 1 357 ? 15.476 -13.383 -13.293 1.00 67.00 357 TYR A CA 1
ATOM 2798 C C . TYR A 1 357 ? 14.667 -12.177 -12.804 1.00 67.00 357 TYR A C 1
ATOM 2800 O O . TYR A 1 357 ? 14.325 -11.298 -13.598 1.00 67.00 357 TYR A O 1
ATOM 2808 N N . GLN A 1 358 ? 14.324 -12.137 -11.517 1.00 60.09 358 GLN A N 1
ATOM 2809 C CA . GLN A 1 358 ? 13.581 -11.021 -10.935 1.00 60.09 358 GLN A CA 1
ATOM 2810 C C . GLN A 1 358 ? 14.476 -9.812 -10.663 1.00 60.09 358 GLN A C 1
ATOM 2812 O O . GLN A 1 358 ? 14.011 -8.678 -10.793 1.00 60.09 358 GLN A O 1
ATOM 2817 N N . ILE A 1 359 ? 15.743 -10.045 -10.315 1.00 55.59 359 ILE A N 1
ATOM 2818 C CA . ILE A 1 359 ? 16.664 -8.986 -9.886 1.00 55.59 359 ILE A CA 1
ATOM 2819 C C . ILE A 1 359 ? 17.571 -8.456 -11.000 1.00 55.59 359 ILE A C 1
ATOM 2821 O O . ILE A 1 359 ? 18.064 -7.342 -10.858 1.00 55.59 359 ILE A O 1
ATOM 2825 N N . VAL A 1 360 ? 17.790 -9.200 -12.094 1.00 59.94 360 VAL A N 1
ATOM 2826 C CA . VAL A 1 360 ? 18.597 -8.746 -13.242 1.00 59.94 360 VAL A CA 1
ATOM 2827 C C . VAL A 1 360 ? 17.677 -8.079 -14.278 1.00 59.94 360 VAL A C 1
ATOM 2829 O O . VAL A 1 360 ? 16.957 -8.776 -15.002 1.00 59.94 360 VAL A O 1
ATOM 2832 N N . PRO A 1 361 ? 17.674 -6.733 -14.391 1.00 53.94 361 PRO A N 1
ATOM 2833 C CA . PRO A 1 361 ? 16.718 -6.003 -15.230 1.00 53.94 361 PRO A CA 1
ATOM 2834 C C . PRO A 1 361 ? 16.801 -6.376 -16.713 1.00 53.94 361 PRO A C 1
ATOM 2836 O O . PRO A 1 361 ? 15.795 -6.343 -17.420 1.00 53.94 361 PRO A O 1
ATOM 2839 N N . ASP A 1 362 ? 17.982 -6.778 -17.171 1.00 56.56 362 ASP A N 1
ATOM 2840 C CA . ASP A 1 362 ? 18.242 -7.140 -18.564 1.00 56.56 362 ASP A CA 1
ATOM 2841 C C . ASP A 1 362 ? 17.590 -8.468 -18.951 1.00 56.56 362 ASP A C 1
ATOM 2843 O O . ASP A 1 362 ? 17.013 -8.586 -20.033 1.00 56.56 362 ASP A O 1
ATOM 2847 N N . LEU A 1 363 ? 17.551 -9.429 -18.020 1.00 57.44 363 LEU A N 1
ATOM 2848 C CA . LEU A 1 363 ? 16.753 -10.646 -18.180 1.00 57.44 363 LEU A CA 1
ATOM 2849 C C . LEU A 1 363 ? 15.263 -10.316 -18.190 1.00 57.44 363 LEU A C 1
ATOM 2851 O O . LEU A 1 363 ? 14.490 -10.968 -18.892 1.00 57.44 363 LEU A O 1
ATOM 2855 N N . ARG A 1 364 ? 14.856 -9.273 -17.454 1.00 58.69 364 ARG A N 1
ATOM 2856 C CA . ARG A 1 364 ? 13.468 -8.811 -17.342 1.00 58.69 364 ARG A CA 1
ATOM 2857 C C . ARG A 1 364 ? 12.940 -8.102 -18.597 1.00 58.69 364 ARG A C 1
ATOM 2859 O O . ARG A 1 364 ? 11.735 -8.150 -18.844 1.00 58.69 364 ARG A O 1
ATOM 2866 N N . ARG A 1 365 ? 13.812 -7.461 -19.382 1.00 49.28 365 ARG A N 1
ATOM 2867 C CA . ARG A 1 365 ? 13.456 -6.544 -20.486 1.00 49.28 365 ARG A CA 1
ATOM 2868 C C . ARG A 1 365 ? 13.471 -7.156 -21.892 1.00 49.28 365 ARG A C 1
ATOM 2870 O O . ARG A 1 365 ? 13.170 -6.435 -22.839 1.00 49.28 365 ARG A O 1
ATOM 2877 N N . ALA A 1 366 ? 13.762 -8.450 -22.055 1.00 54.19 366 ALA A N 1
ATOM 2878 C CA . ALA A 1 366 ? 13.724 -9.115 -23.362 1.00 54.19 366 ALA A CA 1
ATOM 2879 C C . ALA A 1 366 ? 12.324 -8.956 -24.030 1.00 54.19 366 ALA A C 1
ATOM 2881 O O . ALA A 1 366 ? 11.352 -9.518 -23.521 1.00 54.19 366 ALA A O 1
ATOM 2882 N N . PRO A 1 367 ? 12.176 -8.191 -25.135 1.00 39.09 367 PRO A N 1
ATOM 2883 C CA . PRO A 1 367 ? 10.866 -7.734 -25.629 1.00 39.09 367 PRO A CA 1
ATOM 2884 C C . PRO A 1 367 ? 9.991 -8.808 -26.304 1.00 39.09 367 PRO A C 1
ATOM 2886 O O . PRO A 1 367 ? 8.809 -8.565 -26.529 1.00 39.09 367 PRO A O 1
ATOM 2889 N N . ASP A 1 368 ? 10.529 -9.999 -26.590 1.00 47.62 368 ASP A N 1
ATOM 2890 C CA . ASP A 1 368 ? 9.868 -11.061 -27.376 1.00 47.62 368 ASP A CA 1
ATOM 2891 C C . ASP A 1 368 ? 9.285 -12.215 -26.533 1.00 47.62 368 ASP A C 1
ATOM 2893 O O . ASP A 1 368 ? 9.071 -13.330 -27.005 1.00 47.62 368 ASP A O 1
ATOM 2897 N N . ARG A 1 369 ? 8.946 -11.949 -25.267 1.00 51.06 369 ARG A N 1
ATOM 2898 C CA . ARG A 1 369 ? 8.500 -12.931 -24.248 1.00 51.06 369 ARG A CA 1
ATOM 2899 C C . ARG A 1 369 ? 7.232 -13.745 -24.549 1.00 51.06 369 ARG A C 1
ATOM 2901 O O . ARG A 1 369 ? 6.779 -14.510 -23.705 1.00 51.06 369 ARG A O 1
ATOM 2908 N N . ARG A 1 370 ? 6.669 -13.652 -25.755 1.00 46.66 370 ARG A N 1
ATOM 2909 C CA . ARG A 1 370 ? 5.651 -14.602 -26.232 1.00 46.66 370 ARG A CA 1
ATOM 2910 C C . ARG A 1 370 ? 6.245 -15.944 -26.693 1.00 46.66 370 ARG A C 1
ATOM 2912 O O . ARG A 1 370 ? 5.475 -16.862 -26.956 1.00 46.66 370 ARG A O 1
ATOM 2919 N N . SER A 1 371 ? 7.573 -16.106 -26.759 1.00 50.47 371 SER A N 1
ATOM 2920 C CA . SER A 1 371 ? 8.228 -17.328 -27.258 1.00 50.47 371 SER A CA 1
ATOM 2921 C C . SER A 1 371 ? 8.911 -18.181 -26.167 1.00 50.47 371 SER A C 1
ATOM 2923 O O . SER A 1 371 ? 10.131 -18.287 -26.127 1.00 50.47 371 SER A O 1
ATOM 2925 N N . GLY A 1 372 ? 8.108 -18.810 -25.302 1.00 63.75 372 GLY A N 1
ATOM 2926 C CA . GLY A 1 372 ? 8.397 -19.996 -24.466 1.00 63.75 372 GLY A CA 1
ATOM 2927 C C . GLY A 1 372 ? 9.847 -20.445 -24.206 1.00 63.75 372 GLY A C 1
ATOM 2928 O O . GLY A 1 372 ? 10.222 -21.531 -24.620 1.00 63.75 372 GLY A O 1
ATOM 2929 N N . GLU A 1 373 ? 10.652 -19.682 -23.479 1.00 74.38 373 GLU A N 1
ATOM 2930 C CA . GLU A 1 373 ? 12.003 -20.109 -23.077 1.00 74.38 373 GLU A CA 1
ATOM 2931 C C . GLU A 1 373 ? 12.020 -21.470 -22.339 1.00 74.38 373 GLU A C 1
ATOM 2933 O O . GLU A 1 373 ? 11.038 -21.880 -21.712 1.00 74.38 373 GLU A O 1
ATOM 2938 N N . ILE A 1 374 ? 13.147 -22.180 -22.424 1.00 77.81 374 ILE A N 1
ATOM 2939 C CA . ILE A 1 374 ? 13.407 -23.452 -21.739 1.00 77.81 374 ILE A CA 1
ATOM 2940 C C . ILE A 1 374 ? 14.701 -23.318 -20.948 1.00 77.81 374 ILE A C 1
ATOM 2942 O O . ILE A 1 374 ? 15.689 -22.796 -21.453 1.00 77.81 374 ILE A O 1
ATOM 2946 N N . ALA A 1 375 ? 14.695 -23.796 -19.711 1.00 83.44 375 ALA A N 1
ATOM 2947 C CA . ALA A 1 375 ? 15.851 -23.827 -18.836 1.00 83.44 375 ALA A CA 1
ATOM 2948 C C . ALA A 1 375 ? 16.363 -25.268 -18.705 1.00 83.44 375 ALA A C 1
ATOM 2950 O O . ALA A 1 375 ? 15.686 -26.141 -18.164 1.00 83.44 375 ALA A O 1
ATOM 2951 N N . GLN A 1 376 ? 17.560 -25.520 -19.219 1.00 85.00 376 GLN A N 1
ATOM 2952 C CA . GLN A 1 376 ? 18.241 -26.806 -19.167 1.00 85.00 376 GLN A CA 1
ATOM 2953 C C . GLN A 1 376 ? 19.113 -26.885 -17.914 1.00 85.00 376 GLN A C 1
ATOM 2955 O O . GLN A 1 376 ? 19.896 -25.976 -17.656 1.00 85.00 376 GLN A O 1
ATOM 2960 N N . LEU A 1 377 ? 18.973 -27.963 -17.146 1.00 89.44 377 LEU A N 1
ATOM 2961 C CA . LEU A 1 377 ? 19.689 -28.207 -15.892 1.00 89.44 377 LEU A CA 1
ATOM 2962 C C . LEU A 1 377 ? 20.641 -29.395 -16.073 1.00 89.44 377 LEU A C 1
ATOM 2964 O O . LEU A 1 377 ? 20.182 -30.482 -16.430 1.00 89.44 377 LEU A O 1
ATOM 2968 N N . VAL A 1 378 ? 21.932 -29.205 -15.786 1.00 89.62 378 VAL A N 1
ATOM 2969 C CA . VAL A 1 378 ? 22.940 -30.283 -15.725 1.00 89.62 378 VAL A CA 1
ATOM 2970 C C . VAL A 1 378 ? 23.759 -30.154 -14.447 1.00 89.62 378 VAL A C 1
ATOM 2972 O O . VAL A 1 378 ? 24.207 -29.064 -14.096 1.00 89.62 378 VAL A O 1
ATOM 2975 N N . GLY A 1 379 ? 23.944 -31.272 -13.747 1.00 91.19 379 GLY A N 1
ATOM 2976 C CA . GLY A 1 379 ? 24.790 -31.351 -12.565 1.00 91.19 379 GLY A CA 1
ATOM 2977 C C . GLY A 1 379 ? 26.255 -31.439 -12.963 1.00 91.19 379 GLY A C 1
ATOM 2978 O O . GLY A 1 379 ? 26.612 -32.186 -13.877 1.00 91.19 379 GLY A O 1
ATOM 2979 N N . VAL A 1 380 ? 27.100 -30.679 -12.278 1.00 90.69 380 VAL A N 1
ATOM 2980 C CA . VAL A 1 380 ? 28.545 -30.648 -12.501 1.00 90.69 380 VAL A CA 1
ATOM 2981 C C . VAL A 1 380 ? 29.244 -30.759 -11.151 1.00 90.69 380 VAL A C 1
ATOM 2983 O O . VAL A 1 380 ? 28.938 -30.013 -10.223 1.00 90.69 380 VAL A O 1
ATOM 2986 N N . GLU A 1 381 ? 30.167 -31.703 -11.030 1.00 91.44 381 GLU A N 1
ATOM 2987 C CA . GLU A 1 381 ? 31.021 -31.887 -9.862 1.00 91.44 381 GLU A CA 1
ATOM 2988 C C . GLU A 1 381 ? 32.463 -31.552 -10.230 1.00 91.44 381 GLU A C 1
ATOM 2990 O O . GLU A 1 381 ? 33.008 -32.122 -11.174 1.00 91.44 381 GLU A O 1
ATOM 2995 N N . ILE A 1 382 ? 33.082 -30.623 -9.502 1.00 85.19 382 ILE A N 1
ATOM 2996 C CA . ILE A 1 382 ? 34.428 -30.119 -9.788 1.00 85.19 382 ILE A CA 1
ATOM 2997 C C . ILE A 1 382 ? 35.220 -30.051 -8.495 1.00 85.19 382 ILE A C 1
ATOM 2999 O O . ILE A 1 382 ? 34.799 -29.395 -7.546 1.00 85.19 382 ILE A O 1
ATOM 3003 N N . ALA A 1 383 ? 36.373 -30.723 -8.456 1.00 86.44 383 ALA A N 1
ATOM 3004 C CA . ALA A 1 383 ? 37.216 -30.799 -7.259 1.00 86.44 383 ALA A CA 1
ATOM 3005 C C . ALA A 1 383 ? 36.439 -31.213 -5.983 1.00 86.44 383 ALA A C 1
ATOM 3007 O O . ALA A 1 383 ? 36.718 -30.723 -4.891 1.00 86.44 383 ALA A O 1
ATOM 3008 N N . GLY A 1 384 ? 35.449 -32.102 -6.135 1.00 86.69 384 GLY A N 1
ATOM 3009 C CA . GLY A 1 384 ? 34.576 -32.580 -5.056 1.00 86.69 384 GLY A CA 1
ATOM 3010 C C . GLY A 1 384 ? 33.403 -31.660 -4.706 1.00 86.69 384 GLY A C 1
ATOM 3011 O O . GLY A 1 384 ? 32.563 -32.061 -3.907 1.00 86.69 384 GLY A O 1
ATOM 3012 N N . ARG A 1 385 ? 33.307 -30.467 -5.312 1.00 87.81 385 ARG A N 1
ATOM 3013 C CA . ARG A 1 385 ? 32.182 -29.541 -5.125 1.00 87.81 385 ARG A CA 1
ATOM 3014 C C . ARG A 1 385 ? 31.104 -29.779 -6.163 1.00 87.81 385 ARG A C 1
ATOM 3016 O O . ARG A 1 385 ? 31.398 -29.824 -7.358 1.00 87.81 385 ARG A O 1
ATOM 3023 N N . ARG A 1 386 ? 29.851 -29.885 -5.725 1.00 92.00 386 ARG A N 1
ATOM 3024 C CA . ARG A 1 386 ? 28.699 -30.117 -6.610 1.00 92.00 386 ARG A CA 1
ATOM 3025 C C . ARG A 1 386 ? 27.968 -28.810 -6.912 1.00 92.00 386 ARG A C 1
ATOM 3027 O O . ARG A 1 386 ? 27.738 -27.986 -6.033 1.00 92.00 386 ARG A O 1
ATOM 3034 N N . GLY A 1 387 ? 27.551 -28.643 -8.159 1.00 91.50 387 GLY A N 1
ATOM 3035 C CA . GLY A 1 387 ? 26.723 -27.526 -8.591 1.00 91.50 387 GLY A CA 1
ATOM 3036 C C . GLY A 1 387 ? 25.801 -27.898 -9.743 1.00 91.50 387 GLY A C 1
ATOM 3037 O O . GLY A 1 387 ? 25.885 -28.988 -10.311 1.00 91.50 387 GLY A O 1
ATOM 3038 N N . VAL A 1 388 ? 24.902 -26.982 -10.087 1.00 90.31 388 VAL A N 1
ATOM 3039 C CA . VAL A 1 388 ? 23.972 -27.116 -11.208 1.00 90.31 388 VAL A CA 1
ATOM 3040 C C . VAL A 1 388 ? 24.218 -25.980 -12.190 1.00 90.31 388 VAL A C 1
ATOM 3042 O O . VAL A 1 388 ? 24.058 -24.805 -11.858 1.00 90.31 388 VAL A O 1
ATOM 3045 N N . LEU A 1 389 ? 24.578 -26.338 -13.418 1.00 88.31 389 LEU A N 1
ATOM 3046 C CA . LEU A 1 389 ? 24.612 -25.417 -14.541 1.00 88.31 389 LEU A CA 1
ATOM 3047 C C . LEU A 1 389 ? 23.190 -25.265 -15.092 1.00 88.31 389 LEU A C 1
ATOM 3049 O O . LEU A 1 389 ? 22.549 -26.261 -15.439 1.00 88.31 389 LEU A O 1
ATOM 3053 N N . VAL A 1 390 ? 22.705 -24.027 -15.180 1.00 88.75 390 VAL A N 1
ATOM 3054 C CA . VAL A 1 390 ? 21.397 -23.699 -15.758 1.00 88.75 390 VAL A CA 1
ATOM 3055 C C . VAL A 1 390 ? 21.593 -22.884 -17.026 1.00 88.75 390 VAL A C 1
ATOM 3057 O O . VAL A 1 390 ? 22.133 -21.780 -16.972 1.00 88.75 390 VAL A O 1
ATOM 3060 N N . ASN A 1 391 ? 21.119 -23.408 -18.155 1.00 84.31 391 ASN A N 1
ATOM 3061 C CA . ASN A 1 391 ? 21.120 -22.716 -19.442 1.00 84.31 391 ASN A CA 1
ATOM 3062 C C . ASN A 1 391 ? 19.691 -22.344 -19.819 1.00 84.31 391 ASN A C 1
ATOM 3064 O O . ASN A 1 391 ? 18.875 -23.230 -20.057 1.00 84.31 391 ASN A O 1
ATOM 3068 N N . VAL A 1 392 ? 19.380 -21.055 -19.912 1.00 83.12 392 VAL A N 1
ATOM 3069 C CA . VAL A 1 392 ? 18.089 -20.599 -20.426 1.00 83.12 392 VAL A CA 1
ATOM 3070 C C . VAL A 1 392 ? 18.213 -20.241 -21.897 1.00 83.12 392 VAL A C 1
ATOM 3072 O O . VAL A 1 392 ? 19.032 -19.404 -22.286 1.00 83.12 392 VAL A O 1
ATOM 3075 N N . ILE A 1 393 ? 17.398 -20.916 -22.704 1.00 79.44 393 ILE A N 1
ATOM 3076 C CA . ILE A 1 393 ? 17.422 -20.870 -24.162 1.00 79.44 393 ILE A CA 1
ATOM 3077 C C . ILE A 1 393 ? 16.027 -20.567 -24.733 1.00 79.44 393 ILE A C 1
ATOM 3079 O O . ILE A 1 393 ? 15.016 -20.917 -24.120 1.00 79.44 393 ILE A O 1
ATOM 3083 N N . PRO A 1 394 ? 15.920 -19.955 -25.924 1.00 73.69 394 PRO A N 1
ATOM 3084 C CA . PRO A 1 394 ? 14.631 -19.744 -26.585 1.00 73.69 394 PRO A CA 1
ATOM 3085 C C . PRO A 1 394 ? 13.981 -21.072 -27.025 1.00 73.69 394 PRO A C 1
ATOM 3087 O O . PRO A 1 394 ? 14.677 -21.945 -27.543 1.00 73.69 394 PRO A O 1
ATOM 3090 N N . ARG A 1 395 ? 12.639 -21.207 -26.956 1.00 69.62 395 ARG A N 1
ATOM 3091 C CA . ARG A 1 395 ? 11.923 -22.424 -27.441 1.00 69.62 395 ARG A CA 1
ATOM 3092 C C . ARG A 1 395 ? 12.175 -22.773 -28.897 1.00 69.62 395 ARG A C 1
ATOM 3094 O O . ARG A 1 395 ? 11.922 -23.899 -29.305 1.00 69.62 395 ARG A O 1
ATOM 3101 N N . VAL A 1 396 ? 12.530 -21.765 -29.690 1.00 63.69 396 VAL A N 1
ATOM 3102 C CA . VAL A 1 396 ? 12.652 -21.864 -31.148 1.00 63.69 396 VAL A CA 1
ATOM 3103 C C . VAL A 1 396 ? 13.876 -22.690 -31.562 1.00 63.69 396 VAL A C 1
ATOM 3105 O O . VAL A 1 396 ? 14.007 -23.040 -32.731 1.00 63.69 396 VAL A O 1
ATOM 3108 N N . ALA A 1 397 ? 14.752 -23.031 -30.610 1.00 60.22 397 ALA A N 1
ATOM 3109 C CA . ALA A 1 397 ? 15.803 -24.017 -30.794 1.00 60.22 397 ALA A CA 1
ATOM 3110 C C . ALA A 1 397 ? 15.198 -25.375 -31.201 1.00 60.22 397 ALA A C 1
ATOM 3112 O O . ALA A 1 397 ? 14.256 -25.864 -30.578 1.00 60.22 397 ALA A O 1
ATOM 3113 N N . SER A 1 398 ? 15.714 -26.004 -32.258 1.00 54.34 398 SER A N 1
ATOM 3114 C CA . SER A 1 398 ? 15.292 -27.349 -32.647 1.00 54.34 398 SER A CA 1
ATOM 3115 C C . SER A 1 398 ? 15.663 -28.337 -31.535 1.00 54.34 398 SER A C 1
ATOM 3117 O O . SER A 1 398 ? 16.837 -28.516 -31.251 1.00 54.34 398 SER A O 1
ATOM 3119 N N . ARG A 1 399 ? 14.663 -28.982 -30.918 1.00 63.25 399 ARG A N 1
ATOM 3120 C CA . ARG A 1 399 ? 14.806 -30.067 -29.917 1.00 63.25 399 ARG A CA 1
ATOM 3121 C C . ARG A 1 399 ? 15.473 -29.688 -28.572 1.00 63.25 399 ARG A C 1
ATOM 3123 O O . ARG A 1 399 ? 16.440 -30.318 -28.148 1.00 63.25 399 ARG A O 1
ATOM 3130 N N . PRO A 1 400 ? 14.890 -28.746 -27.818 1.00 58.97 400 PRO A N 1
ATOM 3131 C CA . PRO A 1 400 ? 15.425 -28.281 -26.533 1.00 58.97 400 PRO A CA 1
ATOM 3132 C C . PRO A 1 400 ? 15.359 -29.333 -25.408 1.00 58.97 400 PRO A C 1
ATOM 3134 O O . PRO A 1 400 ? 15.963 -29.146 -24.356 1.00 58.97 400 PRO A O 1
ATOM 3137 N N . GLU A 1 401 ? 14.635 -30.435 -25.617 1.00 61.53 401 GLU A N 1
ATOM 3138 C CA . GLU A 1 401 ? 14.508 -31.530 -24.644 1.00 61.53 401 GLU A CA 1
ATOM 3139 C C . GLU A 1 401 ? 15.538 -32.650 -24.847 1.00 61.53 401 GLU A C 1
ATOM 3141 O O . GLU A 1 401 ? 15.660 -33.525 -23.996 1.00 61.53 401 GLU A O 1
ATOM 3146 N N . THR A 1 402 ? 16.278 -32.641 -25.962 1.00 57.47 402 THR A N 1
ATOM 3147 C CA . THR A 1 402 ? 17.227 -33.717 -26.305 1.00 57.47 402 THR A CA 1
ATOM 3148 C C . THR A 1 402 ? 18.611 -33.221 -26.706 1.00 57.47 402 THR A C 1
ATOM 3150 O O . THR A 1 402 ? 19.517 -34.033 -26.844 1.00 57.47 402 THR A O 1
ATOM 3153 N N . GLU A 1 403 ? 18.788 -31.918 -26.924 1.00 61.44 403 GLU A N 1
ATOM 3154 C CA . GLU A 1 403 ? 20.075 -31.324 -27.291 1.00 61.44 403 GLU A CA 1
ATOM 3155 C C . GLU A 1 403 ? 20.465 -30.276 -26.254 1.00 61.44 403 GLU A C 1
ATOM 3157 O O . GLU A 1 403 ? 19.703 -29.349 -25.983 1.00 61.44 403 GLU A O 1
ATOM 3162 N N . PHE A 1 404 ? 21.642 -30.434 -25.651 1.00 60.84 404 PHE A N 1
ATOM 3163 C CA . PHE A 1 404 ? 22.177 -29.474 -24.692 1.00 60.84 404 PHE A CA 1
ATOM 3164 C C . PHE A 1 404 ? 22.759 -28.272 -25.442 1.00 60.84 404 PHE A C 1
ATOM 3166 O O . PHE A 1 404 ? 23.709 -28.414 -26.216 1.00 60.84 404 PHE A O 1
ATOM 3173 N N . TRP A 1 405 ? 22.187 -27.089 -25.224 1.00 62.59 405 TRP A N 1
ATOM 3174 C CA . TRP A 1 405 ? 22.630 -25.861 -25.875 1.00 62.59 405 TRP A CA 1
ATOM 3175 C C . TRP A 1 405 ? 23.634 -25.153 -24.985 1.00 62.59 405 TRP A C 1
ATOM 3177 O O . TRP A 1 405 ? 23.355 -24.818 -23.833 1.00 62.59 405 TRP A O 1
ATOM 3187 N N . LEU A 1 406 ? 24.814 -24.921 -25.541 1.00 61.91 406 LEU A N 1
ATOM 3188 C CA . LEU A 1 406 ? 25.904 -24.233 -24.875 1.00 61.91 406 LEU A CA 1
ATOM 3189 C C . LEU A 1 406 ? 26.207 -22.932 -25.577 1.00 61.91 406 LEU A C 1
ATOM 3191 O O . LEU A 1 406 ? 25.965 -22.764 -26.773 1.00 61.91 406 LEU A O 1
ATOM 3195 N N . TRP A 1 407 ? 26.749 -22.015 -24.791 1.00 60.78 407 TRP A N 1
ATOM 3196 C CA . TRP A 1 407 ? 27.276 -20.769 -25.295 1.00 60.78 407 TRP A CA 1
ATOM 3197 C C . TRP A 1 407 ? 28.285 -21.028 -26.420 1.00 60.78 407 TRP A C 1
ATOM 3199 O O . TRP A 1 407 ? 29.242 -21.779 -26.250 1.00 60.78 407 TRP A O 1
ATOM 3209 N N . HIS A 1 408 ? 28.067 -20.382 -27.561 1.00 63.25 408 HIS A N 1
ATOM 3210 C CA . HIS A 1 408 ? 29.059 -20.247 -28.617 1.00 63.25 408 HIS A CA 1
ATOM 3211 C C . HIS A 1 408 ? 28.921 -18.866 -29.265 1.00 63.25 408 HIS A C 1
ATOM 3213 O O . HIS A 1 408 ? 27.831 -18.278 -29.297 1.00 63.25 408 HIS A O 1
ATOM 3219 N N . ASP A 1 409 ? 30.027 -18.332 -29.776 1.00 57.19 409 ASP A N 1
ATOM 3220 C CA . ASP A 1 409 ? 30.019 -17.057 -30.488 1.00 57.19 409 ASP A CA 1
ATOM 3221 C C . ASP A 1 409 ? 29.149 -17.172 -31.759 1.00 57.19 409 ASP A C 1
ATOM 3223 O O . ASP A 1 409 ? 29.242 -18.142 -32.515 1.00 57.19 409 ASP A O 1
ATOM 3227 N N . GLY A 1 410 ? 28.237 -16.211 -31.959 1.00 61.28 410 GLY A N 1
ATOM 3228 C CA . GLY A 1 410 ? 27.285 -16.189 -33.083 1.00 61.28 410 GLY A CA 1
ATOM 3229 C C . GLY A 1 410 ? 26.018 -17.047 -32.926 1.00 61.28 410 GLY A C 1
ATOM 3230 O O . GLY A 1 410 ? 25.239 -17.137 -33.874 1.00 61.28 410 GLY A O 1
ATOM 3231 N N . GLY A 1 411 ? 25.803 -17.675 -31.764 1.00 63.97 411 GLY A N 1
ATOM 3232 C CA . GLY A 1 411 ? 24.616 -18.486 -31.461 1.00 63.97 411 GLY A CA 1
ATOM 3233 C C . GLY A 1 411 ? 23.373 -17.699 -31.017 1.00 63.97 411 GLY A C 1
ATOM 3234 O O . GLY A 1 411 ? 23.405 -16.468 -30.928 1.00 63.97 411 GLY A O 1
ATOM 3235 N N . PRO A 1 412 ? 22.254 -18.395 -30.726 1.00 65.19 412 PRO A N 1
ATOM 3236 C CA . PRO A 1 412 ? 21.076 -17.774 -30.123 1.00 65.19 412 PRO A CA 1
ATOM 3237 C C . PRO A 1 412 ? 21.416 -17.133 -28.769 1.00 65.19 412 PRO A C 1
ATOM 3239 O O . PRO A 1 412 ? 22.423 -17.456 -28.139 1.00 65.19 412 PRO A O 1
ATOM 3242 N N . ARG A 1 413 ? 20.553 -16.224 -28.298 1.00 70.94 413 ARG A N 1
ATOM 3243 C CA . ARG A 1 413 ? 20.702 -15.609 -26.972 1.00 70.94 413 ARG A CA 1
ATOM 3244 C C . ARG A 1 413 ? 20.573 -16.684 -25.896 1.00 70.94 413 ARG A C 1
ATOM 3246 O O . ARG A 1 413 ? 19.478 -17.193 -25.678 1.00 70.94 413 ARG A O 1
ATOM 3253 N N . ILE A 1 414 ? 21.686 -17.019 -25.250 1.00 75.19 414 ILE A N 1
ATOM 3254 C CA . ILE A 1 414 ? 21.741 -17.984 -24.150 1.00 75.19 414 ILE A CA 1
ATOM 3255 C C . ILE A 1 414 ? 22.118 -17.233 -22.877 1.00 75.19 414 ILE A C 1
ATOM 3257 O O . ILE A 1 414 ? 23.084 -16.460 -22.853 1.00 75.19 414 ILE A O 1
ATOM 3261 N N . PHE A 1 415 ? 21.351 -17.481 -21.821 1.00 79.50 415 PHE A N 1
ATOM 3262 C CA . PHE A 1 415 ? 21.710 -17.111 -20.462 1.00 79.50 415 PHE A CA 1
ATOM 3263 C C . PHE A 1 415 ? 22.229 -18.344 -19.731 1.00 79.50 415 PHE A C 1
ATOM 3265 O O . PHE A 1 415 ? 21.577 -19.383 -19.760 1.00 79.50 415 PHE A O 1
ATOM 3272 N N . GLN A 1 416 ? 23.386 -18.247 -19.086 1.00 84.25 416 GLN A N 1
ATOM 3273 C CA . GLN A 1 416 ? 23.961 -19.348 -18.317 1.00 84.25 416 GLN A CA 1
ATOM 3274 C C . GLN A 1 416 ? 24.244 -18.900 -16.893 1.00 84.25 416 GLN A C 1
ATOM 3276 O O . GLN A 1 416 ? 24.727 -17.789 -16.680 1.00 84.25 416 GLN A O 1
ATOM 3281 N N . LEU A 1 417 ? 24.001 -19.775 -15.926 1.00 86.50 417 LEU A N 1
ATOM 3282 C CA . LEU A 1 417 ? 24.414 -19.576 -14.541 1.00 86.50 417 LEU A CA 1
ATOM 3283 C C . LEU A 1 417 ? 24.871 -20.887 -13.917 1.00 86.50 417 LEU A C 1
ATOM 3285 O O . LEU A 1 417 ? 24.411 -21.961 -14.299 1.00 86.50 417 LEU A O 1
ATOM 3289 N N . PHE A 1 418 ? 25.747 -20.778 -12.929 1.00 85.38 418 PHE A N 1
ATOM 3290 C CA . PHE A 1 418 ? 26.197 -21.889 -12.109 1.00 85.38 418 PHE A CA 1
ATOM 3291 C C . PHE A 1 418 ? 25.721 -21.686 -10.671 1.00 85.38 418 PHE A C 1
ATOM 3293 O O . PHE A 1 418 ? 26.067 -20.691 -10.027 1.00 85.38 418 PHE A O 1
ATOM 3300 N N . PHE A 1 419 ? 24.912 -22.625 -10.188 1.00 86.88 419 PHE A N 1
ATOM 3301 C CA . PHE A 1 419 ? 24.418 -22.668 -8.818 1.00 86.88 419 PHE A CA 1
ATOM 3302 C C . PHE A 1 419 ? 25.243 -23.668 -8.006 1.00 86.88 419 PHE A C 1
ATOM 3304 O O . PHE A 1 419 ? 25.215 -24.862 -8.291 1.00 86.88 419 PHE A O 1
ATOM 3311 N N . ASP A 1 420 ? 25.982 -23.180 -7.017 1.00 86.81 420 ASP A N 1
ATOM 3312 C CA . ASP A 1 420 ? 26.768 -24.005 -6.102 1.00 86.81 420 ASP A CA 1
ATOM 3313 C C . ASP A 1 420 ? 25.838 -24.613 -5.040 1.00 86.81 420 ASP A C 1
ATOM 3315 O O . ASP A 1 420 ? 25.137 -23.886 -4.328 1.00 86.81 420 ASP A O 1
ATOM 3319 N N . LEU A 1 421 ? 25.792 -25.948 -4.971 1.00 83.62 421 LEU A N 1
ATOM 3320 C CA . LEU A 1 421 ? 24.898 -26.669 -4.062 1.00 83.62 421 LEU A CA 1
ATOM 3321 C C . LEU A 1 421 ? 25.401 -26.651 -2.615 1.00 83.62 421 LEU A C 1
ATOM 3323 O O . LEU A 1 421 ? 24.589 -26.783 -1.703 1.00 83.62 421 LEU A O 1
ATOM 3327 N N . GLU A 1 422 ? 26.708 -26.495 -2.397 1.00 86.06 422 GLU A N 1
ATOM 3328 C CA . GLU A 1 422 ? 27.296 -26.440 -1.055 1.00 86.06 422 GLU A CA 1
ATOM 3329 C C . GLU A 1 422 ? 27.073 -25.069 -0.421 1.00 86.06 422 GLU A C 1
ATOM 3331 O O . GLU A 1 422 ? 26.660 -24.974 0.735 1.00 86.06 422 GLU A O 1
ATOM 3336 N N . ASP A 1 423 ? 27.300 -24.009 -1.197 1.00 79.19 423 ASP A N 1
ATOM 3337 C CA . ASP A 1 423 ? 27.159 -22.632 -0.719 1.00 79.19 423 ASP A CA 1
ATOM 3338 C C . ASP A 1 423 ? 25.711 -22.120 -0.815 1.00 79.19 423 ASP A C 1
ATOM 3340 O O . ASP A 1 423 ? 25.381 -21.067 -0.264 1.00 79.19 423 ASP A O 1
ATOM 3344 N N . GLY A 1 424 ? 24.841 -22.833 -1.542 1.00 81.00 424 GLY A N 1
ATOM 3345 C CA . GLY A 1 424 ? 23.462 -22.417 -1.803 1.00 81.00 424 GLY A CA 1
ATOM 3346 C C . GLY A 1 424 ? 23.377 -21.093 -2.568 1.00 81.00 424 GLY A C 1
ATOM 3347 O O . GLY A 1 424 ? 22.441 -20.315 -2.367 1.00 81.00 424 GLY A O 1
ATOM 3348 N N . ALA A 1 425 ? 24.366 -20.806 -3.418 1.00 75.38 425 ALA A N 1
ATOM 3349 C CA . ALA A 1 425 ? 24.562 -19.499 -4.032 1.00 75.38 425 ALA A CA 1
ATOM 3350 C C . ALA A 1 425 ? 24.871 -19.595 -5.531 1.00 75.38 425 ALA A C 1
ATOM 3352 O O . ALA A 1 425 ? 25.438 -20.566 -6.026 1.00 75.38 425 ALA A O 1
ATOM 3353 N N . ILE A 1 426 ? 24.524 -18.541 -6.271 1.00 79.06 426 ILE A N 1
ATOM 3354 C CA . ILE A 1 426 ? 24.948 -18.385 -7.665 1.00 79.06 426 ILE A CA 1
ATOM 3355 C C . ILE A 1 426 ? 26.365 -17.829 -7.645 1.00 79.06 426 ILE A C 1
ATOM 3357 O O . ILE A 1 426 ? 26.568 -16.677 -7.264 1.00 79.06 426 ILE A O 1
ATOM 3361 N N . THR A 1 427 ? 27.338 -18.637 -8.049 1.00 78.94 427 THR A N 1
ATOM 3362 C CA . THR A 1 427 ? 28.746 -18.217 -8.046 1.00 78.94 427 THR A CA 1
ATOM 3363 C C . THR A 1 427 ? 29.158 -17.602 -9.378 1.00 78.94 427 THR A C 1
ATOM 3365 O O . THR A 1 427 ? 30.066 -16.777 -9.414 1.00 78.94 427 THR A O 1
ATOM 3368 N N . HIS A 1 428 ? 28.458 -17.941 -10.467 1.00 79.31 428 HIS A N 1
ATOM 3369 C CA . HIS A 1 428 ? 28.758 -17.440 -11.809 1.00 79.31 428 HIS A CA 1
ATOM 3370 C C . HIS A 1 428 ? 27.486 -17.271 -12.647 1.00 79.31 428 HIS A C 1
ATOM 3372 O O . HIS A 1 428 ? 26.569 -18.086 -12.558 1.00 79.31 428 HIS A O 1
ATOM 3378 N N . TRP A 1 429 ? 27.436 -16.247 -13.502 1.00 79.19 429 TRP A N 1
ATOM 3379 C CA . TRP A 1 429 ? 26.387 -16.084 -14.513 1.00 79.19 429 TRP A CA 1
ATOM 3380 C C . TRP A 1 429 ? 26.874 -15.266 -15.714 1.00 79.19 429 TRP A C 1
ATOM 3382 O O . TRP A 1 429 ? 27.810 -14.474 -15.601 1.00 79.19 429 TRP A O 1
ATOM 3392 N N . ARG A 1 430 ? 26.249 -15.461 -16.882 1.00 75.25 430 ARG A N 1
ATOM 3393 C CA . ARG A 1 430 ? 26.579 -14.757 -18.128 1.00 75.25 430 ARG A CA 1
ATOM 3394 C C . ARG A 1 430 ? 25.399 -14.713 -19.101 1.00 75.25 430 ARG A C 1
ATOM 3396 O O . ARG A 1 430 ? 24.595 -15.637 -19.160 1.00 75.25 430 ARG A O 1
ATOM 3403 N N . PHE A 1 431 ? 25.347 -13.665 -19.920 1.00 72.75 431 PHE A N 1
ATOM 3404 C CA . PHE A 1 431 ? 24.379 -13.488 -21.004 1.00 72.75 431 PHE A CA 1
ATOM 3405 C C . PHE A 1 431 ? 25.100 -13.254 -22.340 1.00 72.75 431 PHE A C 1
ATOM 3407 O O . PHE A 1 431 ? 26.040 -12.459 -22.389 1.00 72.75 431 PHE A O 1
ATOM 3414 N N . ASN A 1 432 ? 24.679 -13.929 -23.418 1.00 63.75 432 ASN A N 1
ATOM 3415 C CA . ASN A 1 432 ? 25.182 -13.665 -24.771 1.00 63.75 432 ASN A CA 1
ATOM 3416 C C . ASN A 1 432 ? 24.158 -12.889 -25.597 1.00 63.75 432 ASN A C 1
ATOM 3418 O O . ASN A 1 432 ? 23.267 -13.453 -26.230 1.00 63.75 432 ASN A O 1
ATOM 3422 N N . GLY A 1 433 ? 24.300 -11.575 -25.575 1.00 56.19 433 GLY A N 1
ATOM 3423 C CA . GLY A 1 433 ? 23.611 -10.655 -26.457 1.00 56.19 433 GLY A CA 1
ATOM 3424 C C . GLY A 1 433 ? 24.270 -9.303 -26.278 1.00 56.19 433 GLY A C 1
ATOM 3425 O O . GLY A 1 433 ? 24.260 -8.778 -25.169 1.00 56.19 433 GLY A O 1
ATOM 3426 N N . GLY A 1 434 ? 24.887 -8.767 -27.334 1.00 48.66 434 GLY A N 1
ATOM 3427 C CA . GLY A 1 434 ? 25.245 -7.351 -27.339 1.00 48.66 434 GLY A CA 1
ATOM 3428 C C . GLY A 1 434 ? 23.984 -6.546 -27.033 1.00 48.66 434 GLY A C 1
ATOM 3429 O O . GLY A 1 434 ? 22.929 -6.838 -27.611 1.00 48.66 434 GLY A O 1
ATOM 3430 N N . PHE A 1 435 ? 24.087 -5.638 -26.068 1.00 38.75 435 PHE A N 1
ATOM 3431 C CA . PHE A 1 435 ? 23.012 -4.711 -25.741 1.00 38.75 435 PHE A CA 1
ATOM 3432 C C . PHE A 1 435 ? 22.759 -3.744 -26.893 1.00 38.75 435 PHE A C 1
ATOM 3434 O O . PHE A 1 435 ? 23.757 -3.272 -27.486 1.00 38.75 435 PHE A O 1
#

Sequence (435 aa):
MPARLAPFARVALAILGLIAFTASGLRADAVGYGGRHEHRAESARYEAVHVHDWDWRKSDALFSRPDALDAFFTAANDFSRVTVRERATGKAILDTPAPALTRLWISPDETLLVGLSNVMLRNPVQLAIWRLPSGTLVWREHITPQQAELGAEAMADHLLAHPENAALLASLSRKQGPRYVVDFLQMDMSKRLGKAAWTDLFRHVAPHPYSVNFESTVTNHVYWYREPDPALRIDPDPDADTVQLSLLDPRGIRFRIVLPTETPATPSPSPATPHPWQDIRLTDPRTLRPDDVFLHRIQELNTPAFVVLPPDALGAGPAGHLHETLHSRLQMAEPYALFVPDAAEAAAARTATLYLYQIVPDLRRAPDRRSGEIAQLVGVEIAGRRGVLVNVIPRVASRPETEFWLWHDGGPRIFQLFFDLEDGAITHWRFNGGF

Foldseek 3Di:
DDDPDDPVVVVVVVVVVVVVVVVCPVVVLVVVQADWDWEWEDDPFKIKIKIFGDDLVLLVVLLPDPLSVVCQFAVSQVGIWMWMATPVPRHTQATTGHFDFPYWYAANVRQKIWGADQFQRSGQWGIWMATPSNRHTQDTHDDDFKWFKAAPVLVVVLCVVQVVCVVVQQAQWDDAPRIITGDQPRPCSCVVSPVVSSVSSVLRIDGDPQDNQWDADPSRTIQFACVVFQVWHWDDDPPPFWIWTWGAGVVRDIGIAITGNDRPPDPDVDDDSPGDHDPPPPDDPVPDDPVNDDPDPVPPDQAAAEAEDAPPLCPPVNVVLVVCCCCVPVVADDDKDKGGDDPVQSVLVSVQVVVCCNPPSVNVVPPPSVFRKYWYWIWMAGPNWIKIKIKIFTPVPDCPNRHDDHDDPPDGWIKIWIQTPVVSDTPDIDIPDDD

Nearest PDB structures (foldseek):
  8shj-assembly3_C  TM=6.457E-01  e=1.919E-01  Homo sapiens
  9bhr-assembly1_A  TM=3.817E-01  e=3.643E-02  Homo sapiens
  8dys-assembly1_A  TM=2.483E-01  e=3.760E-03  Homo sapiens
  7d5s-assembly1_B2  TM=2.718E-01  e=9.871E-02  Saccharomyces cerevisiae S288C
  4pxw-assembly1_A  TM=2.181E-01  e=1.232E-01  Homo sapiens

Secondary structure (DSSP, 8-state):
------HHHHHHHHHHHHHHHHHHHHHHHHHHH-SEEEEEEE-SSEEEEEEEE--HHHHHHHHTSTTHHHHTTSTT--SEEEEEEETTT--EEEEEE----SEEEE-TTS-EEEEE--B-TT-S-SEEEEETTTTEEEEEE---SEEEEEEHHHHHHHHHH-GGGHHHHHHHEEEETTEEEE---STTHHHHS-HHHHHHHHTTEEE-TT-TT-EE-TTSBEE-S-SS----EEEEPSSTTEEEEEEE-TTS-EEEEEEESSPPSS--SSS---PPP-------GGG--GGG----SS-SSSPPEEEEPPGGGS-HHHHHHHHHIIIIIT-PPSPEEEE---HHHHHHHHHHHHHHHHH-HHHHT-TTTTS--EEEEEEEEETTEEEEEEEEE-TTSS-TTTS-----TTSS--EEEEEETTTTEEEEEEE----

Solvent-accessible surface area (backbone atoms only — not comparable to full-atom values): 24737 Å² total; per-residue (Å²): 133,86,82,79,72,53,72,67,59,56,53,53,50,50,50,52,51,49,53,56,57,59,64,43,57,75,48,53,43,54,55,72,55,34,55,82,46,78,37,64,29,73,61,95,57,39,39,36,43,34,41,27,37,47,48,65,70,64,35,45,60,45,50,72,40,97,55,23,76,58,44,30,56,30,85,84,29,82,46,18,35,39,34,29,25,33,61,90,77,63,47,74,52,31,80,42,29,30,57,60,56,74,40,51,42,60,42,97,86,58,44,36,39,40,34,34,29,40,53,44,69,63,37,68,35,23,38,39,32,28,35,44,78,74,47,42,78,73,46,72,41,64,76,59,37,44,26,23,54,30,46,62,65,56,48,50,53,50,40,69,78,35,59,91,38,46,70,58,46,57,67,36,42,45,75,45,74,79,30,35,42,29,63,65,72,55,87,65,30,46,69,77,54,32,60,66,52,40,54,54,44,58,78,31,62,38,57,23,92,65,40,79,61,29,40,70,47,96,69,34,38,37,40,61,41,20,81,96,64,31,71,73,44,81,43,87,44,94,53,90,65,38,40,26,45,31,33,17,24,55,82,66,52,78,33,69,44,72,37,58,65,66,73,72,96,58,90,61,90,75,75,63,84,80,70,63,80,50,78,83,74,68,74,61,79,89,74,63,54,88,87,73,72,80,83,80,73,89,58,82,86,85,56,53,53,75,44,79,44,51,60,77,41,42,45,82,67,44,45,54,43,47,51,46,43,42,39,77,71,65,67,47,65,85,66,68,48,69,37,66,60,51,76,65,56,48,51,51,44,50,51,53,51,54,53,49,43,72,72,37,63,72,73,61,60,59,89,67,76,87,53,62,37,33,30,38,36,38,20,38,33,39,87,89,45,50,29,36,40,37,31,37,35,55,51,85,48,86,55,74,89,65,47,66,78,65,86,55,95,92,56,77,61,36,37,40,34,35,29,33,65,83,78,72,38,75,81,45,73,51,72,52,67,88,129